Protein AF-A0A3D0RY57-F1 (afdb_monomer_lite)

Structure (mmCIF, N/CA/C/O backbone):
data_AF-A0A3D0RY57-F1
#
_entry.id   AF-A0A3D0RY57-F1
#
loop_
_atom_site.group_PDB
_atom_site.id
_atom_site.type_symbol
_atom_site.label_atom_id
_atom_site.label_alt_id
_atom_site.label_comp_id
_atom_site.label_asym_id
_atom_site.label_entity_id
_atom_site.label_seq_id
_atom_site.pdbx_PDB_ins_code
_atom_site.Cartn_x
_atom_site.Cartn_y
_atom_site.Cartn_z
_atom_site.occupancy
_atom_site.B_iso_or_equiv
_atom_site.auth_seq_id
_atom_site.auth_comp_id
_atom_site.auth_asym_id
_atom_site.auth_atom_id
_atom_site.pdbx_PDB_model_num
ATOM 1 N N . MET A 1 1 ? -26.356 6.919 4.133 1.00 64.31 1 MET A N 1
ATOM 2 C CA . MET A 1 1 ? -25.117 6.118 4.229 1.00 64.31 1 MET A CA 1
ATOM 3 C C . MET A 1 1 ? -25.509 4.661 4.416 1.00 64.31 1 MET A C 1
ATOM 5 O O . MET A 1 1 ? -26.504 4.417 5.090 1.00 64.31 1 MET A O 1
ATOM 9 N N . ARG A 1 2 ? -24.805 3.729 3.769 1.00 81.25 2 ARG A N 1
ATOM 10 C CA . ARG A 1 2 ? -25.109 2.292 3.811 1.00 81.25 2 ARG A CA 1
ATOM 11 C C . ARG A 1 2 ? -24.755 1.719 5.184 1.00 81.25 2 ARG A C 1
ATOM 13 O O . ARG A 1 2 ? -23.657 1.956 5.679 1.00 81.25 2 ARG A O 1
ATOM 20 N N . GLU A 1 3 ? -25.679 0.981 5.788 1.00 85.81 3 GLU A N 1
ATOM 21 C CA . GLU A 1 3 ? -25.354 0.107 6.914 1.00 85.81 3 GLU A CA 1
ATOM 22 C C . GLU A 1 3 ? -24.972 -1.269 6.383 1.00 85.81 3 GLU A C 1
ATOM 24 O O . GLU A 1 3 ? -25.587 -1.786 5.448 1.00 85.81 3 GLU A O 1
ATOM 29 N N . TRP A 1 4 ? -23.932 -1.839 6.977 1.00 93.75 4 TRP A N 1
ATOM 30 C CA . TRP A 1 4 ? -23.388 -3.129 6.589 1.00 93.75 4 TRP A CA 1
ATOM 31 C C . TRP A 1 4 ? -23.859 -4.226 7.541 1.00 93.75 4 TRP A C 1
ATOM 33 O O . TRP A 1 4 ? -24.381 -3.972 8.628 1.00 93.75 4 TRP A O 1
ATOM 43 N N . SER A 1 5 ? -23.694 -5.475 7.124 1.00 94.38 5 SER A N 1
ATOM 44 C CA . SER A 1 5 ? -23.946 -6.629 7.981 1.00 94.38 5 SER A CA 1
ATOM 45 C C . SER A 1 5 ? -22.900 -7.711 7.732 1.00 94.38 5 SER A C 1
ATOM 47 O O . SER A 1 5 ? -23.261 -8.853 7.461 1.00 94.38 5 SER A O 1
ATOM 49 N N . LEU A 1 6 ? -21.623 -7.324 7.815 1.00 94.06 6 LEU A N 1
ATOM 50 C CA . LEU A 1 6 ? -20.489 -8.196 7.501 1.00 94.06 6 LEU A CA 1
ATOM 51 C C . LEU A 1 6 ? -20.038 -8.993 8.734 1.00 94.06 6 LEU A C 1
ATOM 53 O O . LEU A 1 6 ? -20.077 -8.486 9.857 1.00 94.06 6 LEU A O 1
ATOM 57 N N . ARG A 1 7 ? -19.611 -10.236 8.544 1.00 91.56 7 ARG A N 1
ATOM 58 C CA . ARG A 1 7 ? -19.232 -11.207 9.579 1.00 91.56 7 ARG A CA 1
ATOM 59 C C . ARG A 1 7 ? -17.915 -11.891 9.225 1.00 91.56 7 ARG A C 1
ATOM 61 O O . ARG A 1 7 ? -17.393 -11.744 8.126 1.00 91.56 7 ARG A O 1
ATOM 68 N N . ALA A 1 8 ? -17.372 -12.660 10.168 1.00 86.56 8 ALA A N 1
ATOM 69 C CA . ALA A 1 8 ? -16.219 -13.514 9.900 1.00 86.56 8 ALA A CA 1
ATOM 70 C C . ALA A 1 8 ? -16.496 -14.436 8.695 1.00 86.56 8 ALA A C 1
ATOM 72 O O . ALA A 1 8 ? -17.498 -15.152 8.691 1.00 86.56 8 ALA A O 1
ATOM 73 N N . GLY A 1 9 ? -15.604 -14.406 7.703 1.00 85.25 9 GLY A N 1
ATOM 74 C CA . GLY A 1 9 ? -15.763 -15.089 6.415 1.00 85.25 9 GLY A CA 1
ATOM 75 C C . GLY A 1 9 ? -16.066 -14.143 5.250 1.00 85.25 9 GLY A C 1
ATOM 76 O O . GLY A 1 9 ? -15.697 -14.463 4.125 1.00 85.25 9 GLY A O 1
ATOM 77 N N . ASP A 1 10 ? -16.645 -12.971 5.520 1.00 90.50 10 ASP A N 1
ATOM 78 C CA . ASP A 1 10 ? -16.880 -11.944 4.502 1.00 90.50 10 ASP A CA 1
ATOM 79 C C . ASP A 1 10 ? -15.576 -11.173 4.189 1.00 90.50 10 ASP A C 1
ATOM 81 O O . ASP A 1 10 ? -14.616 -11.235 4.971 1.00 90.50 10 ASP A O 1
ATOM 85 N N . PRO A 1 11 ? -15.520 -10.392 3.089 1.00 88.31 11 PRO A N 1
ATOM 86 C CA . PRO A 1 11 ? -14.389 -9.514 2.781 1.00 88.31 11 PRO A CA 1
ATOM 87 C C . PRO A 1 11 ? -14.181 -8.433 3.862 1.00 88.31 11 PRO A C 1
ATOM 89 O O . PRO A 1 11 ? -14.780 -7.356 3.829 1.00 88.31 11 PRO A O 1
ATOM 92 N N . LEU A 1 12 ? -13.328 -8.721 4.850 1.00 90.81 12 LEU A N 1
ATOM 93 C CA . LEU A 1 12 ? -13.061 -7.858 6.002 1.00 90.81 12 LEU A CA 1
ATOM 94 C C . LEU A 1 12 ? -11.612 -7.362 6.033 1.00 90.81 12 LEU A C 1
ATOM 96 O O . LEU A 1 12 ? -10.669 -8.130 5.868 1.00 90.81 12 LEU A O 1
ATOM 100 N N . TYR A 1 13 ? -11.443 -6.078 6.353 1.00 91.56 13 TYR A N 1
ATOM 101 C CA . TYR A 1 13 ? -10.161 -5.484 6.730 1.00 91.56 13 TYR A CA 1
ATOM 102 C C . TYR A 1 13 ? -10.344 -4.680 8.023 1.00 91.56 13 TYR A C 1
ATOM 104 O O . TYR A 1 13 ? -10.962 -3.613 8.018 1.00 91.56 13 TYR A O 1
ATOM 112 N N . LEU A 1 14 ? -9.840 -5.214 9.141 1.00 94.81 14 LEU A N 1
ATOM 113 C CA . LEU A 1 14 ? -10.159 -4.760 10.506 1.00 94.81 14 LEU A CA 1
ATOM 114 C C . LEU A 1 14 ? -9.033 -3.975 11.197 1.00 94.81 14 LEU A C 1
ATOM 116 O O . LEU A 1 14 ? -9.141 -3.638 12.376 1.00 94.81 14 LEU A O 1
ATOM 120 N N . THR A 1 15 ? -7.973 -3.637 10.467 1.00 96.88 15 THR A N 1
ATOM 121 C CA . THR A 1 15 ? -6.897 -2.784 10.977 1.00 96.88 15 THR A CA 1
ATOM 122 C C . THR A 1 15 ? -7.349 -1.334 11.078 1.00 96.88 15 THR A C 1
ATOM 124 O O . THR A 1 15 ? -7.822 -0.780 10.089 1.00 96.88 15 THR A O 1
ATOM 127 N N . LEU A 1 16 ? -7.174 -0.691 12.226 1.00 97.94 16 LEU A N 1
ATOM 128 C CA . LEU A 1 16 ? -7.432 0.722 12.480 1.00 97.94 16 LEU A CA 1
ATOM 129 C C . LEU A 1 16 ? -6.122 1.464 12.772 1.00 97.94 16 LEU A C 1
ATOM 131 O O . LEU A 1 16 ? -5.265 0.990 13.516 1.00 97.94 16 LEU A O 1
ATOM 135 N N . ALA A 1 17 ? -6.000 2.670 12.230 1.00 97.69 17 ALA A N 1
ATOM 136 C CA . ALA A 1 17 ? -4.918 3.602 12.532 1.00 97.69 17 ALA A CA 1
ATOM 137 C C . ALA A 1 17 ? -5.460 5.037 12.499 1.00 97.69 17 ALA A C 1
ATOM 139 O O . ALA A 1 17 ? -6.604 5.260 12.099 1.00 97.69 17 ALA A O 1
ATOM 140 N N . ALA A 1 18 ? -4.662 6.012 12.929 1.00 97.06 18 ALA A N 1
ATOM 141 C CA . ALA A 1 18 ? -5.068 7.411 12.896 1.00 97.06 18 ALA A CA 1
ATOM 142 C C . ALA A 1 18 ? -5.288 7.892 11.448 1.00 97.06 18 ALA A C 1
ATOM 144 O O . ALA A 1 18 ? -4.440 7.693 10.583 1.00 97.06 18 ALA A O 1
ATOM 145 N N . ASP A 1 19 ? -6.424 8.543 11.188 1.00 96.81 19 ASP A N 1
ATOM 146 C CA . ASP A 1 19 ? -6.777 9.038 9.852 1.00 96.81 19 ASP A CA 1
ATOM 147 C C . ASP A 1 19 ? -6.158 10.425 9.612 1.00 96.81 19 ASP A C 1
ATOM 149 O O . ASP A 1 19 ? -6.543 11.412 10.250 1.00 96.81 19 ASP A O 1
ATOM 153 N N . ALA A 1 20 ? -5.225 10.509 8.661 1.00 95.19 20 ALA A N 1
ATOM 154 C CA . ALA A 1 20 ? -4.533 11.742 8.288 1.00 95.19 20 ALA A CA 1
ATOM 155 C C . ALA A 1 20 ? -5.467 12.876 7.829 1.00 95.19 20 ALA A C 1
ATOM 157 O O . ALA A 1 20 ? -5.109 14.052 7.897 1.00 95.19 20 ALA A O 1
ATOM 158 N N . ARG A 1 21 ? -6.691 12.570 7.405 1.00 94.06 21 ARG A N 1
ATOM 159 C CA . ARG A 1 21 ? -7.679 13.585 7.013 1.00 94.06 21 ARG A CA 1
ATOM 160 C C . ARG A 1 21 ? -8.297 14.283 8.224 1.00 94.06 21 ARG A C 1
ATOM 162 O O . ARG A 1 21 ? -8.828 15.384 8.110 1.00 94.06 21 ARG A O 1
ATOM 169 N N . LEU A 1 22 ? -8.250 13.630 9.384 1.00 95.50 22 LEU A N 1
ATOM 170 C CA . LEU A 1 22 ? -8.958 14.030 10.596 1.00 95.50 22 LEU A CA 1
ATOM 171 C C . LEU A 1 22 ? -8.029 14.482 11.722 1.00 95.50 22 LEU A C 1
ATOM 173 O O . LEU A 1 22 ? -8.507 15.151 12.642 1.00 95.50 22 LEU A O 1
ATOM 177 N N . THR A 1 23 ? -6.755 14.091 11.690 1.00 94.06 23 THR A N 1
ATOM 178 C CA . THR A 1 23 ? -5.768 14.389 12.733 1.00 94.06 23 THR A CA 1
ATOM 179 C C . THR A 1 23 ? -4.344 14.412 12.176 1.00 94.06 23 THR A C 1
ATOM 181 O O . THR A 1 23 ? -4.055 13.842 11.123 1.00 94.06 23 THR A O 1
ATOM 184 N N . LYS A 1 24 ? -3.413 15.040 12.900 1.00 92.81 24 LYS A N 1
ATOM 185 C CA . LYS A 1 24 ? -1.984 14.940 12.584 1.00 92.81 24 LYS A CA 1
ATOM 186 C C . LYS A 1 24 ? -1.464 13.585 13.074 1.00 92.81 24 LYS A C 1
ATOM 188 O O . LYS A 1 24 ? -1.394 13.349 14.277 1.00 92.81 24 LYS A O 1
ATOM 193 N N . THR A 1 25 ? -1.098 12.710 12.145 1.00 95.06 25 THR A N 1
ATOM 194 C CA . THR A 1 25 ? -0.452 11.428 12.451 1.00 95.06 25 THR A CA 1
ATOM 195 C C . THR A 1 25 ? 1.019 11.628 12.809 1.00 95.06 25 THR A C 1
ATOM 197 O O . THR A 1 25 ? 1.630 12.644 12.464 1.00 95.06 25 THR A O 1
ATOM 200 N N . ASN A 1 26 ? 1.597 10.641 13.485 1.00 94.00 26 ASN A N 1
ATOM 201 C CA . ASN A 1 26 ? 2.999 10.621 13.862 1.00 94.00 26 ASN A CA 1
ATOM 202 C C . ASN A 1 26 ? 3.759 9.578 13.037 1.00 94.00 26 ASN A C 1
ATOM 204 O O . ASN A 1 26 ? 3.796 8.412 13.408 1.00 94.00 26 ASN A O 1
ATOM 208 N N . TYR A 1 27 ? 4.380 10.013 11.936 1.00 94.00 27 TYR A N 1
ATOM 209 C CA . TYR A 1 27 ? 5.084 9.115 11.015 1.00 94.00 27 TYR A CA 1
ATOM 210 C C . TYR A 1 27 ? 6.150 8.234 11.675 1.00 94.00 27 TYR A C 1
ATOM 212 O O . TYR A 1 27 ? 6.325 7.131 11.191 1.00 94.00 27 TYR A O 1
ATOM 220 N N . VAL A 1 28 ? 6.803 8.676 12.762 1.00 94.75 28 VAL A N 1
ATOM 221 C CA . VAL A 1 28 ? 7.871 7.912 13.445 1.00 94.75 28 VAL A CA 1
ATOM 222 C C . VAL A 1 28 ? 7.366 7.042 14.605 1.00 94.75 28 VAL A C 1
ATOM 224 O O . VAL A 1 28 ? 8.119 6.246 15.167 1.00 94.75 28 VAL A O 1
ATOM 227 N N . ASN A 1 29 ? 6.107 7.224 15.011 1.00 95.25 29 ASN A N 1
ATOM 228 C CA . ASN A 1 29 ? 5.505 6.549 16.158 1.00 95.25 29 ASN A CA 1
ATOM 229 C C . ASN A 1 29 ? 3.970 6.495 16.014 1.00 95.25 29 ASN A C 1
ATOM 231 O O . ASN A 1 29 ? 3.233 7.167 16.746 1.00 95.25 29 ASN A O 1
ATOM 235 N N . ASP A 1 30 ? 3.510 5.710 15.042 1.00 96.38 30 ASP A N 1
ATOM 236 C CA . ASP A 1 30 ? 2.109 5.437 14.726 1.00 96.38 30 ASP A CA 1
ATOM 237 C C . ASP A 1 30 ? 1.674 4.087 15.310 1.00 96.38 30 ASP A C 1
ATOM 239 O O . ASP A 1 30 ? 2.183 3.036 14.924 1.00 96.38 30 ASP A O 1
ATOM 243 N N . HIS A 1 31 ? 0.745 4.092 16.268 1.00 97.88 31 HIS A N 1
ATOM 244 C CA . HIS A 1 31 ? 0.218 2.869 16.871 1.00 97.88 31 HIS A CA 1
ATOM 245 C C . HIS A 1 31 ? -0.938 2.351 16.022 1.00 97.88 31 HIS A C 1
ATOM 247 O O . HIS A 1 31 ? -2.017 2.946 15.963 1.00 97.88 31 HIS A O 1
ATOM 253 N N . ILE A 1 32 ? -0.703 1.211 15.385 1.00 98.38 32 ILE A N 1
ATOM 254 C CA . ILE A 1 32 ? -1.672 0.538 14.527 1.00 98.38 32 ILE A CA 1
ATOM 255 C C . ILE A 1 32 ? -2.316 -0.598 15.316 1.00 98.38 32 ILE A C 1
ATOM 257 O O . ILE A 1 32 ? -1.623 -1.366 15.989 1.00 98.38 32 ILE A O 1
ATOM 261 N N . TRP A 1 33 ? -3.639 -0.693 15.236 1.00 98.38 33 TRP A N 1
ATOM 262 C CA . TRP A 1 33 ? -4.448 -1.650 15.983 1.00 98.38 33 TRP A CA 1
ATOM 263 C C . TRP A 1 33 ? -5.222 -2.557 15.039 1.00 98.38 33 TRP A C 1
ATOM 265 O O . TRP A 1 33 ? -5.678 -2.120 13.992 1.00 98.38 33 TRP A O 1
ATOM 275 N N . GLU A 1 34 ? -5.430 -3.803 15.426 1.00 97.00 34 GLU A N 1
ATOM 276 C CA . GLU A 1 34 ? -6.307 -4.743 14.735 1.00 97.00 34 GLU A CA 1
ATOM 277 C C . GLU A 1 34 ? -7.513 -5.057 15.620 1.00 97.00 34 GLU A C 1
ATOM 279 O O . GLU A 1 34 ? -7.356 -5.304 16.817 1.00 97.00 34 GLU A O 1
ATOM 284 N N . VAL A 1 35 ? -8.722 -5.009 15.055 1.00 96.12 35 VAL A N 1
ATOM 285 C CA . VAL A 1 35 ? -9.937 -5.400 15.779 1.00 96.12 35 VAL A CA 1
ATOM 286 C C . VAL A 1 35 ? -10.136 -6.909 15.686 1.00 96.12 35 VAL A C 1
ATOM 288 O O . VAL A 1 35 ? -10.272 -7.467 14.600 1.00 96.12 35 VAL A O 1
ATOM 291 N N . GLU A 1 36 ? -10.228 -7.554 16.844 1.00 92.75 36 GLU A N 1
ATOM 292 C CA . GLU A 1 36 ? -10.536 -8.974 16.987 1.00 92.75 36 GLU A CA 1
ATOM 293 C C . GLU A 1 36 ? -12.062 -9.156 17.110 1.00 92.75 36 GLU A C 1
ATOM 295 O O . GLU A 1 36 ? -12.705 -8.529 17.957 1.00 92.75 36 GLU A O 1
ATOM 300 N N . ILE A 1 37 ? -12.655 -10.017 16.273 1.00 90.44 37 ILE A N 1
ATOM 301 C CA . ILE A 1 37 ? -14.092 -10.376 16.311 1.00 90.44 37 ILE A CA 1
ATOM 302 C C . ILE A 1 37 ? -14.329 -11.860 16.638 1.00 90.44 37 ILE A C 1
ATOM 304 O O . ILE A 1 37 ? -15.405 -12.400 16.377 1.00 90.44 37 ILE A O 1
ATOM 308 N N . GLY A 1 38 ? -13.316 -12.510 17.215 1.00 76.88 38 GLY A N 1
ATOM 309 C CA . GLY A 1 38 ? -13.251 -13.949 17.464 1.00 76.88 38 GLY A CA 1
ATOM 310 C C . GLY A 1 38 ? -12.019 -14.585 16.818 1.00 76.88 38 GLY A C 1
ATOM 311 O O . GLY A 1 38 ? -11.492 -14.080 15.830 1.00 76.88 38 GLY A O 1
ATOM 312 N N . SER A 1 39 ? -11.554 -15.693 17.394 1.00 70.50 39 SER A N 1
ATOM 313 C CA . SER A 1 39 ? -10.419 -16.475 16.896 1.00 70.50 39 SER A CA 1
ATOM 314 C C . SER A 1 39 ? -10.717 -17.967 17.030 1.00 70.50 39 SER A C 1
ATOM 316 O O . SER A 1 39 ? -11.487 -18.376 17.897 1.00 70.50 39 SER A O 1
ATOM 318 N N . ASN A 1 40 ? -10.084 -18.792 16.192 1.00 68.81 40 ASN A N 1
ATOM 319 C CA . ASN A 1 40 ? -10.075 -20.244 16.399 1.00 68.81 40 ASN A CA 1
ATOM 320 C C . ASN A 1 40 ? -9.172 -20.653 17.578 1.00 68.81 40 ASN A C 1
ATOM 322 O O . ASN A 1 40 ? -9.241 -21.793 18.025 1.00 68.81 40 ASN A O 1
ATOM 326 N N . ASP A 1 41 ? -8.329 -19.738 18.066 1.00 71.06 41 ASP A N 1
ATOM 327 C CA . ASP A 1 41 ? -7.549 -19.890 19.293 1.00 71.06 41 ASP A CA 1
ATOM 328 C C . ASP A 1 41 ? -8.398 -19.435 20.501 1.00 71.06 41 ASP A C 1
ATOM 330 O O . ASP A 1 41 ? -8.677 -18.235 20.623 1.00 71.06 41 ASP A O 1
ATOM 334 N N . PRO A 1 42 ? -8.807 -20.350 21.403 1.00 65.50 42 PRO A N 1
ATOM 335 C CA . PRO A 1 42 ? -9.646 -20.029 22.558 1.00 65.50 42 PRO A CA 1
ATOM 336 C C . PRO A 1 42 ? -9.026 -19.001 23.514 1.00 65.50 42 PRO A C 1
ATOM 338 O O . PRO A 1 42 ? -9.760 -18.241 24.141 1.00 65.50 42 PRO A O 1
ATOM 341 N N . GLU A 1 43 ? -7.693 -18.919 23.606 1.00 66.25 43 GLU A N 1
ATOM 342 C CA . GLU A 1 43 ? -7.001 -17.916 24.437 1.00 66.25 43 GLU A CA 1
ATOM 343 C C . GLU A 1 43 ? -7.024 -16.518 23.797 1.00 66.25 43 GLU A C 1
ATOM 345 O O . GLU A 1 43 ? -6.791 -15.490 24.448 1.00 66.25 43 GLU A O 1
ATOM 350 N N . ARG A 1 44 ? -7.331 -16.460 22.497 1.00 69.75 44 ARG A N 1
ATOM 351 C CA . ARG A 1 44 ? -7.442 -15.225 21.721 1.00 69.75 44 ARG A CA 1
ATOM 352 C C . ARG A 1 44 ? -8.858 -14.874 21.305 1.00 69.75 44 ARG A C 1
ATOM 354 O O . ARG A 1 44 ? -9.065 -13.782 20.788 1.00 69.75 44 ARG A O 1
ATOM 361 N N . SER A 1 45 ? -9.838 -15.726 21.567 1.00 81.88 45 SER A N 1
ATOM 362 C CA . SER A 1 45 ? -11.197 -15.460 21.122 1.00 81.88 45 SER A CA 1
ATOM 363 C C . SER A 1 45 ? -11.897 -14.454 22.043 1.00 81.88 45 SER A C 1
ATOM 365 O O . SER A 1 45 ? -12.360 -14.789 23.131 1.00 81.88 45 SER A O 1
ATOM 367 N N . ALA A 1 46 ? -11.942 -13.192 21.616 1.00 91.00 46 ALA A N 1
ATOM 368 C CA . ALA A 1 46 ? -12.640 -12.099 22.290 1.00 91.00 46 ALA A CA 1
ATOM 369 C C . ALA A 1 46 ? -13.083 -11.033 21.272 1.00 91.00 46 ALA A C 1
ATOM 371 O O . ALA A 1 46 ? -12.533 -10.965 20.172 1.00 91.00 46 ALA A O 1
ATOM 372 N N . VAL A 1 47 ? -14.050 -10.182 21.642 1.00 93.88 47 VAL A N 1
ATOM 373 C CA . VAL A 1 47 ? -14.239 -8.893 20.951 1.00 93.88 47 VAL A CA 1
ATOM 374 C C . VAL A 1 47 ? -13.262 -7.895 21.555 1.00 93.88 47 VAL A C 1
ATOM 376 O O . VAL A 1 47 ? -13.377 -7.558 22.740 1.00 93.88 47 VAL A O 1
ATOM 379 N N . GLY A 1 48 ? -12.298 -7.436 20.762 1.00 95.25 48 GLY A N 1
ATOM 380 C CA . GLY A 1 48 ? -11.179 -6.675 21.298 1.00 95.25 48 GLY A CA 1
ATOM 381 C C . GLY A 1 48 ? -10.306 -5.983 20.264 1.00 95.25 48 GLY A C 1
ATOM 382 O O . GLY A 1 48 ? -10.657 -5.843 19.097 1.00 95.25 48 GLY A O 1
ATOM 383 N N . LEU A 1 49 ? -9.164 -5.520 20.750 1.00 97.25 49 LEU A N 1
ATOM 384 C CA . LEU A 1 49 ? -8.144 -4.775 20.037 1.00 97.25 49 LEU A CA 1
ATOM 385 C C . LEU A 1 49 ? -6.787 -5.413 20.318 1.00 97.25 49 LEU A C 1
ATOM 387 O O . LEU A 1 49 ? -6.471 -5.705 21.474 1.00 97.25 49 LEU A O 1
ATOM 391 N N . TYR A 1 50 ? -5.977 -5.558 19.278 1.00 97.12 50 TYR A N 1
ATOM 392 C CA . TYR A 1 50 ? -4.624 -6.092 19.338 1.00 97.12 50 TYR A CA 1
ATOM 393 C C . TYR A 1 50 ? -3.622 -5.114 18.717 1.00 97.12 50 TYR A C 1
ATOM 395 O O . TYR A 1 50 ? -3.887 -4.493 17.690 1.00 97.12 50 TYR A O 1
ATOM 403 N N . THR A 1 51 ? -2.450 -4.987 19.330 1.00 98.25 51 THR A N 1
ATOM 404 C CA . THR A 1 51 ? -1.281 -4.336 18.731 1.00 98.25 51 THR A CA 1
ATOM 405 C C . THR A 1 51 ? -0.000 -4.945 19.291 1.00 98.25 51 THR A C 1
ATOM 407 O O . THR A 1 51 ? -0.015 -5.674 20.283 1.00 98.25 51 THR A O 1
ATOM 410 N N . ASN A 1 52 ? 1.139 -4.619 18.695 1.00 97.62 52 ASN A N 1
ATOM 411 C CA . ASN A 1 52 ? 2.446 -4.837 19.305 1.00 97.62 52 ASN A CA 1
ATOM 412 C C . ASN A 1 52 ? 3.283 -3.536 19.350 1.00 97.62 52 ASN A C 1
ATOM 414 O O . ASN A 1 52 ? 4.474 -3.570 19.663 1.00 97.62 52 ASN A O 1
ATOM 418 N N . PHE A 1 53 ? 2.640 -2.390 19.083 1.00 97.81 53 PHE A N 1
ATOM 419 C CA . PHE A 1 53 ? 3.231 -1.050 19.088 1.00 97.81 53 PHE A CA 1
ATOM 420 C C . PHE A 1 53 ? 4.439 -0.879 18.154 1.00 97.81 53 PHE A C 1
ATOM 422 O O . PHE A 1 53 ? 5.397 -0.192 18.528 1.00 97.81 53 PHE A O 1
ATOM 429 N N . GLY A 1 54 ? 4.419 -1.497 16.971 1.00 96.38 54 GLY A N 1
ATOM 430 C CA . GLY A 1 54 ? 5.554 -1.456 16.050 1.00 96.38 54 GLY A CA 1
ATOM 431 C C . GLY A 1 54 ? 6.745 -2.247 16.586 1.00 96.38 54 GLY A C 1
ATOM 432 O O . GLY A 1 54 ? 7.856 -1.732 16.646 1.00 96.38 54 GLY A O 1
ATOM 433 N N . LEU A 1 55 ? 6.487 -3.468 17.067 1.00 96.69 55 LEU A N 1
ATOM 434 C CA . LEU A 1 55 ? 7.453 -4.379 17.698 1.00 96.69 55 LEU A CA 1
ATOM 435 C C . LEU A 1 55 ? 8.049 -3.886 19.026 1.00 96.69 55 LEU A C 1
ATOM 437 O O . LEU A 1 55 ? 9.044 -4.428 19.505 1.00 96.69 55 LEU A O 1
ATOM 441 N N . ARG A 1 56 ? 7.420 -2.907 19.687 1.00 97.19 56 ARG A N 1
ATOM 442 C CA . ARG A 1 56 ? 7.800 -2.478 21.046 1.00 97.19 56 ARG A CA 1
ATOM 443 C C . ARG A 1 56 ? 7.195 -3.334 22.155 1.00 97.19 56 ARG A C 1
ATOM 445 O O . ARG A 1 56 ? 7.608 -3.206 23.305 1.00 97.19 56 ARG A O 1
ATOM 452 N N . ALA A 1 57 ? 6.274 -4.234 21.834 1.00 97.81 57 ALA A N 1
ATOM 453 C CA . ALA A 1 57 ? 5.774 -5.299 22.700 1.00 97.81 57 ALA A CA 1
ATOM 454 C C . ALA A 1 57 ? 5.728 -6.623 21.924 1.00 97.81 57 ALA A C 1
ATOM 456 O O . ALA A 1 57 ? 5.752 -6.623 20.699 1.00 97.81 57 ALA A O 1
ATOM 457 N N . ARG A 1 58 ? 5.611 -7.763 22.616 1.00 97.06 58 ARG A N 1
ATOM 458 C CA . ARG A 1 58 ? 5.231 -9.025 21.949 1.00 97.06 58 ARG A CA 1
ATOM 459 C C . ARG A 1 58 ? 3.747 -9.027 21.596 1.00 97.06 58 ARG A C 1
ATOM 461 O O . ARG A 1 58 ? 3.369 -9.509 20.538 1.00 97.06 58 ARG A O 1
ATOM 468 N N . SER A 1 59 ? 2.921 -8.487 22.490 1.00 96.31 59 SER A N 1
ATOM 469 C CA . SER A 1 59 ? 1.492 -8.273 22.267 1.00 96.31 59 SER A CA 1
ATOM 470 C C . SER A 1 59 ? 0.919 -7.325 23.313 1.00 96.31 59 SER A C 1
ATOM 472 O O . SER A 1 59 ? 1.264 -7.426 24.492 1.00 96.31 59 SER A O 1
ATOM 474 N N . MET A 1 60 ? -0.028 -6.494 22.909 1.00 97.31 60 MET A N 1
ATOM 475 C CA . MET A 1 60 ? -0.926 -5.733 23.764 1.00 97.31 60 MET A CA 1
ATOM 476 C C . MET A 1 60 ? -2.354 -6.012 23.306 1.00 97.31 60 MET A C 1
ATOM 478 O O . MET A 1 60 ? -2.663 -5.860 22.126 1.00 97.31 60 MET A O 1
ATOM 482 N N . ARG A 1 61 ? -3.212 -6.443 24.232 1.00 96.31 61 ARG A N 1
ATOM 483 C CA . ARG A 1 61 ? -4.615 -6.764 23.949 1.00 96.31 61 ARG A CA 1
ATOM 484 C C . ARG A 1 61 ? -5.539 -6.059 24.918 1.00 96.31 61 ARG A C 1
ATOM 486 O O . ARG A 1 61 ? -5.241 -6.004 26.111 1.00 96.31 61 ARG A O 1
ATOM 493 N N . ILE A 1 62 ? -6.663 -5.581 24.399 1.00 97.25 62 ILE A N 1
ATOM 494 C CA . ILE A 1 62 ? -7.776 -5.010 25.161 1.00 97.25 62 ILE A CA 1
ATOM 495 C C . ILE A 1 62 ? -9.041 -5.707 24.693 1.00 97.25 62 ILE A C 1
ATOM 497 O O . ILE A 1 62 ? -9.299 -5.743 23.496 1.00 97.25 62 ILE A O 1
ATOM 501 N N . PHE A 1 63 ? -9.842 -6.253 25.596 1.00 96.38 63 PHE A N 1
ATOM 502 C CA . PHE A 1 63 ? -11.040 -6.985 25.198 1.00 96.38 63 PHE A CA 1
ATOM 503 C C . PHE A 1 63 ? -12.159 -6.883 26.226 1.00 96.38 63 PHE A C 1
ATOM 505 O O . PHE A 1 63 ? -11.936 -6.552 27.392 1.00 96.38 63 PHE A O 1
ATOM 512 N N . LEU A 1 64 ? -13.378 -7.152 25.769 1.00 96.31 64 LEU A N 1
ATOM 513 C CA . LEU A 1 64 ? -14.582 -7.061 26.586 1.00 96.31 64 LEU A CA 1
ATOM 514 C C . LEU A 1 64 ? -14.940 -8.416 27.191 1.00 96.31 64 LEU A C 1
ATOM 516 O O . LEU A 1 64 ? -14.883 -9.446 26.519 1.00 96.31 64 LEU A O 1
ATOM 520 N N . ARG A 1 65 ? -15.381 -8.400 28.449 1.00 95.62 65 ARG A N 1
ATOM 521 C CA . ARG A 1 65 ? -15.966 -9.560 29.125 1.00 95.62 65 ARG A CA 1
ATOM 522 C C . ARG A 1 65 ? -17.266 -9.171 29.810 1.00 95.62 65 ARG A C 1
ATOM 524 O O . ARG A 1 65 ? -17.355 -8.129 30.458 1.00 95.62 65 ARG A O 1
ATOM 531 N N . PHE A 1 66 ? -18.259 -10.043 29.683 1.00 96.38 66 PHE A N 1
ATOM 532 C CA . PHE A 1 66 ? -19.594 -9.853 30.232 1.00 96.38 66 PHE A CA 1
ATOM 533 C C . PHE A 1 66 ? -19.877 -10.933 31.271 1.00 96.38 66 PHE A C 1
ATOM 535 O O . PHE A 1 66 ? -19.610 -12.110 31.034 1.00 96.38 66 PHE A O 1
ATOM 542 N N . THR A 1 67 ? -20.440 -10.541 32.410 1.00 96.69 67 THR A N 1
ATOM 543 C CA . THR A 1 67 ? -20.877 -11.481 33.448 1.00 96.69 67 THR A CA 1
ATOM 544 C C . THR A 1 67 ? -22.331 -11.233 33.815 1.00 96.69 67 THR A C 1
ATOM 546 O O . THR A 1 67 ? -22.713 -10.093 34.080 1.00 96.69 67 THR A O 1
ATOM 549 N N . GLU A 1 68 ? -23.120 -12.302 33.890 1.00 96.25 68 GLU A N 1
ATOM 550 C CA . GLU A 1 68 ? -24.481 -12.295 34.430 1.00 96.25 68 GLU A CA 1
ATOM 551 C C . GLU A 1 68 ? -24.684 -13.527 35.321 1.00 96.25 68 GLU A C 1
ATOM 553 O O . GLU A 1 68 ? -24.521 -14.671 34.888 1.00 96.25 68 GLU A O 1
ATOM 558 N N . GLY A 1 69 ? -25.007 -13.301 36.598 1.00 93.44 69 GLY A N 1
ATOM 559 C CA . GLY A 1 69 ? -25.043 -14.371 37.598 1.00 93.44 69 GLY A CA 1
ATOM 560 C C . GLY A 1 69 ? -23.686 -15.074 37.719 1.00 93.44 69 GLY A C 1
ATOM 561 O O . GLY A 1 69 ? -22.681 -14.432 38.020 1.00 93.44 69 GLY A O 1
ATOM 562 N N . ASN A 1 70 ? -23.663 -16.386 37.462 1.00 91.62 70 ASN A N 1
ATOM 563 C CA . ASN A 1 70 ? -22.447 -17.211 37.479 1.00 91.62 70 ASN A CA 1
ATOM 564 C C . ASN A 1 70 ? -21.809 -17.384 36.089 1.00 91.62 70 ASN A C 1
ATOM 566 O O . ASN A 1 70 ? -20.774 -18.039 35.969 1.00 91.62 70 ASN A O 1
ATOM 570 N N . SER A 1 71 ? -22.427 -16.837 35.042 1.00 94.31 71 SER A N 1
ATOM 571 C CA . SER A 1 71 ? -21.975 -17.013 33.664 1.00 94.31 71 SER A CA 1
ATOM 572 C C . SER A 1 71 ? -21.036 -15.882 33.281 1.00 94.31 71 SER A C 1
ATOM 574 O O . SER A 1 71 ? -21.428 -14.717 33.313 1.00 94.31 71 SER A O 1
ATOM 576 N N . ILE A 1 72 ? -19.812 -16.233 32.894 1.00 93.94 72 ILE A N 1
ATOM 577 C CA . ILE A 1 72 ? -18.794 -15.303 32.406 1.00 93.94 72 ILE A CA 1
ATOM 578 C C . ILE A 1 72 ? -18.551 -15.624 30.936 1.00 93.94 72 ILE A C 1
ATOM 580 O O . ILE A 1 72 ? -18.153 -16.739 30.606 1.00 93.94 72 ILE A O 1
ATOM 584 N N . ILE A 1 73 ? -18.783 -14.653 30.058 1.00 93.31 73 ILE A N 1
ATOM 585 C CA . ILE A 1 73 ? -18.676 -14.823 28.611 1.00 93.31 73 ILE A CA 1
ATOM 586 C C . ILE A 1 73 ? -17.676 -13.805 28.046 1.00 93.31 73 ILE A C 1
ATOM 588 O O . ILE A 1 73 ? -17.751 -12.605 28.315 1.00 93.31 73 ILE A O 1
ATOM 592 N N . THR A 1 74 ? -16.698 -14.308 27.290 1.00 92.56 74 THR A N 1
ATOM 593 C CA . THR A 1 74 ? -15.652 -13.521 26.600 1.00 92.56 74 THR A CA 1
ATOM 594 C C . THR A 1 74 ? -15.551 -13.931 25.129 1.00 92.56 74 THR A C 1
ATOM 596 O O . THR A 1 74 ? -15.469 -13.067 24.260 1.00 92.56 74 THR A O 1
ATOM 599 N N . ASP A 1 75 ? -15.622 -15.236 24.853 1.00 92.38 75 ASP A N 1
ATOM 600 C CA . ASP A 1 75 ? -15.503 -15.804 23.509 1.00 92.38 75 ASP A CA 1
ATOM 601 C C . ASP A 1 75 ? -16.723 -15.477 22.624 1.00 92.38 75 ASP A C 1
ATOM 603 O O . ASP A 1 75 ? -17.826 -15.948 22.928 1.00 92.38 75 ASP A O 1
ATOM 607 N N . PRO A 1 76 ? -16.554 -14.751 21.500 1.00 92.00 76 PRO A N 1
ATOM 608 C CA . PRO A 1 76 ? -17.634 -14.424 20.575 1.00 92.00 76 PRO A CA 1
ATOM 609 C C . PRO A 1 76 ? -18.333 -15.640 19.964 1.00 92.00 76 PRO A C 1
ATOM 611 O O . PRO A 1 76 ? -19.477 -15.525 19.523 1.00 92.00 76 PRO A O 1
ATOM 614 N N . ASN A 1 77 ? -17.693 -16.814 19.960 1.00 89.44 77 ASN A N 1
ATOM 615 C CA . ASN A 1 77 ? -18.322 -18.062 19.524 1.00 89.44 77 ASN A CA 1
ATOM 616 C C . ASN A 1 77 ? -19.413 -18.549 20.487 1.00 89.44 77 ASN A C 1
ATOM 618 O O . ASN A 1 77 ? -20.288 -19.308 20.076 1.00 89.44 77 ASN A O 1
ATOM 622 N N . THR A 1 78 ? -19.376 -18.103 21.744 1.00 91.75 78 THR A N 1
ATOM 623 C CA . THR A 1 78 ? -20.369 -18.441 22.777 1.00 91.75 78 THR A CA 1
ATOM 624 C C . THR A 1 78 ? -21.501 -17.417 22.879 1.00 91.75 78 THR A C 1
ATOM 626 O O . THR A 1 78 ? -22.442 -17.611 23.646 1.00 91.75 78 THR A O 1
ATOM 629 N N . PHE A 1 79 ? -21.436 -16.328 22.105 1.00 94.88 79 PHE A N 1
ATOM 630 C CA . PHE A 1 79 ? -22.477 -15.305 22.090 1.00 94.88 79 PHE A CA 1
ATOM 631 C C . PHE A 1 79 ? -23.739 -15.839 21.404 1.00 94.88 79 PHE A C 1
ATOM 633 O O . PHE A 1 79 ? -23.666 -16.543 20.397 1.00 94.88 79 PHE A O 1
ATOM 640 N N . VAL A 1 80 ? -24.908 -15.421 21.892 1.00 96.56 80 VAL A N 1
ATOM 641 C CA . VAL A 1 80 ? -26.203 -15.701 21.245 1.00 96.56 80 VAL A CA 1
ATOM 642 C C . VAL A 1 80 ? -26.249 -15.104 19.835 1.00 96.56 80 VAL A C 1
ATOM 644 O O . VAL A 1 80 ? -26.740 -15.729 18.898 1.00 96.56 80 VAL A O 1
ATOM 647 N N . GLY A 1 81 ? -25.715 -13.893 19.674 1.00 95.19 81 GLY A N 1
ATOM 648 C CA . GLY A 1 81 ? -25.561 -13.218 18.389 1.00 95.19 81 GLY A CA 1
ATOM 649 C C . GLY A 1 81 ? -24.100 -12.878 18.143 1.00 95.19 81 GLY A C 1
ATOM 650 O O . GLY A 1 81 ? -23.521 -12.094 18.896 1.00 95.19 81 GLY A O 1
ATOM 651 N N . LYS A 1 82 ? -23.518 -13.450 17.084 1.00 94.69 82 LYS A N 1
ATOM 652 C CA . LYS A 1 82 ? -22.114 -13.231 16.713 1.00 94.69 82 LYS A CA 1
ATOM 653 C C . LYS A 1 82 ? -21.845 -11.774 16.298 1.00 94.69 82 LYS A C 1
ATOM 655 O O . LYS A 1 82 ? -22.741 -11.144 15.722 1.00 94.69 82 LYS A O 1
ATOM 660 N N . PRO A 1 83 ? -20.617 -11.262 16.512 1.00 95.81 83 PRO A N 1
ATOM 661 C CA . PRO A 1 83 ? -20.202 -9.950 16.029 1.00 95.81 83 PRO A CA 1
ATOM 662 C C . PRO A 1 83 ? -20.490 -9.749 14.549 1.00 95.81 83 PRO A C 1
ATOM 664 O O . PRO A 1 83 ? -20.141 -10.571 13.703 1.00 95.81 83 PRO A O 1
ATOM 667 N N . THR A 1 84 ? -21.148 -8.635 14.255 1.00 96.00 84 THR A N 1
ATOM 668 C CA . THR A 1 84 ? -21.452 -8.183 12.903 1.00 96.00 84 THR A CA 1
ATOM 669 C C . THR A 1 84 ? -20.986 -6.738 12.756 1.00 96.00 84 THR A C 1
ATOM 671 O O . THR A 1 84 ? -21.383 -5.871 13.536 1.00 96.00 84 THR A O 1
ATOM 674 N N . LEU A 1 85 ? -20.157 -6.470 11.752 1.00 96.88 85 LEU A N 1
ATOM 675 C CA . LEU A 1 85 ? -19.677 -5.142 11.400 1.00 96.88 85 LEU A CA 1
ATOM 676 C C . LEU A 1 85 ? -20.788 -4.344 10.709 1.00 96.88 85 LEU A C 1
ATOM 678 O O . LEU A 1 85 ? -21.306 -4.748 9.665 1.00 96.88 85 LEU A O 1
ATOM 682 N N . LYS A 1 86 ? -21.140 -3.200 11.305 1.00 96.38 86 LYS A N 1
ATOM 683 C CA . LYS A 1 86 ? -22.225 -2.321 10.841 1.00 96.38 86 LYS A CA 1
ATOM 684 C C . LYS A 1 86 ? -21.734 -1.080 10.118 1.00 96.38 86 LYS A C 1
ATOM 686 O O . LYS A 1 86 ? -22.355 -0.640 9.150 1.00 96.38 86 LYS A O 1
ATOM 691 N N . ARG A 1 87 ? -20.637 -0.495 10.600 1.00 94.94 87 ARG A N 1
ATOM 692 C CA . ARG A 1 87 ? -20.036 0.734 10.068 1.00 94.94 87 ARG A CA 1
ATOM 693 C C . ARG A 1 87 ? -18.527 0.626 10.162 1.00 94.94 87 ARG A C 1
ATOM 695 O O . ARG A 1 87 ? -18.023 0.099 11.150 1.00 94.94 87 ARG A O 1
ATOM 702 N N . PHE A 1 88 ? -17.823 1.148 9.169 1.00 95.62 88 PHE A N 1
ATOM 703 C CA . PHE A 1 88 ? -16.369 1.201 9.161 1.00 95.62 88 PHE A CA 1
ATOM 704 C C . PHE A 1 88 ? -15.889 2.447 8.418 1.00 95.62 88 PHE A C 1
ATOM 706 O O . PHE A 1 88 ? -16.477 2.856 7.424 1.00 95.62 88 PHE A O 1
ATOM 713 N N . TYR A 1 89 ? -14.803 3.016 8.923 1.00 96.31 89 TYR A N 1
ATOM 714 C CA . TYR A 1 89 ? -14.034 4.130 8.376 1.00 96.31 89 TYR A CA 1
ATOM 715 C C . TYR A 1 89 ? -12.544 3.823 8.612 1.00 96.31 89 TYR A C 1
ATOM 717 O O . TYR A 1 89 ? -12.217 2.847 9.303 1.00 96.31 89 TYR A O 1
ATOM 725 N N . PRO A 1 90 ? -11.596 4.608 8.077 1.00 95.88 90 PRO A N 1
ATOM 726 C CA . PRO A 1 90 ? -10.168 4.335 8.265 1.00 95.88 90 PRO A CA 1
ATOM 727 C C . PRO A 1 90 ? -9.733 4.202 9.730 1.00 95.88 90 PRO A C 1
ATOM 729 O O . PRO A 1 90 ? -8.994 3.280 10.065 1.00 95.88 90 PRO A O 1
ATOM 732 N N . ASN A 1 91 ? -10.268 5.039 10.621 1.00 97.69 91 ASN A N 1
ATOM 733 C CA . ASN A 1 91 ? -9.913 5.052 12.040 1.00 97.69 91 ASN A CA 1
ATOM 734 C C . ASN A 1 91 ? -11.043 4.636 12.991 1.00 97.69 91 ASN A C 1
ATOM 736 O O . ASN A 1 91 ? -10.879 4.776 14.199 1.00 97.69 91 ASN A O 1
ATOM 740 N N . PHE A 1 92 ? -12.195 4.182 12.493 1.00 97.88 92 PHE A N 1
ATOM 741 C CA . PHE A 1 92 ? -13.356 3.873 13.331 1.00 97.88 92 PHE A CA 1
ATOM 742 C C . PHE A 1 92 ? -14.136 2.675 12.797 1.00 97.88 92 PHE A C 1
ATOM 744 O O . PHE A 1 92 ? -14.286 2.538 11.586 1.00 97.88 92 PHE A O 1
ATOM 751 N N . LEU A 1 93 ? -14.713 1.859 13.677 1.00 97.25 93 LEU A N 1
ATOM 752 C CA . LEU A 1 93 ? -15.746 0.900 13.290 1.00 97.25 93 LEU A CA 1
ATOM 753 C C . LEU A 1 93 ? -16.775 0.640 14.396 1.00 97.25 93 LEU A C 1
ATOM 755 O O . LEU A 1 93 ? -16.498 0.887 15.567 1.00 97.25 93 LEU A O 1
ATOM 759 N N . THR A 1 94 ? -17.941 0.114 14.012 1.00 97.75 94 THR A N 1
ATOM 760 C CA . THR A 1 94 ? -19.019 -0.313 14.921 1.00 97.75 94 THR A CA 1
ATOM 761 C C . THR A 1 94 ? -19.335 -1.790 14.713 1.00 97.75 94 THR A C 1
ATOM 763 O O . THR A 1 94 ? -19.673 -2.207 13.600 1.00 97.75 94 THR A O 1
ATOM 766 N N . LEU A 1 95 ? -19.301 -2.558 15.799 1.00 97.69 95 LEU A N 1
ATOM 767 C CA . LEU A 1 95 ? -19.755 -3.944 15.871 1.00 97.69 95 LEU A CA 1
ATOM 768 C C . LEU A 1 95 ? -21.062 -4.038 16.655 1.00 97.69 95 LEU A C 1
ATOM 770 O O . LEU A 1 95 ? -21.208 -3.393 17.690 1.00 97.69 95 LEU A O 1
ATOM 774 N N . GLU A 1 96 ? -21.962 -4.913 16.221 1.00 98.00 96 GLU A N 1
ATOM 775 C CA . GLU A 1 96 ? -23.135 -5.327 16.994 1.00 98.00 96 GLU A CA 1
ATOM 776 C C . GLU A 1 96 ? -23.090 -6.824 17.293 1.00 98.00 96 GLU A C 1
ATOM 778 O O . GLU A 1 96 ? -22.726 -7.626 16.430 1.00 98.00 96 GLU A O 1
ATOM 783 N N . PHE A 1 97 ? -23.468 -7.201 18.514 1.00 97.69 97 PHE A N 1
ATOM 784 C CA . PHE A 1 97 ? -23.541 -8.588 18.971 1.00 97.69 97 PHE A CA 1
ATOM 785 C C . PHE A 1 97 ? -24.472 -8.741 20.181 1.00 97.69 97 PHE A C 1
ATOM 787 O O . PHE A 1 97 ? -24.973 -7.766 20.743 1.00 97.69 97 PHE A O 1
ATOM 794 N N . VAL A 1 98 ? -24.729 -9.990 20.573 1.00 98.12 98 VAL A N 1
ATOM 795 C CA . VAL A 1 98 ? -25.636 -10.341 21.675 1.00 98.12 98 VAL A CA 1
ATOM 796 C C . VAL A 1 98 ? -24.941 -11.382 22.563 1.00 98.12 98 VAL A C 1
ATOM 798 O O . VAL A 1 98 ? -25.024 -12.570 22.256 1.00 98.12 98 VAL A O 1
ATOM 801 N N . PRO A 1 99 ? -24.215 -10.979 23.627 1.00 96.94 99 PRO A N 1
ATOM 802 C CA . PRO A 1 99 ? -23.453 -11.918 24.456 1.00 96.94 99 PRO A CA 1
ATOM 803 C C . PRO A 1 99 ? -24.354 -12.810 25.320 1.00 96.94 99 PRO A C 1
ATOM 805 O O . PRO A 1 99 ? -24.091 -14.000 25.444 1.00 96.94 99 PRO A O 1
ATOM 808 N N . PHE A 1 100 ? -25.451 -12.264 25.849 1.00 97.62 100 PHE A N 1
ATOM 809 C CA . PHE A 1 100 ? -26.503 -13.007 26.548 1.00 97.62 100 PHE A CA 1
ATOM 810 C C . PHE A 1 100 ? -27.837 -12.785 25.849 1.00 97.62 100 PHE A C 1
ATOM 812 O O . PHE A 1 100 ? -28.048 -11.732 25.245 1.00 97.62 100 PHE A O 1
ATOM 819 N N . GLU A 1 101 ? -28.765 -13.732 25.977 1.00 96.75 101 GLU A N 1
ATOM 820 C CA . GLU A 1 101 ? -30.090 -13.610 25.371 1.00 96.75 101 GLU A CA 1
ATOM 821 C C . GLU A 1 101 ? -30.742 -12.272 25.759 1.00 96.75 101 GLU A C 1
ATOM 823 O O . GLU A 1 101 ? -30.688 -11.836 26.916 1.00 96.75 101 GLU A O 1
ATOM 828 N N . ASN A 1 102 ? -31.305 -11.574 24.770 1.00 97.12 102 ASN A N 1
ATOM 829 C CA . ASN A 1 102 ? -31.951 -10.268 24.935 1.00 97.12 102 ASN A CA 1
ATOM 830 C C . ASN A 1 102 ? -31.063 -9.158 25.548 1.00 97.12 102 ASN A C 1
ATOM 832 O O . ASN A 1 102 ? -31.586 -8.151 26.032 1.00 97.12 102 ASN A O 1
ATOM 836 N N . LEU A 1 103 ? -29.732 -9.312 25.540 1.00 97.88 103 LEU A N 1
ATOM 837 C CA . LEU A 1 103 ? -28.775 -8.257 25.883 1.00 97.88 103 LEU A CA 1
ATOM 838 C C . LEU A 1 103 ? -28.096 -7.769 24.603 1.00 97.88 103 LEU A C 1
ATOM 840 O O . LEU A 1 103 ? -27.135 -8.372 24.140 1.00 97.88 103 LEU A O 1
ATOM 844 N N . GLN A 1 104 ? -28.602 -6.696 24.001 1.00 98.31 104 GLN A N 1
ATOM 845 C CA . GLN A 1 104 ? -28.007 -6.164 22.775 1.00 98.31 104 GLN A CA 1
ATOM 846 C C . GLN A 1 104 ? -26.797 -5.298 23.121 1.00 98.31 104 GLN A C 1
ATOM 848 O O . GLN A 1 104 ? -26.900 -4.406 23.967 1.00 98.31 104 GLN A O 1
ATOM 853 N N . VAL A 1 105 ? -25.671 -5.539 22.450 1.00 98.38 105 VAL A N 1
ATOM 854 C CA . VAL A 1 105 ? -24.441 -4.766 22.621 1.00 98.38 105 VAL A CA 1
ATOM 855 C C . VAL A 1 105 ? -23.997 -4.183 21.285 1.00 98.38 105 VAL A C 1
ATOM 857 O O . VAL A 1 105 ? -23.939 -4.882 20.276 1.00 98.38 105 VAL A O 1
ATOM 860 N N . SER A 1 106 ? -23.670 -2.894 21.302 1.00 98.19 106 SER A N 1
ATOM 861 C CA . SER A 1 106 ? -22.970 -2.201 20.222 1.00 98.19 106 SER A CA 1
ATOM 862 C C . SER A 1 106 ? -21.639 -1.684 20.753 1.00 98.19 106 SER A C 1
ATOM 864 O O . SER A 1 106 ? -21.612 -1.004 21.782 1.00 98.19 106 SER A O 1
ATOM 866 N N . THR A 1 107 ? -20.548 -1.973 20.052 1.00 98.06 107 THR A N 1
ATOM 867 C CA . THR A 1 107 ? -19.203 -1.513 20.405 1.00 98.06 107 THR A CA 1
ATOM 868 C C . THR A 1 107 ? -18.618 -0.701 19.266 1.00 98.06 107 THR A C 1
ATOM 870 O O . THR A 1 107 ? -18.448 -1.207 18.160 1.00 98.06 107 THR A O 1
ATOM 873 N N . ASP A 1 108 ? -18.281 0.548 19.563 1.00 98.12 108 ASP A N 1
ATOM 874 C CA . ASP A 1 108 ? -17.487 1.398 18.688 1.00 98.12 108 ASP A CA 1
ATOM 875 C C . ASP A 1 108 ? -16.013 1.287 19.080 1.00 98.12 108 ASP A C 1
ATOM 877 O O . ASP A 1 108 ? -15.695 1.408 20.264 1.00 98.12 108 ASP A O 1
ATOM 881 N N . PHE A 1 109 ? -15.126 1.122 18.102 1.00 98.44 109 PHE A N 1
ATOM 882 C CA . PHE A 1 109 ? -13.678 1.260 18.265 1.00 98.44 109 PHE A CA 1
ATOM 883 C C . PHE A 1 109 ? -13.178 2.434 17.432 1.00 98.44 109 PHE A C 1
ATOM 885 O O . PHE A 1 109 ? -13.610 2.609 16.294 1.00 98.44 109 PHE A O 1
ATOM 892 N N . TRP A 1 110 ? -12.273 3.237 17.992 1.00 98.50 110 TRP A N 1
ATOM 893 C CA . TRP A 1 110 ? -11.835 4.494 17.394 1.00 98.50 110 TRP A CA 1
ATOM 894 C C . TRP A 1 110 ? -10.360 4.804 17.673 1.00 98.50 110 TRP A C 1
ATOM 896 O O . TRP A 1 110 ? -9.931 4.758 18.821 1.00 98.50 110 TRP A O 1
ATOM 906 N N . ILE A 1 111 ? -9.607 5.193 16.642 1.00 98.31 111 ILE A N 1
ATOM 907 C CA . ILE A 1 111 ? -8.231 5.703 16.726 1.00 98.31 111 ILE A CA 1
ATOM 908 C C . ILE A 1 111 ? -8.240 7.225 16.490 1.00 98.31 111 ILE A C 1
ATOM 910 O O . ILE A 1 111 ? -8.198 7.690 15.343 1.00 98.31 111 ILE A O 1
ATOM 914 N N . PRO A 1 112 ? -8.352 8.039 17.554 1.00 97.06 112 PRO A N 1
ATOM 915 C CA . PRO A 1 112 ? -8.381 9.500 17.446 1.00 97.06 112 PRO A CA 1
ATOM 916 C C . PRO A 1 112 ? -7.050 10.125 17.015 1.00 97.06 112 PRO A C 1
ATOM 918 O O . PRO A 1 112 ? -7.044 11.209 16.431 1.00 97.06 112 PRO A O 1
ATOM 921 N N . GLU A 1 113 ? -5.932 9.493 17.365 1.00 96.88 113 GLU A N 1
ATOM 922 C CA . GLU A 1 113 ? -4.567 9.949 17.100 1.00 96.88 113 GLU A CA 1
ATOM 923 C C . GLU A 1 113 ? -3.589 8.774 17.197 1.00 96.88 113 GLU A C 1
ATOM 925 O O . GLU A 1 113 ? -3.921 7.732 17.756 1.00 96.88 113 GLU A O 1
ATOM 930 N N . SER A 1 114 ? -2.372 8.952 16.682 1.00 97.25 114 SER A N 1
ATOM 931 C CA . SER A 1 114 ? -1.368 7.889 16.548 1.00 97.25 114 SER A CA 1
ATOM 932 C C . SER A 1 114 ? -0.988 7.175 17.845 1.00 97.25 114 SER A C 1
ATOM 934 O O . SER A 1 114 ? -0.442 6.087 17.774 1.00 97.25 114 SER A O 1
ATOM 936 N N . ASN A 1 115 ? -1.233 7.749 19.024 1.00 97.56 115 ASN A N 1
ATOM 937 C CA . ASN A 1 115 ? -0.808 7.160 20.299 1.00 97.56 115 ASN A CA 1
ATOM 938 C C . ASN A 1 115 ? -1.974 6.856 21.254 1.00 97.56 115 ASN A C 1
ATOM 940 O O . ASN A 1 115 ? -1.742 6.697 22.454 1.00 97.56 115 ASN A O 1
ATOM 944 N N . ALA A 1 116 ? -3.211 6.798 20.746 1.00 98.19 116 ALA A N 1
ATOM 945 C CA . ALA A 1 116 ? -4.386 6.468 21.548 1.00 98.19 116 ALA A CA 1
ATOM 946 C C . ALA A 1 116 ? -5.438 5.677 20.759 1.00 98.19 116 ALA A C 1
ATOM 948 O O . ALA A 1 116 ? -5.680 5.938 19.582 1.00 98.19 116 ALA A O 1
ATOM 949 N N . VAL A 1 117 ? -6.123 4.770 21.451 1.00 98.62 117 VAL A N 1
ATOM 950 C CA . VAL A 1 117 ? -7.321 4.063 20.985 1.00 98.62 117 VAL A CA 1
ATOM 951 C C . VAL A 1 117 ? -8.441 4.226 22.004 1.00 98.62 117 VAL A C 1
ATOM 953 O O . VAL A 1 117 ? -8.207 4.309 23.206 1.00 98.62 117 VAL A O 1
ATOM 956 N N . ALA A 1 118 ? -9.680 4.276 21.541 1.00 98.38 118 ALA A N 1
ATOM 957 C CA . ALA A 1 118 ? -10.856 4.401 22.378 1.00 98.38 118 ALA A CA 1
ATOM 958 C C . ALA A 1 118 ? -11.915 3.372 21.994 1.00 98.38 118 ALA A C 1
ATOM 960 O O . ALA A 1 118 ? -12.047 2.998 20.828 1.00 98.38 118 ALA A O 1
ATOM 961 N N . GLY A 1 119 ? -12.705 2.959 22.979 1.00 98.19 119 GLY A N 1
ATOM 962 C CA . GLY A 1 119 ? -13.891 2.148 22.775 1.00 98.19 119 GLY A CA 1
ATOM 963 C C . GLY A 1 119 ? -15.109 2.747 23.465 1.00 98.19 119 GLY A C 1
ATOM 964 O O . GLY A 1 119 ? -14.994 3.325 24.548 1.00 98.19 119 GLY A O 1
ATOM 965 N N . ARG A 1 120 ? -16.285 2.600 22.853 1.00 97.94 120 ARG A N 1
ATOM 966 C CA . ARG A 1 120 ? -17.578 2.954 23.453 1.00 97.94 120 ARG A CA 1
ATOM 967 C C . ARG A 1 120 ? -18.515 1.763 23.373 1.00 97.94 120 ARG A C 1
ATOM 969 O O . ARG A 1 120 ? -18.784 1.260 22.288 1.00 97.94 120 ARG A O 1
ATOM 976 N N . VAL A 1 121 ? -19.023 1.321 24.519 1.00 98.19 121 VAL A N 1
ATOM 977 C CA . VAL A 1 121 ? -19.922 0.167 24.623 1.00 98.19 121 VAL A CA 1
ATOM 978 C C . VAL A 1 121 ? -21.312 0.659 24.998 1.00 98.19 121 VAL A C 1
ATOM 980 O O . VAL A 1 121 ? -21.491 1.318 26.022 1.00 98.19 121 VAL A O 1
ATOM 983 N N . THR A 1 122 ? -22.293 0.335 24.163 1.00 98.31 122 THR A N 1
ATOM 984 C CA . THR A 1 122 ? -23.717 0.573 24.411 1.00 98.31 122 THR A CA 1
ATOM 985 C C . THR A 1 122 ? -24.391 -0.761 24.682 1.00 98.31 122 THR A C 1
ATOM 987 O O . THR A 1 122 ? -24.336 -1.655 23.842 1.00 98.31 122 THR A O 1
ATOM 990 N N . ILE A 1 123 ? -25.028 -0.894 25.842 1.00 98.31 123 ILE A N 1
ATOM 991 C CA . ILE A 1 123 ? -25.707 -2.113 26.287 1.00 98.31 123 ILE A CA 1
ATOM 992 C C . ILE A 1 123 ? -27.187 -1.799 26.469 1.00 98.31 123 ILE A C 1
ATOM 994 O O . ILE A 1 123 ? -27.532 -0.842 27.164 1.00 98.31 123 ILE A O 1
ATOM 998 N N . VAL A 1 124 ? -28.053 -2.613 25.868 1.00 98.44 124 VAL A N 1
ATOM 999 C CA . VAL A 1 124 ? -29.509 -2.467 25.941 1.00 98.44 124 VAL A CA 1
ATOM 1000 C C . VAL A 1 124 ? -30.131 -3.748 26.480 1.00 98.44 124 VAL A C 1
ATOM 1002 O O . VAL A 1 124 ? -30.001 -4.817 25.880 1.00 98.44 124 VAL A O 1
ATOM 1005 N N . ASN A 1 125 ? -30.856 -3.633 27.592 1.00 98.06 125 ASN A N 1
ATOM 1006 C CA . ASN A 1 125 ? -31.682 -4.717 28.108 1.00 98.06 125 ASN A CA 1
ATOM 1007 C C . ASN A 1 125 ? -33.005 -4.772 27.330 1.00 98.06 125 ASN A C 1
ATOM 1009 O O . ASN A 1 125 ? -33.845 -3.889 27.474 1.00 98.06 125 ASN A O 1
ATOM 1013 N N . LYS A 1 126 ? -33.209 -5.811 26.515 1.00 97.25 126 LYS A N 1
ATOM 1014 C CA . LYS A 1 126 ? -34.439 -6.006 25.724 1.00 97.25 126 LYS A CA 1
ATOM 1015 C C . LYS A 1 126 ? -35.520 -6.813 26.451 1.00 97.25 126 LYS A C 1
ATOM 1017 O O . LYS A 1 126 ? -36.526 -7.161 25.845 1.00 97.25 126 LYS A O 1
ATOM 1022 N N . THR A 1 127 ? -35.325 -7.114 27.733 1.00 97.00 127 THR A N 1
ATOM 1023 C CA . THR A 1 127 ? -36.303 -7.842 28.554 1.00 97.00 127 THR A CA 1
ATOM 1024 C C . THR A 1 127 ? -37.219 -6.895 29.331 1.00 97.00 127 THR A C 1
ATOM 1026 O O . THR A 1 127 ? -37.014 -5.679 29.372 1.00 97.00 127 THR A O 1
ATOM 1029 N N . ASN A 1 128 ? -38.224 -7.477 29.985 1.00 96.19 128 ASN A N 1
ATOM 1030 C CA . ASN A 1 128 ? -39.107 -6.807 30.937 1.00 96.19 128 ASN A CA 1
ATOM 1031 C C . ASN A 1 128 ? -38.633 -6.923 32.404 1.00 96.19 128 ASN A C 1
ATOM 1033 O O . ASN A 1 128 ? -39.355 -6.493 33.301 1.00 96.19 128 ASN A O 1
ATOM 1037 N N . ALA A 1 129 ? -37.450 -7.494 32.655 1.00 96.12 129 ALA A N 1
ATOM 1038 C CA . ALA A 1 129 ? -36.888 -7.695 33.989 1.00 96.12 129 ALA A CA 1
ATOM 1039 C C . ALA A 1 129 ? -35.681 -6.777 34.232 1.00 96.12 129 ALA A C 1
ATOM 1041 O O . ALA A 1 129 ? -35.018 -6.341 33.290 1.00 96.12 129 ALA A O 1
ATOM 1042 N N . VAL A 1 130 ? -35.374 -6.502 35.502 1.00 97.31 130 VAL A N 1
ATOM 1043 C CA . VAL A 1 130 ? -34.107 -5.861 35.885 1.00 97.31 130 VAL A CA 1
ATOM 1044 C C . VAL A 1 130 ? -32.982 -6.887 35.757 1.00 97.31 130 VAL A C 1
ATOM 1046 O O . VAL A 1 130 ? -33.115 -8.010 36.239 1.00 97.31 130 VAL A O 1
ATOM 1049 N N . ARG A 1 131 ? -31.873 -6.501 35.124 1.00 97.62 131 ARG A N 1
ATOM 1050 C CA . ARG A 1 131 ? -30.691 -7.349 34.926 1.00 97.62 131 ARG A CA 1
ATOM 1051 C C . ARG A 1 131 ? -29.474 -6.746 35.609 1.00 97.62 131 ARG A C 1
ATOM 1053 O O . ARG A 1 131 ? -29.271 -5.535 35.557 1.00 97.62 131 ARG A O 1
ATOM 1060 N N . GLN A 1 132 ? -28.666 -7.607 36.217 1.00 97.62 132 GLN A N 1
ATOM 1061 C CA . GLN A 1 132 ? -27.401 -7.246 36.852 1.00 97.62 132 GLN A CA 1
ATOM 1062 C C . GLN A 1 132 ? -26.262 -7.762 35.978 1.00 97.62 132 GLN A C 1
ATOM 1064 O O . GLN A 1 132 ? -25.968 -8.958 35.969 1.00 97.62 132 GLN A O 1
ATOM 1069 N N . ILE A 1 133 ? -25.654 -6.856 35.218 1.00 97.69 133 ILE A N 1
ATOM 1070 C CA . ILE A 1 133 ? -24.583 -7.167 34.272 1.00 97.69 133 ILE A CA 1
ATOM 1071 C C . ILE A 1 133 ? -23.284 -6.585 34.804 1.00 97.69 133 ILE A C 1
ATOM 1073 O O . ILE A 1 133 ? -23.230 -5.405 35.135 1.00 97.69 133 ILE A O 1
ATOM 1077 N N . LYS A 1 134 ? -22.211 -7.373 34.833 1.00 97.19 134 LYS A N 1
ATOM 1078 C CA . LYS A 1 134 ? -20.862 -6.824 35.014 1.00 97.19 134 LYS A CA 1
ATOM 1079 C C . LYS A 1 134 ? -20.191 -6.722 33.661 1.00 97.19 134 LYS A C 1
ATOM 1081 O O . LYS A 1 134 ? -20.132 -7.713 32.930 1.00 97.19 134 LYS A O 1
ATOM 1086 N N . LEU A 1 135 ? -19.693 -5.533 33.343 1.00 97.25 135 LEU A N 1
ATOM 1087 C CA . LEU A 1 135 ? -18.830 -5.325 32.191 1.00 97.25 135 LEU A CA 1
ATOM 1088 C C . LEU A 1 135 ? -17.398 -5.128 32.665 1.00 97.25 135 LEU A C 1
ATOM 1090 O O . LEU A 1 135 ? -17.132 -4.275 33.512 1.00 97.25 135 LEU A O 1
ATOM 1094 N N . GLU A 1 136 ? -16.487 -5.872 32.054 1.00 97.25 136 GLU A N 1
ATOM 1095 C CA . GLU A 1 136 ? -15.054 -5.725 32.244 1.00 97.25 136 GLU A CA 1
ATOM 1096 C C . GLU A 1 136 ? -14.374 -5.307 30.938 1.00 97.25 136 GLU A C 1
ATOM 1098 O O . GLU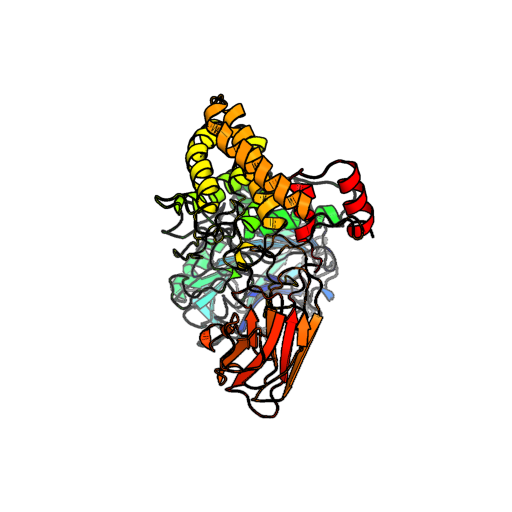 A 1 136 ? -14.603 -5.907 29.885 1.00 97.25 136 GLU A O 1
ATOM 1103 N N . VAL A 1 137 ? -13.500 -4.303 31.028 1.00 97.94 137 VAL A N 1
ATOM 1104 C CA . VAL A 1 137 ? -12.468 -4.027 30.022 1.00 97.94 137 VAL A CA 1
ATOM 1105 C C . VAL A 1 137 ? -11.190 -4.691 30.516 1.00 97.94 137 VAL A C 1
ATOM 1107 O O . VAL A 1 137 ? -10.543 -4.206 31.446 1.00 97.94 137 VAL A O 1
ATOM 1110 N N . CYS A 1 138 ? -10.873 -5.846 29.941 1.00 97.19 138 CYS A N 1
ATOM 1111 C CA . CYS A 1 138 ? -9.703 -6.648 30.271 1.00 97.19 138 CYS A CA 1
ATOM 1112 C C . CYS A 1 138 ? -8.509 -6.238 29.414 1.00 97.19 138 CYS A C 1
ATOM 1114 O O . CYS A 1 138 ? -8.677 -5.817 28.269 1.00 97.19 138 CYS A O 1
ATOM 1116 N N . ALA A 1 139 ? -7.301 -6.427 29.943 1.00 96.75 139 ALA A N 1
ATOM 1117 C CA . ALA A 1 139 ? -6.090 -6.190 29.182 1.00 96.75 139 ALA A CA 1
ATOM 1118 C C . ALA A 1 139 ? -4.946 -7.135 29.530 1.00 96.75 139 ALA A C 1
ATOM 1120 O O . ALA A 1 139 ? -4.789 -7.586 30.666 1.00 96.75 139 ALA A O 1
ATOM 1121 N N . THR A 1 140 ? -4.110 -7.393 28.529 1.00 95.75 140 THR A N 1
ATOM 1122 C CA . THR A 1 140 ? -2.883 -8.177 28.674 1.00 95.75 140 THR A CA 1
ATOM 1123 C C . THR A 1 140 ? -1.761 -7.534 27.881 1.00 95.75 140 THR A C 1
ATOM 1125 O O . THR A 1 140 ? -1.914 -7.290 26.684 1.00 95.75 140 THR A O 1
ATOM 1128 N N . LEU A 1 141 ? -0.619 -7.328 28.533 1.00 97.25 141 LEU A N 1
ATOM 1129 C CA . LEU A 1 141 ? 0.604 -6.839 27.910 1.00 97.25 141 LEU A CA 1
ATOM 1130 C C . LEU A 1 141 ? 1.704 -7.886 28.078 1.00 97.25 141 LEU A C 1
ATOM 1132 O O . LEU A 1 141 ? 2.154 -8.137 29.194 1.00 97.25 141 LEU A O 1
ATOM 1136 N N . ALA A 1 142 ? 2.156 -8.456 26.965 1.00 97.06 142 ALA A N 1
ATOM 1137 C CA . ALA A 1 142 ? 3.399 -9.209 26.896 1.00 97.06 142 ALA A CA 1
ATOM 1138 C C . ALA A 1 142 ? 4.513 -8.232 26.501 1.00 97.06 142 ALA A C 1
ATOM 1140 O O . ALA A 1 142 ? 4.781 -8.005 25.318 1.00 97.06 142 ALA A O 1
ATOM 1141 N N . HIS A 1 143 ? 5.107 -7.591 27.505 1.00 96.69 143 HIS A N 1
ATOM 1142 C CA . HIS A 1 143 ? 6.153 -6.592 27.304 1.00 96.69 143 HIS A CA 1
ATOM 1143 C C . HIS A 1 143 ? 7.463 -7.231 26.820 1.00 96.69 143 HIS A C 1
ATOM 1145 O O . HIS A 1 143 ? 7.731 -8.408 27.068 1.00 96.69 143 HIS A O 1
ATOM 1151 N N . LEU A 1 144 ? 8.297 -6.441 26.142 1.00 94.94 144 LEU A N 1
ATOM 1152 C CA . LEU A 1 144 ? 9.683 -6.827 25.849 1.00 94.94 144 LEU A CA 1
ATOM 1153 C C . LEU A 1 144 ? 10.611 -6.411 26.994 1.00 94.94 144 LEU A C 1
ATOM 1155 O O . LEU A 1 144 ? 11.318 -7.247 27.541 1.00 94.94 144 LEU A O 1
ATOM 1159 N N . ASN A 1 145 ? 10.529 -5.142 27.404 1.00 92.25 145 ASN A N 1
ATOM 1160 C CA . ASN A 1 145 ? 11.298 -4.552 28.502 1.00 92.25 145 ASN A CA 1
ATOM 1161 C C . ASN A 1 145 ? 10.390 -3.626 29.311 1.00 92.25 145 ASN A C 1
ATOM 1163 O O . ASN A 1 145 ? 9.923 -2.633 28.763 1.00 92.25 145 ASN A O 1
ATOM 1167 N N . GLY A 1 146 ? 10.137 -3.926 30.582 1.00 94.62 146 GLY A N 1
ATOM 1168 C CA . GLY A 1 146 ? 9.243 -3.131 31.423 1.00 94.62 146 GLY A CA 1
ATOM 1169 C C . GLY A 1 146 ? 8.411 -4.009 32.346 1.00 94.62 146 GLY A C 1
ATOM 1170 O O . GLY A 1 146 ? 8.940 -4.950 32.935 1.00 94.62 146 GLY A O 1
ATOM 1171 N N . GLN A 1 147 ? 7.125 -3.697 32.469 1.00 96.00 147 GLN A N 1
ATOM 1172 C CA . GLN A 1 147 ? 6.209 -4.350 33.396 1.00 96.00 147 GLN A CA 1
ATOM 1173 C C . GLN A 1 147 ? 4.912 -4.726 32.682 1.00 96.00 147 GLN A C 1
ATOM 1175 O O . GLN A 1 147 ? 4.350 -3.923 31.933 1.00 96.00 147 GLN A O 1
ATOM 1180 N N . SER A 1 148 ? 4.412 -5.935 32.952 1.00 96.31 148 SER A N 1
ATOM 1181 C CA . SER A 1 148 ? 3.065 -6.352 32.552 1.00 96.31 148 SER A CA 1
ATOM 1182 C C . SER A 1 148 ? 2.021 -5.341 33.011 1.00 96.31 148 SER A C 1
ATOM 1184 O O . SER A 1 148 ? 2.211 -4.634 34.000 1.00 96.31 148 SER A O 1
ATOM 1186 N N . ILE A 1 149 ? 0.892 -5.288 32.309 1.00 96.75 149 ILE A N 1
ATOM 1187 C CA . ILE A 1 149 ? -0.187 -4.390 32.704 1.00 96.75 149 ILE A CA 1
ATOM 1188 C C . ILE A 1 149 ? -0.750 -4.835 34.057 1.00 96.75 149 ILE A C 1
ATOM 1190 O O . ILE A 1 149 ? -1.086 -6.008 34.216 1.00 96.75 149 ILE A O 1
ATOM 1194 N N . VAL A 1 150 ? -0.827 -3.929 35.030 1.00 97.12 150 VAL A N 1
ATOM 1195 C CA . VAL A 1 150 ? -1.309 -4.203 36.391 1.00 97.12 150 VAL A CA 1
ATOM 1196 C C . VAL A 1 150 ? -2.382 -3.198 36.817 1.00 97.12 150 VAL A C 1
ATOM 1198 O O . VAL A 1 150 ? -2.386 -2.062 36.330 1.00 97.12 150 VAL A O 1
ATOM 1201 N N . PRO A 1 151 ? -3.286 -3.578 37.736 1.00 97.69 151 PRO A N 1
ATOM 1202 C CA . PRO A 1 151 ? -4.222 -2.644 38.340 1.00 97.69 151 PRO A CA 1
ATOM 1203 C C . PRO A 1 151 ? -3.477 -1.654 39.239 1.00 97.69 151 PRO A C 1
ATOM 1205 O O . PRO A 1 151 ? -2.690 -2.046 40.098 1.00 97.69 151 PRO A O 1
ATOM 1208 N N . THR A 1 152 ? -3.716 -0.360 39.042 1.00 97.06 152 THR A N 1
ATOM 1209 C CA . THR A 1 152 ? -3.111 0.705 39.851 1.00 97.06 152 THR A CA 1
ATOM 1210 C C . THR A 1 152 ? -4.041 1.917 39.940 1.00 97.06 152 THR A C 1
ATOM 1212 O O . THR A 1 152 ? -5.191 1.872 39.485 1.00 97.06 152 THR A O 1
ATOM 1215 N N . GLN A 1 153 ? -3.563 2.995 40.558 1.00 97.06 153 GLN A N 1
ATOM 1216 C CA . GLN A 1 153 ? -4.252 4.273 40.644 1.00 97.06 153 GLN A CA 1
ATOM 1217 C C . GLN A 1 153 ? -3.376 5.413 40.134 1.00 97.06 153 GLN A C 1
ATOM 1219 O O . GLN A 1 153 ? -2.187 5.479 40.434 1.00 97.06 153 GLN A O 1
ATOM 1224 N N . GLN A 1 154 ? -3.996 6.347 39.418 1.00 96.75 154 GLN A N 1
ATOM 1225 C CA . GLN A 1 154 ? -3.392 7.620 39.036 1.00 96.75 154 GLN A CA 1
ATOM 1226 C C . GLN A 1 154 ? -4.390 8.736 39.334 1.00 96.75 154 GLN A C 1
ATOM 1228 O O . GLN A 1 154 ? -5.542 8.665 38.916 1.00 96.75 154 GLN A O 1
ATOM 1233 N N . GLN A 1 155 ? -3.973 9.756 40.091 1.00 94.56 155 GLN A N 1
ATOM 1234 C CA . GLN A 1 155 ? -4.859 10.849 40.534 1.00 94.56 155 GLN A CA 1
ATOM 1235 C C . GLN A 1 155 ? -6.166 10.338 41.192 1.00 94.56 155 GLN A C 1
ATOM 1237 O O . GLN A 1 155 ? -7.245 10.850 40.904 1.00 94.56 155 GLN A O 1
ATOM 1242 N N . LEU A 1 156 ? -6.072 9.314 42.058 1.00 93.69 156 LEU A N 1
ATOM 1243 C CA . LEU A 1 156 ? -7.204 8.643 42.734 1.00 93.69 156 LEU A CA 1
ATOM 1244 C C . LEU A 1 156 ? -8.205 7.933 41.799 1.00 93.69 156 LEU A C 1
ATOM 1246 O O . LEU A 1 156 ? -9.286 7.536 42.230 1.00 93.69 156 LEU A O 1
ATOM 1250 N N . VAL A 1 157 ? -7.850 7.740 40.529 1.00 96.81 157 VAL A N 1
ATOM 1251 C CA . VAL A 1 157 ? -8.648 6.991 39.554 1.00 96.81 157 VAL A CA 1
ATOM 1252 C C . VAL A 1 157 ? -8.045 5.605 39.360 1.00 96.81 157 VAL A C 1
ATOM 1254 O O . VAL A 1 157 ? -6.847 5.487 39.107 1.00 96.81 157 VAL A O 1
ATOM 1257 N N . ASN A 1 158 ? -8.876 4.563 39.426 1.00 98.19 158 ASN A N 1
ATOM 1258 C CA . ASN A 1 158 ? -8.468 3.199 39.091 1.00 98.19 158 ASN A CA 1
ATOM 1259 C C . ASN A 1 158 ? -8.181 3.078 37.590 1.00 98.19 158 ASN A C 1
ATOM 1261 O O . ASN A 1 158 ? -9.041 3.378 36.760 1.00 98.19 158 ASN A O 1
ATOM 1265 N N . ILE A 1 159 ? -6.983 2.606 37.261 1.00 98.50 159 ILE A N 1
ATOM 1266 C CA . ILE A 1 159 ? -6.514 2.388 35.891 1.00 98.50 159 ILE A CA 1
ATOM 1267 C C . ILE A 1 159 ? -5.802 1.040 35.782 1.00 98.50 159 ILE A C 1
ATOM 1269 O O . ILE A 1 159 ? -5.464 0.421 36.795 1.00 98.50 159 ILE A O 1
ATOM 1273 N N . LEU A 1 160 ? -5.536 0.611 34.550 1.00 98.69 160 LEU A N 1
ATOM 1274 C CA . LEU A 1 160 ? -4.522 -0.406 34.275 1.00 98.69 160 LEU A CA 1
ATOM 1275 C C . LEU A 1 160 ? -3.313 0.285 33.655 1.00 98.69 160 LEU A C 1
ATOM 1277 O O . LEU A 1 160 ? -3.486 1.117 32.767 1.00 98.69 160 LEU A O 1
ATOM 1281 N N . ALA A 1 161 ? -2.109 -0.051 34.105 1.00 98.44 161 ALA A N 1
ATOM 1282 C CA . ALA A 1 161 ? -0.881 0.522 33.563 1.00 98.44 161 ALA A CA 1
ATOM 1283 C C . ALA A 1 161 ? 0.204 -0.543 33.419 1.00 98.44 161 ALA A C 1
ATOM 1285 O O . ALA A 1 161 ? 0.321 -1.434 34.259 1.00 98.44 161 ALA A O 1
ATOM 1286 N N . GLY A 1 162 ? 0.988 -0.448 32.353 1.00 98.06 162 GLY A N 1
ATOM 1287 C CA . GLY A 1 162 ? 2.157 -1.286 32.104 1.00 98.06 162 GLY A CA 1
ATOM 1288 C C . GLY A 1 162 ? 3.278 -0.469 31.475 1.00 98.06 162 GLY A C 1
ATOM 1289 O O . GLY A 1 162 ? 3.141 0.735 31.267 1.00 98.06 162 GLY A O 1
ATOM 1290 N N . GLN A 1 163 ? 4.393 -1.124 31.170 1.00 98.31 163 GLN A N 1
ATOM 1291 C CA . GLN A 1 163 ? 5.544 -0.504 30.516 1.00 98.31 163 GLN A CA 1
ATOM 1292 C C . GLN A 1 163 ? 6.171 -1.478 29.523 1.00 98.31 163 GLN A C 1
ATOM 1294 O O . GLN A 1 163 ? 6.332 -2.660 29.827 1.00 98.31 163 GLN A O 1
ATOM 1299 N N . THR A 1 164 ? 6.541 -0.987 28.344 1.00 98.25 164 THR A N 1
ATOM 1300 C CA . THR A 1 164 ? 7.240 -1.773 27.327 1.00 98.25 164 THR A CA 1
ATOM 1301 C C . THR A 1 164 ? 8.097 -0.869 26.444 1.00 98.25 164 THR A C 1
ATOM 1303 O O . THR A 1 164 ? 7.592 0.097 25.888 1.00 98.25 164 THR A O 1
ATOM 1306 N N . SER A 1 165 ? 9.395 -1.154 26.322 1.00 95.25 165 SER A N 1
ATOM 1307 C CA . SER A 1 165 ? 10.315 -0.543 25.340 1.00 95.25 165 SER A CA 1
ATOM 1308 C C . SER A 1 165 ? 10.146 0.975 25.144 1.00 95.25 165 SER A C 1
ATOM 1310 O O . SER A 1 165 ? 9.970 1.453 24.025 1.00 95.25 165 SER A O 1
ATOM 1312 N N . GLY A 1 166 ? 10.187 1.730 26.246 1.00 94.19 166 GLY A N 1
ATOM 1313 C CA . GLY A 1 166 ? 10.142 3.197 26.229 1.00 94.19 166 GLY A CA 1
ATOM 1314 C C . GLY A 1 166 ? 8.744 3.820 26.207 1.00 94.19 166 GLY A C 1
ATOM 1315 O O . GLY A 1 166 ? 8.649 5.038 26.210 1.00 94.19 166 GLY A O 1
ATOM 1316 N N . ILE A 1 167 ? 7.671 3.022 26.229 1.00 97.81 167 ILE A N 1
ATOM 1317 C CA . ILE A 1 167 ? 6.293 3.509 26.378 1.00 97.81 167 ILE A CA 1
ATOM 1318 C C . ILE A 1 167 ? 5.590 2.878 27.582 1.00 97.81 167 ILE A C 1
ATOM 1320 O O . ILE A 1 167 ? 5.922 1.779 28.030 1.00 97.81 167 ILE A O 1
ATOM 1324 N N . ALA A 1 168 ? 4.576 3.572 28.082 1.00 98.31 168 ALA A N 1
ATOM 1325 C CA . ALA A 1 168 ? 3.725 3.190 29.194 1.00 98.31 168 ALA A CA 1
ATOM 1326 C C . ALA A 1 168 ? 2.252 3.136 28.746 1.00 98.31 168 ALA A C 1
ATOM 1328 O O . ALA A 1 168 ? 1.566 4.159 28.791 1.00 98.31 168 ALA A O 1
ATOM 1329 N N . PRO A 1 169 ? 1.759 1.966 28.295 1.00 98.50 169 PRO A N 1
ATOM 1330 C CA . PRO A 1 169 ? 0.341 1.754 28.015 1.00 98.50 169 PRO A CA 1
ATOM 1331 C C . PRO A 1 169 ? -0.512 1.959 29.270 1.00 98.50 169 PRO A C 1
ATOM 1333 O O . PRO A 1 169 ? -0.264 1.331 30.306 1.00 98.50 169 PRO A O 1
ATOM 1336 N N . VAL A 1 170 ? -1.529 2.815 29.177 1.00 98.81 170 VAL A N 1
ATOM 1337 C CA . VAL A 1 170 ? -2.487 3.105 30.252 1.00 98.81 170 VAL A CA 1
ATOM 1338 C C . VAL A 1 170 ? -3.906 2.974 29.734 1.00 98.81 170 VAL A C 1
ATOM 1340 O O . VAL A 1 170 ? -4.271 3.626 28.761 1.00 98.81 170 VAL A O 1
ATOM 1343 N N . ILE A 1 171 ? -4.726 2.198 30.443 1.00 98.75 171 ILE A N 1
ATOM 1344 C CA . ILE A 1 171 ? -6.153 2.045 30.167 1.00 98.75 171 ILE A CA 1
ATOM 1345 C C . ILE A 1 171 ? -6.958 2.778 31.231 1.00 98.75 171 ILE A C 1
ATOM 1347 O O . ILE A 1 171 ? -6.824 2.529 32.432 1.00 98.75 171 ILE A O 1
ATOM 1351 N N . PHE A 1 172 ? -7.836 3.652 30.757 1.00 98.56 172 PHE A N 1
ATOM 1352 C CA . PHE A 1 172 ? -8.805 4.401 31.539 1.00 98.56 172 PHE A CA 1
ATOM 1353 C C . PHE A 1 172 ? -10.225 4.032 31.102 1.00 98.56 172 PHE A C 1
ATOM 1355 O O . PHE A 1 172 ? -10.486 3.822 29.918 1.00 98.56 172 PHE A O 1
ATOM 1362 N N . MET A 1 173 ? -11.165 4.008 32.046 1.00 98.00 173 MET A N 1
ATOM 1363 C CA . MET A 1 173 ? -12.571 3.717 31.778 1.00 98.00 173 MET A CA 1
ATOM 1364 C C . MET A 1 173 ? -13.483 4.649 32.583 1.00 98.00 173 MET A C 1
ATOM 1366 O O . MET A 1 173 ? -13.258 4.907 33.766 1.00 98.00 173 MET A O 1
ATOM 1370 N N . THR A 1 174 ? -14.515 5.180 31.926 1.00 96.06 174 THR A N 1
ATOM 1371 C CA . THR A 1 174 ? -15.511 6.073 32.541 1.00 96.06 174 THR A CA 1
ATOM 1372 C C . THR A 1 174 ? -16.446 5.310 33.479 1.00 96.06 174 THR A C 1
ATOM 1374 O O . THR A 1 174 ? -16.632 4.112 33.306 1.00 96.06 174 THR A O 1
ATOM 1377 N N . GLY A 1 175 ? -17.090 6.007 34.420 1.00 92.56 175 GLY A N 1
ATOM 1378 C CA . GLY A 1 175 ? -18.114 5.424 35.302 1.00 92.56 175 GLY A CA 1
ATOM 1379 C C . GLY A 1 175 ? -17.614 4.988 36.682 1.00 92.56 175 GLY A C 1
ATOM 1380 O O . GLY A 1 175 ? -18.399 4.462 37.459 1.00 92.56 175 GLY A O 1
ATOM 1381 N N . GLY A 1 176 ? -16.340 5.235 37.007 1.00 93.44 176 GLY A N 1
ATOM 1382 C CA . GLY A 1 176 ? -15.757 4.891 38.310 1.00 93.44 176 GLY A CA 1
ATOM 1383 C C . GLY A 1 176 ? -15.532 3.385 38.479 1.00 93.44 176 GLY A C 1
ATOM 1384 O O . GLY A 1 176 ? -16.093 2.793 39.401 1.00 93.44 176 GLY A O 1
ATOM 1385 N N . PRO A 1 177 ? -14.749 2.747 37.590 1.00 96.75 177 PRO A N 1
ATOM 1386 C CA . PRO A 1 177 ? -14.547 1.307 37.627 1.00 96.75 177 PRO A CA 1
ATOM 1387 C C . PRO A 1 177 ? -13.793 0.865 38.885 1.00 96.75 177 PRO A C 1
ATOM 1389 O O . PRO A 1 177 ? -12.963 1.592 39.440 1.00 96.75 177 PRO A O 1
ATOM 1392 N N . LYS A 1 178 ? -14.035 -0.375 39.300 1.00 97.44 178 LYS A N 1
ATOM 1393 C CA . LYS A 1 178 ? -13.200 -1.101 40.266 1.00 97.44 178 LYS A CA 1
ATOM 1394 C C . LYS A 1 178 ? -12.199 -1.972 39.508 1.00 97.44 178 LYS A C 1
ATOM 1396 O O . LYS A 1 178 ? -12.372 -2.219 38.318 1.00 97.44 178 LYS A O 1
ATOM 1401 N N . HIS A 1 179 ? -11.167 -2.466 40.182 1.00 97.62 179 HIS A N 1
ATOM 1402 C CA . HIS A 1 179 ? -10.341 -3.533 39.611 1.00 97.62 179 HIS A CA 1
ATOM 1403 C C . HIS A 1 179 ? -11.142 -4.836 39.593 1.00 97.62 179 HIS A C 1
ATOM 1405 O O . HIS A 1 179 ? -11.805 -5.166 40.580 1.00 97.62 179 HIS A O 1
ATOM 1411 N N . GLY A 1 180 ? -11.137 -5.544 38.465 1.00 93.62 180 GLY A N 1
ATOM 1412 C CA . GLY A 1 180 ? -11.863 -6.803 38.349 1.00 93.62 180 GLY A CA 1
ATOM 1413 C C . GLY A 1 180 ? -11.128 -7.974 39.018 1.00 93.62 180 GLY A C 1
ATOM 1414 O O . GLY A 1 180 ? -9.907 -7.940 39.164 1.00 93.62 180 GLY A O 1
ATOM 1415 N N . PRO A 1 181 ? -11.864 -9.015 39.447 1.00 87.50 181 PRO A N 1
ATOM 1416 C CA . PRO A 1 181 ? -11.314 -10.144 40.201 1.00 87.50 181 PRO A CA 1
ATOM 1417 C C . PRO A 1 181 ? -10.813 -11.298 39.314 1.00 87.50 181 PRO A C 1
ATOM 1419 O O . PRO A 1 181 ? -10.367 -12.319 39.836 1.00 87.50 181 PRO A O 1
ATOM 1422 N N . GLY A 1 182 ? -10.975 -11.195 37.990 1.00 81.94 182 GLY A N 1
ATOM 1423 C CA . GLY A 1 182 ? -10.674 -12.271 37.047 1.00 81.94 182 GLY A CA 1
ATOM 1424 C C . GLY A 1 182 ? -9.172 -12.514 36.834 1.00 81.94 182 GLY A C 1
ATOM 1425 O O . GLY A 1 182 ? -8.340 -11.711 37.245 1.00 81.94 182 GLY A O 1
ATOM 1426 N N . PRO A 1 183 ? -8.804 -13.598 36.123 1.00 83.69 183 PRO A N 1
ATOM 1427 C CA . PRO A 1 183 ? -7.400 -13.956 35.876 1.00 83.69 183 PRO A CA 1
ATOM 1428 C C . PRO A 1 183 ? -6.667 -12.961 34.962 1.00 83.69 183 PRO A C 1
ATOM 1430 O O . PRO A 1 183 ? -5.440 -12.918 34.942 1.00 83.69 183 PRO A O 1
ATOM 1433 N N . HIS A 1 184 ? -7.418 -12.160 34.203 1.00 91.00 184 HIS A N 1
ATOM 1434 C CA . HIS A 1 184 ? -6.890 -11.058 33.408 1.00 91.00 184 HIS A CA 1
ATOM 1435 C C . HIS A 1 184 ? -7.180 -9.743 34.119 1.00 91.00 184 HIS A C 1
ATOM 1437 O O . HIS A 1 184 ? -8.331 -9.500 34.486 1.00 91.00 184 HIS A O 1
ATOM 1443 N N . ASN A 1 185 ? -6.161 -8.892 34.238 1.00 95.94 185 ASN A N 1
ATOM 1444 C CA . ASN A 1 185 ? -6.298 -7.563 34.822 1.00 95.94 185 ASN A CA 1
ATOM 1445 C C . ASN A 1 185 ? -7.354 -6.758 34.057 1.00 95.94 185 ASN A C 1
ATOM 1447 O O . ASN A 1 185 ? -7.327 -6.690 32.825 1.00 95.94 185 ASN A O 1
ATOM 1451 N N . SER A 1 186 ? -8.303 -6.176 34.787 1.00 97.50 186 SER A N 1
ATOM 1452 C CA . SER A 1 186 ? -9.474 -5.533 34.196 1.00 97.50 186 SER A CA 1
ATOM 1453 C C . SER A 1 186 ? -9.979 -4.343 35.009 1.00 97.50 186 SER A C 1
ATOM 1455 O O . SER A 1 186 ? -9.742 -4.227 36.216 1.00 97.50 186 SER A O 1
ATOM 1457 N N . LEU A 1 187 ? -10.703 -3.459 34.322 1.00 98.31 187 LEU A N 1
ATOM 1458 C CA . LEU A 1 187 ? -11.556 -2.435 34.920 1.00 98.31 187 LEU A CA 1
ATOM 1459 C C . LEU A 1 187 ? -13.010 -2.898 34.826 1.00 98.31 187 LEU A C 1
ATOM 1461 O O . LEU A 1 187 ? -13.487 -3.206 33.736 1.00 98.31 187 LEU A O 1
ATOM 1465 N N . LEU A 1 188 ? -13.693 -2.959 35.967 1.00 97.81 188 LEU A N 1
ATOM 1466 C CA . LEU A 1 188 ? -15.019 -3.546 36.131 1.00 97.81 188 LEU A CA 1
ATOM 1467 C C . LEU A 1 188 ? -16.056 -2.488 36.517 1.00 97.81 188 LEU A C 1
ATOM 1469 O O . LEU A 1 188 ? -15.824 -1.685 37.426 1.00 97.81 188 LEU A O 1
ATOM 1473 N N . LEU A 1 189 ? -17.231 -2.554 35.888 1.00 97.12 189 LEU A N 1
ATOM 1474 C CA . LEU A 1 189 ? -18.443 -1.869 36.335 1.00 97.12 189 LEU A CA 1
ATOM 1475 C C . LEU A 1 189 ? -19.592 -2.844 36.558 1.00 97.12 189 LEU A C 1
ATOM 1477 O O . LEU A 1 189 ? -19.885 -3.684 35.706 1.00 97.12 189 LEU A O 1
ATOM 1481 N N . ASP A 1 190 ? -20.280 -2.650 37.680 1.00 96.56 190 ASP A N 1
ATOM 1482 C CA . ASP A 1 190 ? -21.568 -3.264 37.976 1.00 96.56 190 ASP A CA 1
ATOM 1483 C C . ASP A 1 190 ? -22.680 -2.402 37.345 1.00 96.56 190 ASP A C 1
ATOM 1485 O O . ASP A 1 190 ? -22.802 -1.210 37.640 1.00 96.56 190 ASP A O 1
ATOM 1489 N N . LEU A 1 191 ? -23.471 -2.985 36.445 1.00 96.62 191 LEU A N 1
ATOM 1490 C CA . LEU A 1 191 ? -24.536 -2.315 35.703 1.00 96.62 191 LEU A CA 1
ATOM 1491 C C . LEU A 1 191 ? -25.894 -2.906 36.080 1.00 96.62 191 LEU A C 1
ATOM 1493 O O . LEU A 1 191 ? -26.225 -4.033 35.711 1.00 96.62 191 LEU A O 1
ATOM 1497 N N . GLU A 1 192 ? -26.717 -2.094 36.736 1.00 96.81 192 GLU A N 1
ATOM 1498 C CA . GLU A 1 192 ? -28.133 -2.389 36.929 1.00 96.81 192 GLU A CA 1
ATOM 1499 C C . GLU A 1 192 ? -28.941 -1.836 35.749 1.00 96.81 192 GLU A C 1
ATOM 1501 O O . GLU A 1 192 ? -29.026 -0.620 35.527 1.00 96.81 192 GLU A O 1
ATOM 1506 N N . LEU A 1 193 ? -29.511 -2.745 34.959 1.00 97.31 193 LEU A N 1
ATOM 1507 C CA . LEU A 1 193 ? -30.269 -2.437 33.752 1.00 97.31 193 LEU A CA 1
ATOM 1508 C C . LEU A 1 193 ? -31.744 -2.764 33.969 1.00 97.31 193 LEU A C 1
ATOM 1510 O O . LEU A 1 193 ? -32.143 -3.927 33.921 1.00 97.31 193 LEU A O 1
ATOM 1514 N N . GLY A 1 194 ? -32.573 -1.738 34.157 1.00 97.38 194 GLY A N 1
ATOM 1515 C CA . GLY A 1 194 ? -34.027 -1.902 34.171 1.00 97.38 194 GLY A CA 1
ATOM 1516 C C . GLY A 1 194 ? -34.602 -2.388 32.827 1.00 97.38 194 GLY A C 1
ATOM 1517 O O . GLY A 1 194 ? -33.874 -2.470 31.831 1.00 97.38 194 GLY A O 1
ATOM 1518 N N . PRO A 1 195 ? -35.910 -2.684 32.773 1.00 97.12 195 PRO A N 1
ATOM 1519 C CA . PRO A 1 195 ? -36.602 -3.063 31.540 1.00 97.12 195 PRO A CA 1
ATOM 1520 C C . PRO A 1 195 ? -36.409 -2.024 30.430 1.00 97.12 195 PRO A C 1
ATOM 1522 O O . PRO A 1 195 ? -36.669 -0.841 30.642 1.00 97.12 195 PRO A O 1
ATOM 1525 N N . GLY A 1 196 ? -35.930 -2.439 29.255 1.00 95.56 196 GLY A N 1
ATOM 1526 C CA . GLY A 1 196 ? -35.669 -1.524 28.134 1.00 95.56 196 GLY A CA 1
ATOM 1527 C C . GLY A 1 196 ? -34.507 -0.541 28.344 1.00 95.56 196 GLY A C 1
ATOM 1528 O O . GLY A 1 196 ? -34.273 0.306 27.482 1.00 95.56 196 GLY A O 1
ATOM 1529 N N . ALA A 1 197 ? -33.793 -0.606 29.475 1.00 97.19 197 ALA A N 1
ATOM 1530 C CA . ALA A 1 197 ? -32.777 0.379 29.820 1.00 97.19 197 ALA A CA 1
ATOM 1531 C C . ALA A 1 197 ? -31.537 0.269 28.923 1.00 97.19 197 ALA A C 1
ATOM 1533 O O . ALA A 1 197 ? -31.071 -0.827 28.599 1.00 97.19 197 ALA A O 1
ATOM 1534 N N . THR A 1 198 ? -30.964 1.432 28.608 1.00 97.56 198 THR A N 1
ATOM 1535 C CA . THR A 1 198 ? -29.709 1.571 27.865 1.00 97.56 198 THR A CA 1
ATOM 1536 C C . THR A 1 198 ? -28.630 2.165 28.764 1.00 97.56 198 THR A C 1
ATOM 1538 O O . THR A 1 198 ? -28.858 3.165 29.452 1.00 97.56 198 THR A O 1
ATOM 1541 N N . ARG A 1 199 ? -27.428 1.586 28.730 1.00 96.94 199 ARG A N 1
ATOM 1542 C CA . ARG A 1 199 ? -26.218 2.159 29.334 1.00 96.94 199 ARG A CA 1
ATOM 1543 C C . ARG A 1 199 ? -25.129 2.318 28.290 1.00 96.94 199 ARG A C 1
ATOM 1545 O O . ARG A 1 199 ? -24.977 1.472 27.417 1.00 96.94 199 ARG A O 1
ATOM 1552 N N . ILE A 1 200 ? -24.385 3.412 28.405 1.00 96.75 200 ILE A N 1
ATOM 1553 C CA . ILE A 1 200 ? -23.251 3.740 27.545 1.00 96.75 200 ILE A CA 1
ATOM 1554 C C . ILE A 1 200 ? -22.053 3.999 28.449 1.00 96.75 200 ILE A C 1
ATOM 1556 O O . ILE A 1 200 ? -22.174 4.699 29.453 1.00 96.75 200 ILE A O 1
ATOM 1560 N N . LEU A 1 201 ? -20.910 3.445 28.077 1.00 95.56 201 LEU A N 1
ATOM 1561 C CA . LEU A 1 201 ? -19.628 3.663 28.736 1.00 95.56 201 LEU A CA 1
ATOM 1562 C C . LEU A 1 201 ? -18.524 3.780 27.696 1.00 95.56 201 LEU A C 1
ATOM 1564 O O . LEU A 1 201 ? -18.612 3.191 26.618 1.00 95.56 201 LEU A O 1
ATOM 1568 N N . SER A 1 202 ? -17.469 4.496 28.057 1.00 97.50 202 SER A N 1
ATOM 1569 C CA . SER A 1 202 ? -16.291 4.654 27.218 1.00 97.50 202 SER A CA 1
ATOM 1570 C C . SER A 1 202 ? -15.033 4.229 27.965 1.00 97.50 202 SER A C 1
ATOM 1572 O O . SER A 1 202 ? -14.909 4.418 29.178 1.00 97.50 202 SER A O 1
ATOM 1574 N N . PHE A 1 203 ? -14.081 3.682 27.227 1.00 98.31 203 PHE A N 1
ATOM 1575 C CA . PHE A 1 203 ? -12.725 3.430 27.685 1.00 98.31 203 PHE A CA 1
ATOM 1576 C C . PHE A 1 203 ? -11.733 3.945 26.649 1.00 98.31 203 PHE A C 1
ATOM 1578 O O . PHE A 1 203 ? -12.077 4.149 25.484 1.00 98.31 203 PHE A O 1
ATOM 1585 N N . ALA A 1 204 ? -10.505 4.186 27.081 1.00 98.62 204 ALA A N 1
ATOM 1586 C CA . ALA A 1 204 ? -9.418 4.568 26.203 1.00 98.62 204 ALA A CA 1
ATOM 1587 C C . ALA A 1 204 ? -8.115 3.958 26.693 1.00 98.62 204 ALA A C 1
ATOM 1589 O O . ALA A 1 204 ? -7.879 3.874 27.899 1.00 98.62 204 ALA A O 1
ATOM 1590 N N . GLU A 1 205 ? -7.280 3.570 25.743 1.00 98.62 205 GLU A N 1
ATOM 1591 C CA . GLU A 1 205 ? -5.875 3.295 25.961 1.00 98.62 205 GLU A CA 1
ATOM 1592 C C . GLU A 1 205 ? -5.051 4.400 25.310 1.00 98.62 205 GLU A C 1
ATOM 1594 O O . GLU A 1 205 ? -5.389 4.911 24.239 1.00 98.62 205 GLU A O 1
ATOM 1599 N N . ALA A 1 206 ? -3.992 4.799 25.996 1.00 98.69 206 ALA A N 1
ATOM 1600 C CA . ALA A 1 206 ? -2.941 5.593 25.400 1.00 98.69 206 ALA A CA 1
ATOM 1601 C C . ALA A 1 206 ? -1.588 5.072 25.865 1.00 98.69 206 ALA A C 1
ATOM 1603 O O . ALA A 1 206 ? -1.440 4.660 27.016 1.00 98.69 206 ALA A O 1
ATOM 1604 N N . ALA A 1 207 ? -0.594 5.172 24.989 1.00 98.25 207 ALA A N 1
ATOM 1605 C CA . ALA A 1 207 ? 0.781 4.815 25.293 1.00 98.25 207 ALA A CA 1
ATOM 1606 C C . ALA A 1 207 ? 1.708 5.986 24.945 1.00 98.25 207 ALA A C 1
ATOM 1608 O O . ALA A 1 207 ? 1.823 6.402 23.791 1.00 98.25 207 ALA A O 1
ATOM 1609 N N . ARG A 1 208 ? 2.348 6.536 25.976 1.00 97.56 208 ARG A N 1
ATOM 1610 C CA . ARG A 1 208 ? 3.324 7.640 25.923 1.00 97.56 208 ARG A CA 1
ATOM 1611 C C . ARG A 1 208 ? 4.539 7.267 26.765 1.00 97.56 208 ARG A C 1
ATOM 1613 O O . ARG A 1 208 ? 4.552 6.194 27.356 1.00 97.56 208 ARG A O 1
ATOM 1620 N N . ASP A 1 209 ? 5.529 8.139 26.855 1.00 96.31 209 ASP A N 1
ATOM 1621 C CA . ASP A 1 209 ? 6.802 7.841 27.520 1.00 96.31 209 ASP A CA 1
ATOM 1622 C C . ASP A 1 209 ? 6.638 7.593 29.033 1.00 96.31 209 ASP A C 1
ATOM 1624 O O . ASP A 1 209 ? 7.441 6.896 29.655 1.00 96.31 209 ASP A O 1
ATOM 1628 N N . SER A 1 210 ? 5.563 8.115 29.640 1.00 97.75 210 SER A N 1
ATOM 1629 C CA . SER A 1 210 ? 5.275 7.972 31.068 1.00 97.75 210 SER A CA 1
ATOM 1630 C C . SER A 1 210 ? 3.802 7.661 31.368 1.00 97.75 210 SER A C 1
ATOM 1632 O O . SER A 1 210 ? 2.894 8.048 30.629 1.00 97.75 210 SER A O 1
ATOM 1634 N N . ILE A 1 211 ? 3.550 6.979 32.498 1.00 98.12 211 ILE A N 1
ATOM 1635 C CA . ILE A 1 211 ? 2.189 6.670 32.981 1.00 98.12 211 ILE A CA 1
ATOM 1636 C C . ILE A 1 211 ? 1.345 7.948 33.159 1.00 98.12 211 ILE A C 1
ATOM 1638 O O . ILE A 1 211 ? 0.197 7.943 32.719 1.00 98.12 211 ILE A O 1
ATOM 1642 N N . PRO A 1 212 ? 1.848 9.048 33.762 1.00 98.38 212 PRO A N 1
ATOM 1643 C CA . PRO A 1 212 ? 1.064 10.276 33.895 1.00 98.38 212 PRO A CA 1
ATOM 1644 C C . PRO A 1 212 ? 0.638 10.887 32.552 1.00 98.38 212 PRO A C 1
ATOM 1646 O O . PRO A 1 212 ? -0.524 11.263 32.407 1.00 98.38 212 PRO A O 1
ATOM 1649 N N . GLU A 1 213 ? 1.535 10.944 31.563 1.00 98.19 213 GLU A N 1
ATOM 1650 C CA . GLU A 1 213 ? 1.220 11.482 30.230 1.00 98.19 213 GLU A CA 1
ATOM 1651 C C . GLU A 1 213 ? 0.218 10.606 29.478 1.00 98.19 213 GLU A C 1
ATOM 1653 O O . GLU A 1 213 ? -0.745 11.110 28.891 1.00 98.19 213 GLU A O 1
ATOM 1658 N N . ALA A 1 214 ? 0.420 9.288 29.526 1.00 98.44 214 ALA A N 1
ATOM 1659 C CA . ALA A 1 214 ? -0.493 8.316 28.947 1.00 98.44 214 ALA A CA 1
ATOM 1660 C C . ALA A 1 214 ? -1.880 8.395 29.607 1.00 98.44 214 ALA A C 1
ATOM 1662 O O . ALA A 1 214 ? -2.894 8.463 28.915 1.00 98.44 214 ALA A O 1
ATOM 1663 N N . PHE A 1 215 ? -1.940 8.489 30.937 1.00 98.62 215 PHE A N 1
ATOM 1664 C CA . PHE A 1 215 ? -3.187 8.675 31.677 1.00 98.62 215 PHE A CA 1
ATOM 1665 C C . PHE A 1 215 ? -3.928 9.948 31.263 1.00 98.62 215 PHE A C 1
ATOM 1667 O O . PHE A 1 215 ? -5.133 9.906 31.005 1.00 98.62 215 PHE A O 1
ATOM 1674 N N . ASP A 1 216 ? -3.225 11.078 31.176 1.00 98.44 216 ASP A N 1
ATOM 1675 C CA . ASP A 1 216 ? -3.837 12.340 30.773 1.00 98.44 216 ASP A CA 1
ATOM 1676 C C . ASP A 1 216 ? -4.398 12.268 29.351 1.00 98.44 216 ASP A C 1
ATOM 1678 O O . ASP A 1 216 ? -5.503 12.765 29.107 1.00 98.44 216 ASP A O 1
ATOM 1682 N N . LEU A 1 217 ? -3.687 11.619 28.426 1.00 98.44 217 LEU A N 1
ATOM 1683 C CA . LEU A 1 217 ? -4.170 11.408 27.066 1.00 98.44 217 LEU A CA 1
ATOM 1684 C C . LEU A 1 217 ? -5.375 10.458 27.017 1.00 98.44 217 LEU A C 1
ATOM 1686 O O . LEU A 1 217 ? -6.376 10.789 26.377 1.00 98.44 217 LEU A O 1
ATOM 1690 N N . ALA A 1 218 ? -5.330 9.322 27.716 1.00 98.50 218 ALA A N 1
ATOM 1691 C CA . ALA A 1 218 ? -6.433 8.362 27.772 1.00 98.50 218 ALA A CA 1
ATOM 1692 C C . ALA A 1 218 ? -7.698 9.004 28.367 1.00 98.50 218 ALA A C 1
ATOM 1694 O O . ALA A 1 218 ? -8.783 8.926 27.786 1.00 98.50 218 ALA A O 1
ATOM 1695 N N . ARG A 1 219 ? -7.557 9.741 29.476 1.00 97.88 219 ARG A N 1
ATOM 1696 C CA . ARG A 1 219 ? -8.660 10.471 30.117 1.00 97.88 219 ARG A CA 1
ATOM 1697 C C . ARG A 1 219 ? -9.260 11.531 29.192 1.00 97.88 219 ARG A C 1
ATOM 1699 O O . ARG A 1 219 ? -10.480 11.582 29.041 1.00 97.88 219 ARG A O 1
ATOM 1706 N N . LYS A 1 220 ? -8.426 12.361 28.550 1.00 97.75 220 LYS A N 1
ATOM 1707 C CA . LYS A 1 220 ? -8.886 13.377 27.580 1.00 97.75 220 LYS A CA 1
ATOM 1708 C C . LYS A 1 220 ? -9.600 12.737 26.394 1.00 97.75 220 LYS A C 1
ATOM 1710 O O . LYS A 1 220 ? -10.614 13.258 25.943 1.00 97.75 220 LYS A O 1
ATOM 1715 N N . THR A 1 221 ? -9.085 11.613 25.909 1.00 97.81 221 THR A N 1
ATOM 1716 C CA . THR A 1 221 ? -9.652 10.859 24.789 1.00 97.81 221 THR A CA 1
ATOM 1717 C C . THR A 1 221 ? -11.034 10.308 25.125 1.00 97.81 221 THR A C 1
ATOM 1719 O O . THR A 1 221 ? -11.985 10.557 24.386 1.00 97.81 221 THR A O 1
ATOM 1722 N N . ALA A 1 222 ? -11.181 9.637 26.270 1.00 96.25 222 ALA A N 1
ATOM 1723 C CA . ALA A 1 222 ? -12.465 9.096 26.712 1.00 96.25 222 ALA A CA 1
ATOM 1724 C C . ALA A 1 222 ? -13.525 10.186 26.967 1.00 96.25 222 ALA A C 1
ATOM 1726 O O . ALA A 1 222 ? -14.717 9.920 26.820 1.00 96.25 222 ALA A O 1
ATOM 1727 N N . ALA A 1 223 ? -13.095 11.404 27.317 1.00 95.44 223 ALA A N 1
ATOM 1728 C CA . ALA A 1 223 ? -13.963 12.556 27.560 1.00 95.44 223 ALA A CA 1
ATOM 1729 C C . ALA A 1 223 ? -14.412 13.305 26.286 1.00 95.44 223 ALA A C 1
ATOM 1731 O O . ALA A 1 223 ? -15.228 14.223 26.387 1.00 95.44 223 ALA A O 1
ATOM 1732 N N . ARG A 1 224 ? -13.900 12.959 25.092 1.00 95.62 224 ARG A N 1
ATOM 1733 C CA . ARG A 1 224 ? -14.306 13.616 23.835 1.00 95.62 224 ARG A CA 1
ATOM 1734 C C . ARG A 1 224 ? -15.787 13.366 23.528 1.00 95.62 224 ARG A C 1
ATOM 1736 O O . ARG A 1 224 ? -16.361 12.335 23.883 1.00 95.62 224 ARG A O 1
ATOM 1743 N N . SER A 1 225 ? -16.409 14.303 22.810 1.00 95.25 225 SER A N 1
ATOM 1744 C CA . SER A 1 225 ? -17.795 14.158 22.353 1.00 95.25 225 SER A CA 1
ATOM 1745 C C . SER A 1 225 ? -17.883 13.136 21.217 1.00 95.25 225 SER A C 1
ATOM 1747 O O . SER A 1 225 ? -17.752 13.474 20.043 1.00 95.25 225 SER A O 1
ATOM 1749 N N . TRP A 1 226 ? -18.135 11.875 21.568 1.00 94.19 226 TRP A N 1
ATOM 1750 C CA . TRP A 1 226 ? -18.213 10.766 20.612 1.00 94.19 226 TRP A CA 1
ATOM 1751 C C . TRP A 1 226 ? -19.191 11.005 19.461 1.00 94.19 226 TRP A C 1
ATOM 1753 O O . TRP A 1 226 ? -18.902 10.649 18.324 1.00 94.19 226 TRP A O 1
ATOM 1763 N N . ASN A 1 227 ? -20.347 11.613 19.735 1.00 94.75 227 ASN A N 1
ATOM 1764 C CA . ASN A 1 227 ? -21.337 11.880 18.691 1.00 94.75 227 ASN A CA 1
ATOM 1765 C C . ASN A 1 227 ? -20.845 12.952 17.710 1.00 94.75 227 ASN A C 1
ATOM 1767 O O . ASN A 1 227 ? -21.071 12.815 16.512 1.00 94.75 227 ASN A O 1
ATOM 1771 N N . ALA A 1 228 ? -20.150 13.984 18.199 1.00 96.25 228 ALA A N 1
ATOM 1772 C CA . ALA A 1 228 ? -19.567 15.008 17.336 1.00 96.25 228 ALA A CA 1
ATOM 1773 C C . ALA A 1 228 ? -18.412 14.444 16.494 1.00 96.25 228 ALA A C 1
ATOM 1775 O O . ALA A 1 228 ? -18.325 14.729 15.303 1.00 96.25 228 ALA A O 1
ATOM 1776 N N . GLU A 1 229 ? -17.562 13.602 17.086 1.00 96.12 229 GLU A N 1
ATOM 1777 C CA . GLU A 1 229 ? -16.450 12.961 16.375 1.00 96.12 229 GLU A CA 1
ATOM 1778 C C . GLU A 1 229 ? -16.943 11.976 15.317 1.00 96.12 229 GLU A C 1
ATOM 1780 O O . GLU A 1 229 ? -16.487 12.027 14.177 1.00 96.12 229 GLU A O 1
ATOM 1785 N N . LEU A 1 230 ? -17.935 11.144 15.647 1.00 95.62 230 LEU A N 1
ATOM 1786 C CA . LEU A 1 230 ? -18.555 10.245 14.677 1.00 95.62 230 LEU A CA 1
ATOM 1787 C C . LEU A 1 230 ? -19.216 11.023 13.534 1.00 95.62 230 LEU A C 1
ATOM 1789 O O . LEU A 1 230 ? -19.030 10.657 12.377 1.00 95.62 230 LEU A O 1
ATOM 1793 N N . ALA A 1 231 ? -19.930 12.114 13.831 1.00 96.56 231 ALA A N 1
ATOM 1794 C CA . ALA A 1 231 ? -20.513 12.966 12.798 1.00 96.56 231 ALA A CA 1
ATOM 1795 C C . ALA A 1 231 ? -19.432 13.574 11.886 1.00 96.56 231 ALA A C 1
ATOM 1797 O O . ALA A 1 231 ? -19.583 13.577 10.667 1.00 96.56 231 ALA A O 1
ATOM 1798 N N . ARG A 1 232 ? -18.304 14.024 12.452 1.00 97.06 232 ARG A N 1
ATOM 1799 C CA . ARG A 1 232 ? -17.169 14.565 11.690 1.00 97.06 232 ARG A CA 1
ATOM 1800 C C . ARG A 1 232 ? -16.515 13.515 10.788 1.00 97.06 232 ARG A C 1
ATOM 1802 O O . ARG A 1 232 ? -16.247 13.808 9.621 1.00 97.06 232 ARG A O 1
ATOM 1809 N N . ILE A 1 233 ? -16.291 12.304 11.305 1.00 96.75 233 ILE A N 1
ATOM 1810 C CA . ILE A 1 233 ? -15.794 11.154 10.533 1.00 96.75 233 ILE A CA 1
ATOM 1811 C C . ILE A 1 233 ? -16.755 10.866 9.375 1.00 96.75 233 ILE A C 1
ATOM 1813 O O . ILE A 1 233 ? -16.340 10.827 8.220 1.00 96.75 233 ILE A O 1
ATOM 1817 N N . GLN A 1 234 ? -18.050 10.755 9.676 1.00 94.94 234 GLN A N 1
ATOM 1818 C CA . GLN A 1 234 ? -19.099 10.466 8.701 1.00 94.94 234 GLN A CA 1
ATOM 1819 C C . GLN A 1 234 ? -19.188 11.509 7.592 1.00 94.94 234 GLN A C 1
ATOM 1821 O O . GLN A 1 234 ? -19.289 11.143 6.424 1.00 94.94 234 GLN A O 1
ATOM 1826 N N . MET A 1 235 ? -19.165 12.798 7.937 1.00 95.12 235 MET A N 1
ATOM 1827 C CA . MET A 1 235 ? -19.221 13.883 6.957 1.00 95.12 235 MET A CA 1
ATOM 1828 C C . MET A 1 235 ? -17.997 13.869 6.043 1.00 95.12 235 MET A C 1
ATOM 1830 O O . MET A 1 235 ? -18.150 13.976 4.828 1.00 95.12 235 MET A O 1
ATOM 1834 N N . THR A 1 236 ? -16.806 13.688 6.623 1.00 94.50 236 THR A N 1
ATOM 1835 C CA . THR A 1 236 ? -15.552 13.597 5.864 1.00 94.50 236 THR A CA 1
ATOM 1836 C C . THR A 1 236 ? -15.622 12.445 4.872 1.00 94.50 236 THR A C 1
ATOM 1838 O O . THR A 1 236 ? -15.431 12.656 3.678 1.00 94.50 236 THR A O 1
ATOM 1841 N N . ASP A 1 237 ? -15.984 11.253 5.344 1.00 92.81 237 ASP A N 1
ATOM 1842 C CA . ASP A 1 237 ? -16.044 10.059 4.511 1.00 92.81 237 ASP A CA 1
ATOM 1843 C C . ASP A 1 237 ? -17.109 10.184 3.412 1.00 92.81 237 ASP A C 1
ATOM 1845 O O . ASP A 1 237 ? -16.796 10.038 2.235 1.00 92.81 237 ASP A O 1
ATOM 1849 N N . THR A 1 238 ? -18.331 10.607 3.763 1.00 91.12 238 THR A N 1
ATOM 1850 C CA . THR A 1 238 ? -19.433 10.821 2.798 1.00 91.12 238 THR A CA 1
ATOM 1851 C C . THR A 1 238 ? -19.038 11.759 1.660 1.00 91.12 238 THR A C 1
ATOM 1853 O O . THR A 1 238 ? -19.502 11.585 0.538 1.00 91.12 238 THR A O 1
ATOM 1856 N N . SER A 1 239 ? -18.199 12.761 1.934 1.00 90.62 239 SER A N 1
ATOM 1857 C CA . SER A 1 239 ? -17.752 13.713 0.914 1.00 90.62 239 SER A CA 1
ATOM 1858 C C . SER A 1 239 ? -16.634 13.194 0.001 1.00 90.62 239 SER A C 1
ATOM 1860 O O . SER A 1 239 ? -16.275 13.882 -0.948 1.00 90.62 239 SER A O 1
ATOM 1862 N N . GLN A 1 240 ? -16.064 12.023 0.297 1.00 90.88 240 GLN A N 1
ATOM 1863 C CA . GLN A 1 240 ? -14.773 11.580 -0.239 1.00 90.88 240 GLN A CA 1
ATOM 1864 C C . GLN A 1 240 ? -14.756 10.152 -0.792 1.00 90.88 240 GLN A C 1
ATOM 1866 O O . GLN A 1 240 ? -13.838 9.809 -1.545 1.00 90.88 240 GLN A O 1
ATOM 1871 N N . ILE A 1 241 ? -15.748 9.331 -0.442 1.00 91.06 241 ILE A N 1
ATOM 1872 C CA . ILE A 1 241 ? -15.894 7.954 -0.924 1.00 91.06 241 ILE A CA 1
ATOM 1873 C C . ILE A 1 241 ? -17.106 7.798 -1.845 1.00 91.06 241 ILE A C 1
ATOM 1875 O O . ILE A 1 241 ? -18.089 8.533 -1.751 1.00 91.06 241 ILE A O 1
ATOM 1879 N N . LEU A 1 242 ? -17.048 6.802 -2.726 1.00 91.88 242 LEU A N 1
ATOM 1880 C CA . LEU A 1 242 ? -18.154 6.408 -3.596 1.00 91.88 242 LEU A CA 1
ATOM 1881 C C . LEU A 1 242 ? -18.912 5.215 -2.988 1.00 91.88 242 LEU A C 1
ATOM 1883 O O . LEU A 1 242 ? -18.293 4.207 -2.642 1.00 91.88 242 LEU A O 1
ATOM 1887 N N . ASP A 1 243 ? -20.247 5.298 -2.902 1.00 91.75 243 ASP A N 1
ATOM 1888 C CA . ASP A 1 243 ? -21.121 4.145 -2.602 1.00 91.75 243 ASP A CA 1
ATOM 1889 C C . ASP A 1 243 ? -21.340 3.339 -3.891 1.00 91.75 243 ASP A C 1
ATOM 1891 O O . ASP A 1 243 ? -22.145 3.724 -4.743 1.00 91.75 243 ASP A O 1
ATOM 1895 N N . ILE A 1 244 ? -20.589 2.248 -4.057 1.00 92.56 244 ILE A N 1
ATOM 1896 C CA . ILE A 1 244 ? -20.639 1.400 -5.255 1.00 92.56 244 ILE A CA 1
ATOM 1897 C C . ILE A 1 244 ? -21.589 0.224 -5.013 1.00 92.56 244 ILE A C 1
ATOM 1899 O O . ILE A 1 244 ? -21.522 -0.440 -3.978 1.00 92.56 244 ILE A O 1
ATOM 1903 N N . ARG A 1 245 ? -22.481 -0.020 -5.983 1.00 94.50 245 ARG A N 1
ATOM 1904 C CA . ARG A 1 245 ? -23.456 -1.117 -5.966 1.00 94.50 245 ARG A CA 1
ATOM 1905 C C . ARG A 1 245 ? -23.397 -1.888 -7.272 1.00 94.50 245 ARG A C 1
ATOM 1907 O O . ARG A 1 245 ? -23.802 -1.385 -8.317 1.00 94.50 245 ARG A O 1
ATOM 1914 N N . THR A 1 246 ? -22.893 -3.105 -7.187 1.00 95.06 246 THR A N 1
ATOM 1915 C CA . THR A 1 246 ? -22.704 -4.038 -8.300 1.00 95.06 246 THR A CA 1
ATOM 1916 C C . THR A 1 246 ? -23.863 -5.028 -8.426 1.00 95.06 246 THR A C 1
ATOM 1918 O O . THR A 1 246 ? -24.060 -5.615 -9.485 1.00 95.06 246 THR A O 1
ATOM 1921 N N . GLY A 1 247 ? -24.653 -5.188 -7.357 1.00 93.94 247 GLY A N 1
ATOM 1922 C CA . GLY A 1 247 ? -25.659 -6.245 -7.218 1.00 93.94 247 GLY A CA 1
ATOM 1923 C C . GLY A 1 247 ? -25.131 -7.489 -6.496 1.00 93.94 247 GLY A C 1
ATOM 1924 O O . GLY A 1 247 ? -25.934 -8.319 -6.076 1.00 93.94 247 GLY A O 1
ATOM 1925 N N . ASP A 1 248 ? -23.816 -7.579 -6.292 1.00 94.56 248 ASP A N 1
ATOM 1926 C CA . ASP A 1 248 ? -23.153 -8.587 -5.471 1.00 94.56 248 ASP A CA 1
ATOM 1927 C C . ASP A 1 248 ? -22.615 -7.931 -4.189 1.00 94.56 248 ASP A C 1
ATOM 1929 O O . ASP A 1 248 ? -21.852 -6.963 -4.221 1.00 94.56 248 ASP A O 1
ATOM 1933 N N . ASN A 1 249 ? -23.045 -8.445 -3.036 1.00 91.62 249 ASN A N 1
ATOM 1934 C CA . ASN A 1 249 ? -22.688 -7.867 -1.745 1.00 91.62 249 ASN A CA 1
ATOM 1935 C C . ASN A 1 249 ? -21.201 -8.026 -1.406 1.00 91.62 249 ASN A C 1
ATOM 1937 O O . ASN A 1 249 ? -20.663 -7.158 -0.714 1.00 91.62 249 ASN A O 1
ATOM 1941 N N . ASP A 1 250 ? -20.545 -9.081 -1.890 1.00 93.12 250 ASP A N 1
ATOM 1942 C CA . ASP A 1 250 ? -19.133 -9.338 -1.605 1.00 93.12 250 ASP A CA 1
ATOM 1943 C C . ASP A 1 250 ? -18.255 -8.374 -2.403 1.00 93.12 250 ASP A C 1
ATOM 1945 O O . ASP A 1 250 ? -17.324 -7.779 -1.856 1.00 93.12 250 ASP A O 1
ATOM 1949 N N . TRP A 1 251 ? -18.604 -8.129 -3.671 1.00 95.00 251 TRP A N 1
ATOM 1950 C CA . TRP A 1 251 ? -17.937 -7.115 -4.492 1.00 95.00 251 TRP A CA 1
ATOM 1951 C C . TRP A 1 251 ? -18.146 -5.703 -3.950 1.00 95.00 251 TRP A C 1
ATOM 1953 O O . TRP A 1 251 ? -17.194 -4.925 -3.872 1.00 95.00 251 TRP A O 1
ATOM 1963 N N . ASP A 1 252 ? -19.365 -5.376 -3.524 1.00 95.06 252 ASP A N 1
ATOM 1964 C CA . ASP A 1 252 ? -19.654 -4.094 -2.887 1.00 95.06 252 ASP A CA 1
ATOM 1965 C C . ASP A 1 252 ? -18.808 -3.889 -1.619 1.00 95.06 252 ASP A C 1
ATOM 1967 O O . ASP A 1 252 ? -18.241 -2.811 -1.413 1.00 95.06 252 ASP A O 1
ATOM 1971 N N . ALA A 1 253 ? -18.707 -4.921 -0.772 1.00 94.56 253 ALA A N 1
ATOM 1972 C CA . ALA A 1 253 ? -17.904 -4.892 0.447 1.00 94.56 253 ALA A CA 1
ATOM 1973 C C . ALA A 1 253 ? -16.412 -4.748 0.133 1.00 94.56 253 ALA A C 1
ATOM 1975 O O . ALA A 1 253 ? -15.747 -3.899 0.729 1.00 94.56 253 ALA A O 1
ATOM 1976 N N . ALA A 1 254 ? -15.900 -5.511 -0.836 1.00 94.81 254 ALA A N 1
ATOM 1977 C CA . ALA A 1 254 ? -14.512 -5.433 -1.274 1.00 94.81 254 ALA A CA 1
ATOM 1978 C C . ALA A 1 254 ? -14.156 -4.021 -1.765 1.00 94.81 254 ALA A C 1
ATOM 1980 O O . ALA A 1 254 ? -13.172 -3.445 -1.307 1.00 94.81 254 ALA A O 1
ATOM 1981 N N . LEU A 1 255 ? -14.988 -3.416 -2.617 1.00 94.44 255 LEU A N 1
ATOM 1982 C CA . LEU A 1 255 ? -14.761 -2.069 -3.152 1.00 94.44 255 LEU A CA 1
ATOM 1983 C C . LEU A 1 255 ? -14.836 -0.978 -2.073 1.00 94.44 255 LEU A C 1
ATOM 1985 O O . LEU A 1 255 ? -14.032 -0.039 -2.074 1.00 94.44 255 LEU A O 1
ATOM 1989 N N . ALA A 1 256 ? -15.775 -1.092 -1.130 1.00 94.56 256 ALA A N 1
ATOM 1990 C CA . ALA A 1 256 ? -15.866 -0.175 0.004 1.00 94.56 256 ALA A CA 1
ATOM 1991 C C . ALA A 1 256 ? -14.651 -0.311 0.940 1.00 94.56 256 ALA A C 1
ATOM 1993 O O . ALA A 1 256 ? -14.068 0.694 1.360 1.00 94.56 256 ALA A O 1
ATOM 1994 N N . MET A 1 257 ? -14.216 -1.544 1.217 1.00 94.31 257 MET A N 1
ATOM 1995 C CA . MET A 1 257 ? -13.016 -1.815 2.008 1.00 94.31 257 MET A CA 1
ATOM 1996 C C . MET A 1 257 ? -11.751 -1.317 1.309 1.00 94.31 257 MET A C 1
ATOM 1998 O O . MET A 1 257 ? -10.915 -0.721 1.977 1.00 94.31 257 MET A O 1
ATOM 2002 N N . SER A 1 258 ? -11.616 -1.452 -0.014 1.00 94.94 258 SER A N 1
ATOM 2003 C CA . SER A 1 258 ? -10.466 -0.913 -0.754 1.00 94.94 258 SER A CA 1
ATOM 2004 C C . SER A 1 258 ? -10.338 0.605 -0.601 1.00 94.94 258 SER A C 1
ATOM 2006 O O . SER A 1 258 ? -9.247 1.093 -0.307 1.00 94.94 258 SER A O 1
ATOM 2008 N N . GLN A 1 259 ? -11.441 1.355 -0.726 1.00 94.94 259 GLN A N 1
ATOM 2009 C CA . GLN A 1 259 ? -11.445 2.810 -0.504 1.00 94.94 259 GLN A CA 1
ATOM 2010 C C . GLN A 1 259 ? -11.072 3.172 0.939 1.00 94.94 259 GLN A C 1
ATOM 2012 O O . GLN A 1 259 ? -10.300 4.105 1.182 1.00 94.94 259 GLN A O 1
ATOM 2017 N N . ARG A 1 260 ? -11.587 2.416 1.912 1.00 94.94 260 ARG A N 1
ATOM 2018 C CA . ARG A 1 260 ? -11.276 2.604 3.331 1.00 94.94 260 ARG A CA 1
ATOM 2019 C C . ARG A 1 260 ? -9.803 2.317 3.637 1.00 94.94 260 ARG A C 1
ATOM 2021 O O . ARG A 1 260 ? -9.152 3.132 4.286 1.00 94.94 260 ARG A O 1
ATOM 2028 N N . THR A 1 261 ? -9.271 1.198 3.153 1.00 94.81 261 THR A N 1
ATOM 2029 C CA . THR A 1 261 ? -7.863 0.815 3.318 1.00 94.81 261 THR A CA 1
ATOM 2030 C C . THR A 1 261 ? -6.948 1.851 2.690 1.00 94.81 261 THR A C 1
ATOM 2032 O O . THR A 1 261 ? -6.035 2.322 3.357 1.00 94.81 261 THR A O 1
ATOM 2035 N N . ALA A 1 262 ? -7.232 2.279 1.457 1.00 96.00 262 ALA A N 1
ATOM 2036 C CA . ALA A 1 262 ? -6.447 3.294 0.765 1.00 96.00 262 ALA A CA 1
ATOM 2037 C C . ALA A 1 262 ? -6.353 4.603 1.568 1.00 96.00 262 ALA A C 1
ATOM 2039 O O . ALA A 1 262 ? -5.258 5.131 1.738 1.00 96.00 262 ALA A O 1
ATOM 2040 N N . ASN A 1 263 ? -7.461 5.091 2.139 1.00 95.25 263 ASN A N 1
ATOM 2041 C CA . ASN A 1 263 ? -7.433 6.265 3.021 1.00 95.25 263 ASN A CA 1
ATOM 2042 C C . ASN A 1 263 ? -6.646 6.016 4.323 1.00 95.25 263 ASN A C 1
ATOM 2044 O O . ASN A 1 263 ? -5.954 6.913 4.800 1.00 95.25 263 ASN A O 1
ATOM 2048 N N . ALA A 1 264 ? -6.714 4.806 4.889 1.00 95.38 264 ALA A N 1
ATOM 2049 C CA . ALA A 1 264 ? -6.005 4.453 6.122 1.00 95.38 264 ALA A CA 1
ATOM 2050 C C . ALA A 1 264 ? -4.474 4.419 5.970 1.00 95.38 264 ALA A C 1
ATOM 2052 O O . ALA A 1 264 ? -3.767 4.513 6.971 1.00 95.38 264 ALA A O 1
ATOM 2053 N N . LEU A 1 265 ? -3.952 4.296 4.746 1.00 96.56 265 LEU A N 1
ATOM 2054 C CA . LEU A 1 265 ? -2.511 4.275 4.479 1.00 96.56 265 LEU A CA 1
ATOM 2055 C C . LEU A 1 265 ? -1.850 5.659 4.595 1.00 96.56 265 LEU A C 1
ATOM 2057 O O . LEU A 1 265 ? -0.634 5.740 4.785 1.00 96.56 265 LEU A O 1
ATOM 2061 N N . PHE A 1 266 ? -2.617 6.749 4.512 1.00 96.00 266 PHE A N 1
ATOM 2062 C CA . PHE A 1 266 ? -2.063 8.103 4.482 1.00 96.00 266 PHE A CA 1
ATOM 2063 C C . PHE A 1 266 ? -1.506 8.542 5.831 1.00 96.00 266 PHE A C 1
ATOM 2065 O O . PHE A 1 266 ? -2.200 8.511 6.845 1.00 96.00 266 PHE A O 1
ATOM 2072 N N . VAL A 1 267 ? -0.253 8.995 5.828 1.00 94.75 267 VAL A N 1
ATOM 2073 C CA . VAL A 1 267 ? 0.449 9.584 6.970 1.00 94.75 267 VAL A CA 1
ATOM 2074 C C . VAL A 1 267 ? 0.732 11.058 6.674 1.00 94.75 267 VAL A C 1
ATOM 2076 O O . VAL A 1 267 ? 1.338 11.424 5.666 1.00 94.75 267 VAL A O 1
ATOM 2079 N N . ASN A 1 268 ? 0.319 11.913 7.597 1.00 87.44 268 ASN A N 1
ATOM 2080 C CA . ASN A 1 268 ? 0.873 13.244 7.784 1.00 87.44 268 ASN A CA 1
ATOM 2081 C C . ASN A 1 268 ? 2.216 13.136 8.513 1.00 87.44 268 ASN A C 1
ATOM 2083 O O . ASN A 1 268 ? 2.392 12.237 9.333 1.00 87.44 268 ASN A O 1
ATOM 2087 N N . ASN A 1 269 ? 3.074 14.136 8.318 1.00 66.00 269 ASN A N 1
ATOM 2088 C CA . ASN A 1 269 ? 4.378 14.331 8.962 1.00 66.00 269 ASN A CA 1
ATOM 2089 C C . ASN A 1 269 ? 5.557 13.909 8.085 1.00 66.00 269 ASN A C 1
ATOM 2091 O O . ASN A 1 269 ? 5.923 12.745 8.005 1.00 66.00 269 ASN A O 1
ATOM 2095 N N . GLY A 1 270 ? 6.169 14.922 7.489 1.00 62.47 270 GLY A N 1
ATOM 2096 C CA . GLY A 1 270 ? 7.464 14.871 6.848 1.00 62.47 270 GLY A CA 1
ATOM 2097 C C . GLY A 1 270 ? 7.834 16.297 6.490 1.00 62.47 270 GLY A C 1
ATOM 2098 O O . GLY A 1 270 ? 7.169 16.898 5.658 1.00 62.47 270 GLY A O 1
ATOM 2099 N N . ASN A 1 271 ? 8.862 16.871 7.114 1.00 71.75 271 ASN A N 1
ATOM 2100 C CA . ASN A 1 271 ? 9.325 18.222 6.757 1.00 71.75 271 ASN A CA 1
ATOM 2101 C C . ASN A 1 271 ? 9.964 18.265 5.353 1.00 71.75 271 ASN A C 1
ATOM 2103 O O . ASN A 1 271 ? 10.431 19.313 4.916 1.00 71.75 271 ASN A O 1
ATOM 2107 N N . HIS A 1 272 ? 10.011 17.121 4.666 1.00 89.94 272 HIS A N 1
ATOM 2108 C CA . HIS A 1 272 ? 10.701 16.923 3.401 1.00 89.94 272 HIS A CA 1
ATOM 2109 C C . HIS A 1 272 ? 9.769 16.792 2.193 1.00 89.94 272 HIS A C 1
ATOM 2111 O O . HIS A 1 272 ? 10.270 16.846 1.071 1.00 89.94 272 HIS A O 1
ATOM 2117 N N . LEU A 1 273 ? 8.455 16.617 2.400 1.00 93.25 273 LEU A N 1
ATOM 2118 C CA . LEU A 1 273 ? 7.449 16.609 1.333 1.00 93.25 273 LEU A CA 1
ATOM 2119 C C . LEU A 1 273 ? 6.397 17.697 1.591 1.00 93.25 273 LEU A C 1
ATOM 2121 O O . LEU A 1 273 ? 6.028 17.921 2.744 1.00 93.25 273 LEU A O 1
ATOM 2125 N N . PRO A 1 274 ? 5.894 18.374 0.542 1.00 93.88 274 PRO A N 1
ATOM 2126 C CA . PRO A 1 274 ? 4.928 19.463 0.697 1.00 93.88 274 PRO A CA 1
ATOM 2127 C C . PRO A 1 274 ? 3.548 18.993 1.178 1.00 93.88 274 PRO A C 1
ATOM 2129 O O . PRO A 1 274 ? 2.810 19.774 1.781 1.00 93.88 274 PRO A O 1
ATOM 2132 N N . HIS A 1 275 ? 3.187 17.731 0.929 1.00 94.69 275 HIS A N 1
ATOM 2133 C CA . HIS A 1 275 ? 1.895 17.165 1.301 1.00 94.69 275 HIS A CA 1
ATOM 2134 C C . HIS A 1 275 ? 2.034 15.815 2.008 1.00 94.69 275 HIS A C 1
ATOM 2136 O O . HIS A 1 275 ? 3.071 15.153 1.946 1.00 94.69 275 HIS A O 1
ATOM 2142 N N . ALA A 1 276 ? 0.945 15.385 2.653 1.00 93.75 276 ALA A N 1
ATOM 2143 C CA . ALA A 1 276 ? 0.819 14.031 3.178 1.00 93.75 276 ALA A CA 1
ATOM 2144 C C . ALA A 1 276 ? 1.129 12.990 2.092 1.00 93.75 276 ALA A C 1
ATOM 2146 O O . ALA A 1 276 ? 0.855 13.203 0.908 1.00 93.75 276 ALA A O 1
ATOM 2147 N N . SER A 1 277 ? 1.684 11.861 2.513 1.00 95.31 277 SER A N 1
ATOM 2148 C CA . SER A 1 277 ? 2.002 10.737 1.636 1.00 95.31 277 SER A CA 1
ATOM 2149 C C . SER A 1 277 ? 1.377 9.462 2.200 1.00 95.31 277 SER A C 1
ATOM 2151 O O . SER A 1 277 ? 0.670 9.502 3.208 1.00 95.31 277 SER A O 1
ATOM 2153 N N . PHE A 1 278 ? 1.604 8.333 1.546 1.00 95.75 278 PHE A N 1
ATOM 2154 C CA . PHE A 1 278 ? 1.116 7.030 1.974 1.00 95.75 278 PHE A CA 1
ATOM 2155 C C . PHE A 1 278 ? 2.284 6.091 2.263 1.00 95.75 278 PHE A C 1
ATOM 2157 O O . PHE A 1 278 ? 3.397 6.273 1.775 1.00 95.75 278 PHE A O 1
ATOM 2164 N N . VAL A 1 279 ? 1.997 5.073 3.062 1.00 95.62 279 VAL A N 1
ATOM 2165 C CA . VAL A 1 279 ? 2.834 3.879 3.208 1.00 95.62 279 VAL A CA 1
ATOM 2166 C C . VAL A 1 279 ? 2.138 2.716 2.506 1.00 95.62 279 VAL A C 1
ATOM 2168 O O . VAL A 1 279 ? 0.922 2.743 2.333 1.00 95.62 279 VAL A O 1
ATOM 2171 N N . GLN A 1 280 ? 2.876 1.699 2.076 1.00 93.88 280 GLN A N 1
ATOM 2172 C CA . GLN A 1 280 ? 2.309 0.573 1.321 1.00 93.88 280 GLN A CA 1
ATOM 2173 C C . GLN A 1 280 ? 1.474 -0.364 2.203 1.00 93.88 280 GLN A C 1
ATOM 2175 O O . GLN A 1 280 ? 0.554 -1.023 1.724 1.00 93.88 280 GLN A O 1
ATOM 2180 N N . SER A 1 281 ? 1.762 -0.403 3.503 1.00 94.69 281 SER A N 1
ATOM 2181 C CA . SER A 1 281 ? 1.019 -1.200 4.473 1.00 94.69 281 SER A CA 1
ATOM 2182 C C . SER A 1 281 ? 0.998 -0.519 5.833 1.00 94.69 281 SER A C 1
ATOM 2184 O O . SER A 1 281 ? 1.911 0.227 6.177 1.00 94.69 281 SER A O 1
ATOM 2186 N N . ARG A 1 282 ? -0.015 -0.820 6.644 1.00 95.50 282 ARG A N 1
ATOM 2187 C CA . ARG A 1 282 ? -0.035 -0.473 8.066 1.00 95.50 282 ARG A CA 1
ATOM 2188 C C . ARG A 1 282 ? -0.450 -1.694 8.859 1.00 95.50 282 ARG A C 1
ATOM 2190 O O . ARG A 1 282 ? -1.637 -1.969 8.968 1.00 95.50 282 ARG A O 1
ATOM 2197 N N . HIS A 1 283 ? 0.523 -2.419 9.389 1.00 95.81 283 HIS A N 1
ATOM 2198 C CA . HIS A 1 283 ? 0.305 -3.568 10.267 1.00 95.81 283 HIS A CA 1
ATOM 2199 C C . HIS A 1 283 ? 0.738 -3.253 11.699 1.00 95.81 283 HIS A C 1
ATOM 2201 O O . HIS A 1 283 ? 1.442 -2.275 11.946 1.00 95.81 283 HIS A O 1
ATOM 2207 N N . THR A 1 284 ? 0.299 -4.064 12.663 1.00 97.00 284 THR A N 1
ATOM 2208 C CA . THR A 1 284 ? 0.550 -3.799 14.089 1.00 97.00 284 THR A CA 1
ATOM 2209 C C . THR A 1 284 ? 2.036 -3.769 14.447 1.00 97.00 284 THR A C 1
ATOM 2211 O O . THR A 1 284 ? 2.405 -3.068 15.382 1.00 97.00 284 THR A O 1
ATOM 2214 N N . ASP A 1 285 ? 2.860 -4.514 13.699 1.00 96.12 285 ASP A N 1
ATOM 2215 C CA . ASP A 1 285 ? 4.327 -4.600 13.762 1.00 96.12 285 ASP A CA 1
ATOM 2216 C C . ASP A 1 285 ? 5.066 -3.462 13.050 1.00 96.12 285 ASP A C 1
ATOM 2218 O O . ASP A 1 285 ? 6.294 -3.436 13.040 1.00 96.12 285 ASP A O 1
ATOM 2222 N N . GLN A 1 286 ? 4.341 -2.484 12.511 1.00 96.44 286 GLN A N 1
ATOM 2223 C CA . GLN A 1 286 ? 4.897 -1.329 11.815 1.00 96.44 286 GLN A CA 1
ATOM 2224 C C . GLN A 1 286 ? 4.607 -0.022 12.573 1.00 96.44 286 GLN A C 1
ATOM 2226 O O . GLN A 1 286 ? 4.024 -0.024 13.656 1.00 96.44 286 GLN A O 1
ATOM 2231 N N . GLY A 1 287 ? 5.040 1.111 12.011 1.00 94.62 287 GLY A N 1
ATOM 2232 C CA . GLY A 1 287 ? 4.724 2.444 12.534 1.00 94.62 287 GLY A CA 1
ATOM 2233 C C . GLY A 1 287 ? 5.695 3.007 13.568 1.00 94.62 287 GLY A C 1
ATOM 2234 O O . GLY A 1 287 ? 5.555 4.166 13.942 1.00 94.62 287 GLY A O 1
ATOM 2235 N N . PHE A 1 288 ? 6.727 2.268 13.985 1.00 96.31 288 PHE A N 1
ATOM 2236 C CA . PHE A 1 288 ? 7.755 2.767 14.907 1.00 96.31 288 PHE A CA 1
ATOM 2237 C C . PHE A 1 288 ? 9.146 2.808 14.261 1.00 96.31 288 PHE A C 1
ATOM 2239 O O . PHE A 1 288 ? 9.599 1.811 13.702 1.00 96.31 288 PHE A O 1
ATOM 2246 N N . SER A 1 289 ? 9.807 3.964 14.345 1.00 95.31 289 SER A N 1
ATOM 2247 C CA . SER A 1 289 ? 11.201 4.170 13.939 1.00 95.31 289 SER A CA 1
ATOM 2248 C C . SER A 1 289 ? 12.104 4.112 15.171 1.00 95.31 289 SER A C 1
ATOM 2250 O O . SER A 1 289 ? 11.929 4.890 16.109 1.00 95.31 289 SER A O 1
ATOM 2252 N N . HIS A 1 290 ? 13.095 3.221 15.162 1.00 92.81 290 HIS A N 1
ATOM 2253 C CA . HIS A 1 290 ? 14.102 3.121 16.220 1.00 92.81 290 HIS A CA 1
ATOM 2254 C C . HIS A 1 290 ? 15.104 4.275 16.149 1.00 92.81 290 HIS A C 1
ATOM 2256 O O . HIS A 1 290 ? 15.588 4.727 17.185 1.00 92.81 290 HIS A O 1
ATOM 2262 N N . ALA A 1 291 ? 15.397 4.763 14.940 1.00 94.06 291 ALA A N 1
ATOM 2263 C CA . ALA A 1 291 ? 16.219 5.954 14.731 1.00 94.06 291 ALA A CA 1
ATOM 2264 C C . ALA A 1 291 ? 15.514 7.247 15.191 1.00 94.06 291 ALA A C 1
ATOM 2266 O O . ALA A 1 291 ? 16.175 8.238 15.496 1.00 94.06 291 ALA A O 1
ATOM 2267 N N . GLY A 1 292 ? 14.178 7.239 15.271 1.00 92.75 292 GLY A N 1
ATOM 2268 C CA . GLY A 1 292 ? 13.359 8.385 15.671 1.00 92.75 292 GLY A CA 1
ATOM 2269 C C . GLY A 1 292 ? 13.132 9.415 14.559 1.00 92.75 292 GLY A C 1
ATOM 2270 O O . GLY A 1 292 ? 12.441 10.407 14.784 1.00 92.75 292 GLY A O 1
ATOM 2271 N N . ASP A 1 293 ? 13.677 9.178 13.365 1.00 91.88 293 ASP A N 1
ATOM 2272 C CA . ASP A 1 293 ? 13.571 10.055 12.198 1.00 91.88 293 ASP A CA 1
ATOM 2273 C C . ASP A 1 293 ? 12.925 9.377 10.978 1.00 91.88 293 ASP A C 1
ATOM 2275 O O . ASP A 1 293 ? 12.609 10.058 10.011 1.00 91.88 293 ASP A O 1
ATOM 2279 N N . GLY A 1 294 ? 12.668 8.064 11.025 1.00 92.50 294 GLY A N 1
ATOM 2280 C CA . GLY A 1 294 ? 12.074 7.286 9.934 1.00 92.50 294 GLY A CA 1
ATOM 2281 C C . GLY A 1 294 ? 13.054 6.847 8.840 1.00 92.50 294 GLY A C 1
ATOM 2282 O O . GLY A 1 294 ? 12.634 6.248 7.847 1.00 92.50 294 GLY A O 1
ATOM 2283 N N . THR A 1 295 ? 14.353 7.114 8.983 1.00 91.06 295 THR A N 1
ATOM 2284 C CA . THR A 1 295 ? 15.374 6.683 8.008 1.00 91.06 295 THR A CA 1
ATOM 2285 C C . THR A 1 295 ? 15.622 5.174 8.027 1.00 91.06 295 THR A C 1
ATOM 2287 O O . THR A 1 295 ? 16.059 4.606 7.028 1.00 91.06 295 THR A O 1
ATOM 2290 N N . ASP A 1 296 ? 15.286 4.517 9.135 1.00 92.94 296 ASP A N 1
ATOM 2291 C CA . ASP A 1 296 ? 15.390 3.076 9.359 1.00 92.94 296 ASP A CA 1
ATOM 2292 C C . ASP A 1 296 ? 14.155 2.288 8.892 1.00 92.94 296 ASP A C 1
ATOM 2294 O O . ASP A 1 296 ? 14.094 1.070 9.075 1.00 92.94 296 ASP A O 1
ATOM 2298 N N . TYR A 1 297 ? 13.165 2.955 8.288 1.00 94.06 297 TYR A N 1
ATOM 2299 C CA . TYR A 1 297 ? 11.952 2.280 7.846 1.00 94.06 297 TYR A CA 1
ATOM 2300 C C . TYR A 1 297 ? 12.199 1.263 6.722 1.00 94.06 297 TYR A C 1
ATOM 2302 O O . TYR A 1 297 ? 12.976 1.520 5.794 1.00 94.06 297 TYR A O 1
ATOM 2310 N N . PRO A 1 298 ? 11.478 0.122 6.748 1.00 91.94 298 PRO A N 1
ATOM 2311 C CA . PRO A 1 298 ? 11.544 -0.864 5.681 1.00 91.94 298 PRO A CA 1
ATOM 2312 C C . PRO A 1 298 ? 10.952 -0.302 4.377 1.00 91.94 298 PRO A C 1
ATOM 2314 O O . PRO A 1 298 ? 10.220 0.694 4.408 1.00 91.94 298 PRO A O 1
ATOM 2317 N N . PRO A 1 299 ? 11.184 -0.963 3.225 1.00 88.12 299 PRO A N 1
ATOM 2318 C CA . PRO A 1 299 ? 10.718 -0.493 1.918 1.00 88.12 299 PRO A CA 1
ATOM 2319 C C . PRO A 1 299 ? 9.233 -0.114 1.844 1.00 88.12 299 PRO A C 1
ATOM 2321 O O . PRO A 1 299 ? 8.914 0.840 1.137 1.00 88.12 299 PRO A O 1
ATOM 2324 N N . ALA A 1 300 ? 8.368 -0.806 2.599 1.00 90.69 300 ALA A N 1
ATOM 2325 C CA . ALA A 1 300 ? 6.922 -0.566 2.662 1.00 90.69 300 ALA A CA 1
ATOM 2326 C C . ALA A 1 300 ? 6.525 0.751 3.354 1.00 90.69 300 ALA A C 1
ATOM 2328 O O . ALA A 1 300 ? 5.418 1.245 3.159 1.00 90.69 300 ALA A O 1
ATOM 2329 N N . TRP A 1 301 ? 7.409 1.322 4.172 1.00 93.31 301 TRP A N 1
ATOM 2330 C CA . TRP A 1 301 ? 7.191 2.586 4.884 1.00 93.31 301 TRP A CA 1
ATOM 2331 C C . TRP A 1 301 ? 8.077 3.716 4.368 1.00 93.31 301 TRP A C 1
ATOM 2333 O O . TRP A 1 301 ? 7.992 4.840 4.854 1.00 93.31 301 TRP A O 1
ATOM 2343 N N . ASN A 1 302 ? 8.921 3.436 3.382 1.00 90.06 302 ASN A N 1
ATOM 2344 C CA . ASN A 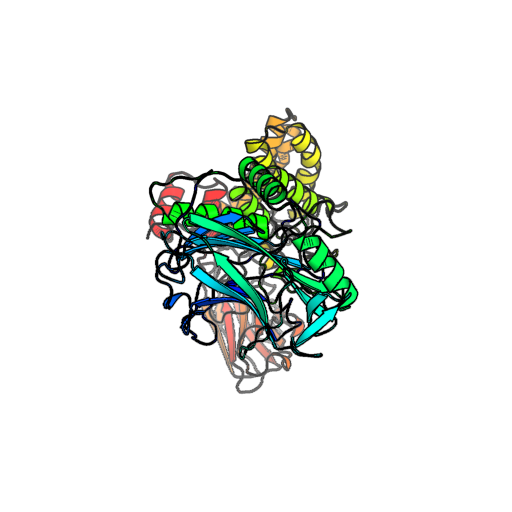1 302 ? 9.983 4.320 2.940 1.00 90.06 302 ASN A CA 1
ATOM 2345 C C . ASN A 1 302 ? 9.631 4.972 1.592 1.00 90.06 302 ASN A C 1
ATOM 2347 O O . ASN A 1 302 ? 10.198 4.625 0.569 1.00 90.06 302 ASN A O 1
ATOM 2351 N N . GLY A 1 303 ? 8.688 5.912 1.582 1.00 90.50 303 GLY A N 1
ATOM 2352 C CA . GLY A 1 303 ? 8.360 6.720 0.400 1.00 90.50 303 GLY A CA 1
ATOM 2353 C C . GLY A 1 303 ? 7.334 6.133 -0.570 1.00 90.50 303 GLY A C 1
ATOM 2354 O O . GLY A 1 303 ? 6.866 5.009 -0.411 1.00 90.50 303 GLY A O 1
ATOM 2355 N N . GLN A 1 304 ? 6.953 6.953 -1.554 1.00 93.56 304 GLN A N 1
ATOM 2356 C CA . GLN A 1 304 ? 5.852 6.690 -2.489 1.00 93.56 304 GLN A CA 1
ATOM 2357 C C . GLN A 1 304 ? 6.363 6.346 -3.892 1.00 93.56 304 GLN A C 1
ATOM 2359 O O . GLN A 1 304 ? 7.132 7.107 -4.474 1.00 93.56 304 GLN A O 1
ATOM 2364 N N . PHE A 1 305 ? 5.881 5.249 -4.478 1.00 94.62 305 P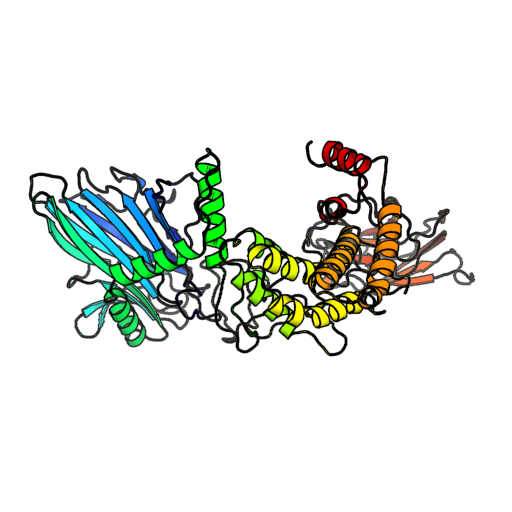HE A N 1
ATOM 2365 C CA . PHE A 1 305 ? 6.094 4.954 -5.897 1.00 94.62 305 PHE A CA 1
ATOM 2366 C C . PHE A 1 305 ? 5.003 5.585 -6.767 1.00 94.62 305 PHE A C 1
ATOM 2368 O O . PHE A 1 305 ? 3.842 5.694 -6.364 1.00 94.62 305 PHE A O 1
ATOM 2375 N N . ALA A 1 306 ? 5.359 5.998 -7.985 1.00 95.50 306 ALA A N 1
ATOM 2376 C CA . ALA A 1 306 ? 4.406 6.648 -8.887 1.00 95.50 306 ALA A CA 1
ATOM 2377 C C . ALA A 1 306 ? 3.305 5.700 -9.377 1.00 95.50 306 ALA A C 1
ATOM 2379 O O . ALA A 1 306 ? 2.163 6.129 -9.549 1.00 95.50 306 ALA A O 1
ATOM 2380 N N . LEU A 1 307 ? 3.615 4.409 -9.533 1.00 94.81 307 LEU A N 1
ATOM 2381 C CA . LEU A 1 307 ? 2.619 3.399 -9.880 1.00 94.81 307 LEU A CA 1
ATOM 2382 C C . LEU A 1 307 ? 1.573 3.231 -8.764 1.00 94.81 307 LEU A C 1
ATOM 2384 O O . LEU A 1 307 ? 0.375 3.258 -9.040 1.00 94.81 307 LEU A O 1
ATOM 2388 N N . ASP A 1 308 ? 2.009 3.165 -7.503 1.00 95.44 308 ASP A N 1
ATOM 2389 C CA . ASP A 1 308 ? 1.113 3.119 -6.340 1.00 95.44 308 ASP A CA 1
ATOM 2390 C C . ASP A 1 308 ? 0.230 4.374 -6.269 1.00 95.44 308 ASP A C 1
ATOM 2392 O O . ASP A 1 308 ? -0.981 4.279 -6.064 1.00 95.44 308 ASP A O 1
ATOM 2396 N N . ALA A 1 309 ? 0.799 5.559 -6.522 1.00 96.25 309 ALA A N 1
ATOM 2397 C CA . ALA A 1 309 ? 0.031 6.802 -6.605 1.00 96.25 309 ALA A CA 1
ATOM 2398 C C . ALA A 1 309 ? -1.012 6.764 -7.741 1.00 96.25 309 ALA A C 1
ATOM 2400 O O . ALA A 1 309 ? -2.152 7.212 -7.568 1.00 96.25 309 ALA A O 1
ATOM 2401 N N . TYR A 1 310 ? -0.659 6.192 -8.898 1.00 94.94 310 TYR A N 1
ATOM 2402 C CA . TYR A 1 310 ? -1.589 6.004 -10.011 1.00 94.94 310 TYR A CA 1
ATOM 2403 C C . TYR A 1 310 ? -2.728 5.041 -9.642 1.00 94.94 310 TYR A C 1
ATOM 2405 O O . TYR A 1 310 ? -3.891 5.343 -9.928 1.00 94.94 310 TYR A O 1
ATOM 2413 N N . TYR A 1 311 ? -2.445 3.937 -8.945 1.00 93.75 311 TYR A N 1
ATOM 2414 C CA . TYR A 1 311 ? -3.477 3.021 -8.449 1.00 93.75 311 TYR A CA 1
ATOM 2415 C C . TYR A 1 311 ? -4.376 3.669 -7.396 1.00 93.75 311 TYR A C 1
ATOM 2417 O O . TYR A 1 311 ? -5.602 3.626 -7.525 1.00 93.75 311 TYR A O 1
ATOM 2425 N N . LEU A 1 312 ? -3.797 4.345 -6.402 1.00 95.38 312 LEU A N 1
ATOM 2426 C CA . LEU A 1 312 ? -4.554 5.048 -5.365 1.00 95.38 312 LEU A CA 1
ATOM 2427 C C . LEU A 1 312 ? -5.480 6.108 -5.959 1.00 95.38 312 LEU A C 1
ATOM 2429 O O . LEU A 1 312 ? -6.620 6.220 -5.521 1.00 95.38 312 LEU A O 1
ATOM 2433 N N . SER A 1 313 ? -5.059 6.822 -7.007 1.00 93.75 313 SER A N 1
ATOM 2434 C CA . SER A 1 313 ? -5.939 7.775 -7.700 1.00 93.75 313 SER A CA 1
ATOM 2435 C C . SER A 1 313 ? -7.133 7.118 -8.413 1.00 93.75 313 SER A C 1
ATOM 2437 O O . SER A 1 313 ? -8.120 7.795 -8.695 1.00 93.75 313 SER A O 1
ATOM 2439 N N . SER A 1 314 ? -7.072 5.815 -8.736 1.00 91.56 314 SER A N 1
ATOM 2440 C CA . SER A 1 314 ? -8.235 5.058 -9.240 1.00 91.56 314 SER A CA 1
ATOM 2441 C C . SER A 1 314 ? -9.181 4.688 -8.108 1.00 91.56 314 SER A C 1
ATOM 2443 O O . SER A 1 314 ? -10.392 4.810 -8.259 1.00 91.56 314 SER A O 1
ATOM 2445 N N . VAL A 1 315 ? -8.625 4.225 -6.986 1.00 93.75 315 VAL A N 1
ATOM 2446 C CA . VAL A 1 315 ? -9.407 3.769 -5.831 1.00 93.75 315 VAL A CA 1
ATOM 2447 C C . VAL A 1 315 ? -10.080 4.955 -5.138 1.00 93.75 315 VAL A C 1
ATOM 2449 O O . VAL A 1 315 ? -11.262 4.900 -4.823 1.00 93.75 315 VAL A O 1
ATOM 2452 N N . LEU A 1 316 ? -9.360 6.061 -4.954 1.00 93.25 316 LEU A N 1
ATOM 2453 C CA . LEU A 1 316 ? -9.811 7.260 -4.243 1.00 93.25 316 LEU A CA 1
ATOM 2454 C C . LEU A 1 316 ? -10.383 8.320 -5.191 1.00 93.25 316 LEU A C 1
ATOM 2456 O O . LEU A 1 316 ? -10.119 9.515 -5.051 1.00 93.25 316 LEU A O 1
ATOM 2460 N N . HIS A 1 317 ? -11.188 7.887 -6.162 1.00 86.81 317 HIS A N 1
ATOM 2461 C CA . HIS A 1 317 ? -11.742 8.773 -7.186 1.00 86.81 317 HIS A CA 1
ATOM 2462 C C . HIS A 1 317 ? -12.617 9.902 -6.606 1.00 86.81 317 HIS A C 1
ATOM 2464 O O . HIS A 1 317 ? -12.617 11.011 -7.136 1.00 86.81 317 HIS A O 1
ATOM 2470 N N . GLY A 1 318 ? -13.305 9.653 -5.484 1.00 87.62 318 GLY A N 1
ATOM 2471 C CA . GLY A 1 318 ? -14.099 10.662 -4.771 1.00 87.62 318 GLY A CA 1
ATOM 2472 C C . GLY A 1 318 ? -13.275 11.767 -4.094 1.00 87.62 318 GLY A C 1
ATOM 2473 O O . GLY A 1 318 ? -13.839 12.770 -3.670 1.00 87.62 318 GLY A O 1
ATOM 2474 N N . THR A 1 319 ? -11.944 11.630 -4.017 1.00 89.94 319 THR A N 1
ATOM 2475 C CA . THR A 1 319 ? -11.044 12.620 -3.401 1.00 89.94 319 THR A CA 1
ATOM 2476 C C . THR A 1 319 ? -9.897 12.988 -4.346 1.00 89.94 319 THR A C 1
ATOM 2478 O O . THR A 1 319 ? -8.731 12.674 -4.087 1.00 89.94 319 THR A O 1
ATOM 2481 N N . PRO A 1 320 ? -10.176 13.705 -5.449 1.00 92.38 320 PRO A N 1
ATOM 2482 C CA . PRO A 1 320 ? -9.164 14.005 -6.462 1.00 92.38 320 PRO A CA 1
ATOM 2483 C C . PRO A 1 320 ? -7.978 14.816 -5.917 1.00 92.38 320 PRO A C 1
ATOM 2485 O O . PRO A 1 320 ? -6.868 14.684 -6.427 1.00 92.38 320 PRO A O 1
ATOM 2488 N N . GLN A 1 321 ? -8.166 15.591 -4.842 1.00 93.62 321 GLN A N 1
ATOM 2489 C CA . GLN A 1 321 ? -7.087 16.358 -4.205 1.00 93.62 321 GLN A CA 1
ATOM 2490 C C . GLN A 1 321 ? -5.920 15.487 -3.720 1.00 93.62 321 GLN A C 1
ATOM 2492 O O . GLN A 1 321 ? -4.778 15.938 -3.737 1.00 93.62 321 GLN A O 1
ATOM 2497 N N . ILE A 1 322 ? -6.167 14.222 -3.363 1.00 93.88 322 ILE A N 1
ATOM 2498 C CA . ILE A 1 322 ? -5.091 13.277 -3.035 1.00 93.88 322 ILE A CA 1
ATOM 2499 C C . ILE A 1 322 ? -4.169 13.073 -4.242 1.00 93.88 322 ILE A C 1
ATOM 2501 O O . ILE A 1 322 ? -2.951 13.107 -4.098 1.00 93.88 322 ILE A O 1
ATOM 2505 N N . THR A 1 323 ? -4.735 12.940 -5.443 1.00 96.00 323 THR A N 1
ATOM 2506 C CA . THR A 1 323 ? -3.961 12.759 -6.682 1.00 96.00 323 THR A CA 1
ATOM 2507 C C . THR A 1 323 ? -3.071 13.969 -6.956 1.00 96.00 323 THR A C 1
ATOM 2509 O O . THR A 1 323 ? -1.882 13.809 -7.232 1.00 96.00 323 THR A O 1
ATOM 2512 N N . LYS A 1 324 ? -3.624 15.182 -6.811 1.00 97.19 324 LYS A N 1
ATOM 2513 C CA . LYS A 1 324 ? -2.870 16.438 -6.921 1.00 97.19 324 LYS A CA 1
ATOM 2514 C C . LYS A 1 324 ? -1.706 16.486 -5.932 1.00 97.19 324 LYS A C 1
ATOM 2516 O O . LYS A 1 324 ? -0.573 16.734 -6.332 1.00 97.19 324 LYS A O 1
ATOM 2521 N N . ASN A 1 325 ? -1.977 16.211 -4.659 1.00 96.38 325 ASN A N 1
ATOM 2522 C CA . ASN A 1 325 ? -0.980 16.269 -3.593 1.00 96.38 325 ASN A CA 1
ATOM 2523 C C . ASN A 1 325 ? 0.160 15.259 -3.802 1.00 96.38 325 ASN A C 1
ATOM 2525 O O . ASN A 1 325 ? 1.328 15.611 -3.652 1.00 96.38 325 ASN A O 1
ATOM 2529 N N . LEU A 1 326 ? -0.161 14.024 -4.201 1.00 97.00 326 LEU A N 1
ATOM 2530 C CA . LEU A 1 326 ? 0.847 13.001 -4.492 1.00 97.00 326 LEU A CA 1
ATOM 2531 C C . LEU A 1 326 ? 1.717 13.377 -5.694 1.00 97.00 326 LEU A C 1
ATOM 2533 O O . LEU A 1 326 ? 2.934 13.200 -5.632 1.00 97.00 326 LEU A O 1
ATOM 2537 N N . LEU A 1 327 ? 1.123 13.934 -6.754 1.00 98.00 327 LEU A N 1
ATOM 2538 C CA . LEU A 1 327 ? 1.865 14.454 -7.905 1.00 98.00 327 LEU A CA 1
ATOM 2539 C C . LEU A 1 327 ? 2.806 15.597 -7.496 1.00 98.00 327 LEU A C 1
ATOM 2541 O O . LEU A 1 327 ? 3.970 15.609 -7.893 1.00 98.00 327 LEU A O 1
ATOM 2545 N N . LEU A 1 328 ? 2.332 16.529 -6.668 1.00 97.88 328 LEU A N 1
ATOM 2546 C CA . LEU A 1 328 ? 3.148 17.632 -6.160 1.00 97.88 328 LEU A CA 1
ATOM 2547 C C . LEU A 1 328 ? 4.313 17.149 -5.287 1.00 97.88 328 LEU A C 1
ATOM 2549 O O . LEU A 1 328 ? 5.395 17.726 -5.370 1.00 97.88 328 LEU A O 1
ATOM 2553 N N . ASN A 1 329 ? 4.147 16.065 -4.522 1.00 97.62 329 ASN A N 1
ATOM 2554 C CA . ASN A 1 329 ? 5.260 15.443 -3.801 1.00 97.62 329 ASN A CA 1
ATOM 2555 C C . ASN A 1 329 ? 6.364 14.970 -4.764 1.00 97.62 329 ASN A C 1
ATOM 2557 O O . ASN A 1 329 ? 7.529 15.279 -4.524 1.00 97.62 329 ASN A O 1
ATOM 2561 N N . PHE A 1 330 ? 6.025 14.305 -5.875 1.00 98.19 330 PHE A N 1
ATOM 2562 C CA . PHE A 1 330 ? 7.018 13.928 -6.893 1.00 98.19 330 PHE A CA 1
ATOM 2563 C C . PHE A 1 330 ? 7.684 15.163 -7.506 1.00 98.19 330 PHE A C 1
ATOM 2565 O O . PHE A 1 330 ? 8.902 15.313 -7.434 1.00 98.19 330 PHE A O 1
ATOM 2572 N N . LEU A 1 331 ? 6.892 16.104 -8.025 1.00 98.19 331 LEU A N 1
ATOM 2573 C CA . LEU A 1 331 ? 7.403 17.307 -8.696 1.00 98.19 331 LEU A CA 1
ATOM 2574 C C . LEU A 1 331 ? 8.195 18.245 -7.770 1.00 98.19 331 LEU A C 1
ATOM 2576 O O . LEU A 1 331 ? 8.926 19.103 -8.260 1.00 98.19 331 LEU A O 1
ATOM 2580 N N . SER A 1 332 ? 8.062 18.108 -6.448 1.00 96.94 332 SER A N 1
ATOM 2581 C CA . SER A 1 332 ? 8.900 18.823 -5.476 1.00 96.94 332 SER A CA 1
ATOM 2582 C C . SER A 1 332 ? 10.350 18.335 -5.438 1.00 96.94 332 SER A C 1
ATOM 2584 O O . SER A 1 332 ? 11.216 19.044 -4.937 1.00 96.94 332 SER A O 1
ATOM 2586 N N . THR A 1 333 ? 10.615 17.142 -5.976 1.00 97.38 333 THR A N 1
ATOM 2587 C CA . THR A 1 333 ? 11.962 16.566 -6.085 1.00 97.38 333 THR A CA 1
ATOM 2588 C C . THR A 1 333 ? 12.608 16.791 -7.443 1.00 97.38 333 THR A C 1
ATOM 2590 O O . THR A 1 333 ? 13.715 16.307 -7.649 1.00 97.38 333 THR A O 1
ATOM 2593 N N . GLN A 1 334 ? 11.927 17.505 -8.348 1.00 98.19 334 GLN A N 1
ATOM 2594 C CA . GLN A 1 334 ? 12.455 17.772 -9.676 1.00 98.19 334 GLN A CA 1
ATOM 2595 C C . GLN A 1 334 ? 13.717 18.638 -9.606 1.00 98.19 334 GLN A C 1
ATOM 2597 O O . GLN A 1 334 ? 13.682 19.705 -8.987 1.00 98.19 334 GLN A O 1
ATOM 2602 N N . ASP A 1 335 ? 14.793 18.204 -10.255 1.00 97.25 335 ASP A N 1
ATOM 2603 C CA . ASP A 1 335 ? 16.038 18.967 -10.350 1.00 97.25 335 ASP A CA 1
ATOM 2604 C C . ASP A 1 335 ? 16.087 19.902 -11.579 1.00 97.25 335 ASP A C 1
ATOM 2606 O O . ASP A 1 335 ? 15.080 20.153 -12.251 1.00 97.25 335 ASP A O 1
ATOM 2610 N N . GLU A 1 336 ? 17.254 20.500 -11.837 1.00 96.50 336 GLU A N 1
ATOM 2611 C CA . GLU A 1 336 ? 17.449 21.460 -12.931 1.00 96.50 336 GLU A CA 1
ATOM 2612 C C . GLU A 1 336 ? 17.350 20.811 -14.322 1.00 96.50 336 GLU A C 1
ATOM 2614 O O . GLU A 1 336 ? 16.808 21.438 -15.246 1.00 96.50 336 GLU A O 1
ATOM 2619 N N . ASP A 1 337 ? 17.800 19.557 -14.433 1.00 95.88 337 ASP A N 1
ATOM 2620 C CA . ASP A 1 337 ? 17.788 18.736 -15.648 1.00 95.88 337 ASP A CA 1
ATOM 2621 C C . ASP A 1 337 ? 16.407 18.112 -15.914 1.00 95.88 337 ASP A C 1
ATOM 2623 O O . ASP A 1 337 ? 16.099 17.689 -17.029 1.00 95.88 337 ASP A O 1
ATOM 2627 N N . GLY A 1 338 ? 15.519 18.155 -14.919 1.00 97.38 338 GLY A N 1
ATOM 2628 C CA . GLY A 1 338 ? 14.139 17.703 -15.020 1.00 97.38 338 GLY A CA 1
ATOM 2629 C C . GLY A 1 338 ? 13.905 16.304 -14.463 1.00 97.38 338 GLY A C 1
ATOM 2630 O O . GLY A 1 338 ? 12.754 15.856 -14.504 1.00 97.38 338 GLY A O 1
ATOM 2631 N N . GLU A 1 339 ? 14.932 15.643 -13.920 1.00 97.88 339 GLU A N 1
ATOM 2632 C CA . GLU A 1 339 ? 14.784 14.356 -13.248 1.00 97.88 339 GLU A CA 1
ATOM 2633 C C . GLU A 1 339 ? 13.905 14.506 -12.016 1.00 97.88 339 GLU A C 1
ATOM 2635 O O . GLU A 1 339 ? 13.976 15.492 -11.290 1.00 97.88 339 GLU A O 1
ATOM 2640 N N . VAL A 1 340 ? 13.063 13.509 -11.774 1.00 98.38 340 VAL A N 1
ATOM 2641 C CA . VAL A 1 340 ? 12.181 13.439 -10.609 1.00 98.38 340 VAL A CA 1
ATOM 2642 C C . VAL A 1 340 ? 12.532 12.171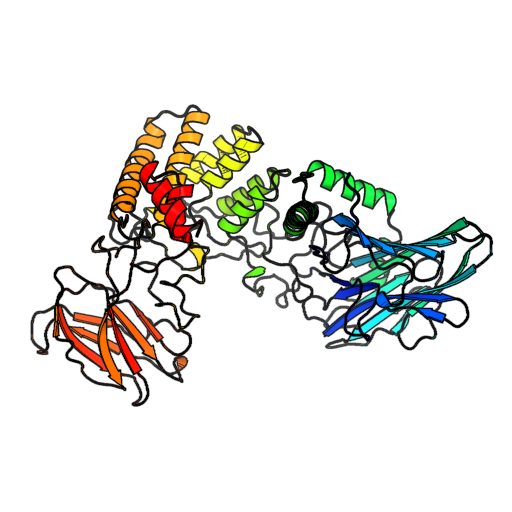 -9.854 1.00 98.38 340 VAL A C 1
ATOM 2644 O O . VAL A 1 340 ? 12.622 11.115 -10.476 1.00 98.38 340 VAL A O 1
ATOM 2647 N N . ASP A 1 341 ? 12.695 12.240 -8.532 1.00 97.50 341 ASP A N 1
ATOM 2648 C CA . ASP A 1 341 ? 13.034 11.056 -7.741 1.00 97.50 341 ASP A CA 1
ATOM 2649 C C . ASP A 1 341 ? 11.904 10.018 -7.802 1.00 97.50 341 ASP A C 1
ATOM 2651 O O . ASP A 1 341 ? 10.721 10.342 -7.666 1.00 97.50 341 ASP A O 1
ATOM 2655 N N . GLY A 1 342 ? 12.265 8.753 -8.015 1.00 95.56 342 GLY A N 1
ATOM 2656 C CA . GLY A 1 342 ? 11.300 7.672 -8.188 1.00 95.56 342 GLY A CA 1
ATOM 2657 C C . GLY A 1 342 ? 10.699 7.105 -6.907 1.00 95.56 342 GLY A C 1
ATOM 2658 O O . GLY A 1 342 ? 9.770 6.299 -6.996 1.00 95.56 342 GLY A O 1
ATOM 2659 N N . LYS A 1 343 ? 11.192 7.509 -5.730 1.00 95.06 343 LYS A N 1
ATOM 2660 C CA . LYS A 1 343 ? 10.669 7.057 -4.435 1.00 95.06 343 LYS A CA 1
ATOM 2661 C C . LYS A 1 343 ? 10.883 8.113 -3.335 1.00 95.06 343 LYS A C 1
ATOM 2663 O O . LYS A 1 343 ? 11.608 7.865 -2.367 1.00 95.06 343 LYS A O 1
ATOM 2668 N N . PRO A 1 344 ? 10.268 9.303 -3.450 1.00 95.19 344 PRO A N 1
ATOM 2669 C CA . PRO A 1 344 ? 10.408 10.341 -2.445 1.00 95.19 344 PRO A CA 1
ATOM 2670 C C . PRO A 1 344 ? 9.659 9.948 -1.166 1.00 95.19 344 PRO A C 1
ATOM 2672 O O . PRO A 1 344 ? 8.533 9.448 -1.223 1.00 95.19 344 PRO A O 1
ATOM 2675 N N . GLY A 1 345 ? 10.272 10.175 -0.002 1.00 94.06 345 GLY A N 1
ATOM 2676 C CA . GLY A 1 345 ? 9.710 9.799 1.298 1.00 94.06 345 GLY A CA 1
ATOM 2677 C C . GLY A 1 345 ? 9.590 10.929 2.318 1.00 94.06 345 GLY A C 1
ATOM 2678 O O . GLY A 1 345 ? 10.232 11.978 2.210 1.00 94.06 345 GLY A O 1
ATOM 2679 N N . LEU A 1 346 ? 8.733 10.701 3.320 1.00 92.69 346 LEU A N 1
ATOM 2680 C CA . LEU A 1 346 ? 8.367 11.678 4.352 1.00 92.69 346 LEU A CA 1
ATOM 2681 C C . LEU A 1 346 ? 9.546 12.077 5.258 1.00 92.69 346 LEU A C 1
ATOM 2683 O O . LEU A 1 346 ? 9.606 13.228 5.690 1.00 92.69 346 LEU A O 1
ATOM 2687 N N . ALA A 1 347 ? 10.522 11.194 5.486 1.00 91.94 347 ALA A N 1
ATOM 2688 C CA . ALA A 1 347 ? 11.763 11.527 6.197 1.00 91.94 347 ALA A CA 1
ATOM 2689 C C . ALA A 1 347 ? 12.892 12.001 5.266 1.00 91.94 347 ALA A C 1
ATOM 2691 O O . ALA A 1 347 ? 14.067 11.929 5.611 1.00 91.94 347 ALA A O 1
ATOM 2692 N N . GLY A 1 348 ? 12.558 12.452 4.054 1.00 91.56 348 GLY A N 1
ATOM 2693 C CA . GLY A 1 348 ? 13.559 12.893 3.083 1.00 91.56 348 GLY A CA 1
ATOM 2694 C C . GLY A 1 348 ? 14.271 11.742 2.384 1.00 91.56 348 GLY A C 1
ATOM 2695 O O . GLY A 1 348 ? 15.255 11.976 1.684 1.00 91.56 348 GLY A O 1
ATOM 2696 N N . GLN A 1 349 ? 13.760 10.516 2.519 1.00 91.81 349 GLN A N 1
ATOM 2697 C CA . GLN A 1 349 ? 14.276 9.382 1.769 1.00 91.81 349 GLN A CA 1
ATOM 2698 C C . GLN A 1 349 ? 14.097 9.611 0.259 1.00 91.81 349 GLN A C 1
ATOM 2700 O O . GLN A 1 349 ? 13.214 10.363 -0.181 1.00 91.81 349 GLN A O 1
ATOM 2705 N N . ARG A 1 350 ? 14.987 9.003 -0.525 1.00 93.12 350 ARG A N 1
ATOM 2706 C CA . ARG A 1 350 ? 15.071 9.141 -1.982 1.00 93.12 350 ARG A CA 1
ATOM 2707 C C . ARG A 1 350 ? 15.358 7.785 -2.604 1.00 93.12 350 ARG A C 1
ATOM 2709 O O . ARG A 1 350 ? 16.191 7.045 -2.076 1.00 93.12 350 ARG A O 1
ATOM 2716 N N . GLY A 1 351 ? 14.709 7.499 -3.727 1.00 91.56 351 GLY A N 1
ATOM 2717 C CA . GLY A 1 351 ? 15.001 6.329 -4.550 1.00 91.56 351 GLY A CA 1
ATOM 2718 C C . GLY A 1 351 ? 16.372 6.419 -5.217 1.00 91.56 351 GLY A C 1
ATOM 2719 O O . GLY A 1 351 ? 17.045 5.400 -5.344 1.00 91.56 351 GLY A O 1
ATOM 2720 N N . LYS A 1 352 ? 16.816 7.639 -5.567 1.00 92.50 352 LYS A N 1
ATOM 2721 C CA . LYS A 1 352 ? 18.044 7.909 -6.345 1.00 92.50 352 LYS A CA 1
ATOM 2722 C C . LYS A 1 352 ? 18.051 7.234 -7.721 1.00 92.50 352 LYS A C 1
ATOM 2724 O O . LYS A 1 352 ? 19.090 6.806 -8.213 1.00 92.50 352 LYS A O 1
ATOM 2729 N N . PHE A 1 353 ? 16.872 7.140 -8.314 1.00 94.00 353 PHE A N 1
ATOM 2730 C CA . PHE A 1 353 ? 16.636 6.739 -9.692 1.00 94.00 353 PHE A CA 1
ATOM 2731 C C . PHE A 1 353 ? 15.472 7.577 -10.222 1.00 94.00 353 PHE A C 1
ATOM 2733 O O . PHE A 1 353 ? 14.611 7.992 -9.435 1.00 94.00 353 PHE A O 1
ATOM 2740 N N . ILE A 1 354 ? 15.434 7.821 -11.532 1.00 97.19 354 ILE A N 1
ATOM 2741 C CA . ILE A 1 354 ? 14.373 8.620 -12.148 1.00 97.19 354 ILE A CA 1
ATOM 2742 C C . ILE A 1 354 ? 13.005 7.946 -11.962 1.00 97.19 354 ILE A C 1
ATOM 2744 O O . ILE A 1 354 ? 12.859 6.722 -11.994 1.00 97.19 354 ILE A O 1
ATOM 2748 N N . CYS A 1 355 ? 11.978 8.748 -11.722 1.00 97.69 355 CYS A N 1
ATOM 2749 C CA . CYS A 1 355 ? 10.614 8.292 -11.532 1.00 97.69 355 CYS A CA 1
ATOM 2750 C C . CYS A 1 355 ? 10.050 7.622 -12.790 1.00 97.69 355 CYS A C 1
ATOM 2752 O O . CYS A 1 355 ? 10.304 8.071 -13.905 1.00 97.69 355 CYS A O 1
ATOM 2754 N N . MET A 1 356 ? 9.237 6.575 -12.606 1.00 97.19 356 MET A N 1
ATOM 2755 C CA . MET A 1 356 ? 8.477 5.932 -13.684 1.00 97.19 356 MET A CA 1
ATOM 2756 C C . MET A 1 356 ? 7.677 6.983 -14.488 1.00 97.19 356 MET A C 1
ATOM 2758 O O . MET A 1 356 ? 7.028 7.842 -13.878 1.00 97.19 356 MET A O 1
ATOM 2762 N N . PRO A 1 357 ? 7.658 6.921 -15.836 1.00 97.81 357 PRO A N 1
ATOM 2763 C CA . PRO A 1 357 ? 7.001 7.928 -16.663 1.00 97.81 357 PRO A CA 1
ATOM 2764 C C . PRO A 1 357 ? 5.476 7.742 -16.657 1.00 97.81 357 PRO A C 1
ATOM 2766 O O . PRO A 1 357 ? 4.892 7.143 -17.553 1.00 97.81 357 PRO A O 1
ATOM 2769 N N . ILE A 1 358 ? 4.818 8.242 -15.609 1.00 97.75 358 ILE A N 1
ATOM 2770 C CA . ILE A 1 358 ? 3.352 8.187 -15.448 1.00 97.75 358 ILE A CA 1
ATOM 2771 C C . ILE A 1 358 ? 2.761 9.476 -14.839 1.00 97.75 358 ILE A C 1
ATOM 2773 O O . ILE A 1 358 ? 1.564 9.561 -14.547 1.00 97.75 358 ILE A O 1
ATOM 2777 N N . LEU A 1 359 ? 3.590 10.506 -14.629 1.00 98.62 359 LEU A N 1
ATOM 2778 C CA . LEU A 1 359 ? 3.205 11.736 -13.926 1.00 98.62 359 LEU A CA 1
ATOM 2779 C C . LEU A 1 359 ? 2.248 12.623 -14.741 1.00 98.62 359 LEU A C 1
ATOM 2781 O O . LEU A 1 359 ? 1.350 13.242 -14.169 1.00 98.62 359 LEU A O 1
ATOM 2785 N N . SER A 1 360 ? 2.372 12.648 -16.067 1.00 98.56 360 SER A N 1
ATOM 2786 C CA . SER A 1 360 ? 1.453 13.361 -16.965 1.00 98.56 360 SER A CA 1
ATOM 2787 C C . SER A 1 360 ? 0.093 12.675 -16.994 1.00 98.56 360 SER A C 1
ATOM 2789 O O . SER A 1 360 ? -0.940 13.340 -16.937 1.00 98.56 360 SER A O 1
ATOM 2791 N N . SER A 1 361 ? 0.078 11.342 -17.000 1.00 97.88 361 SER A N 1
ATOM 2792 C CA . SER A 1 361 ? -1.133 10.531 -16.872 1.00 97.88 361 SER A CA 1
ATOM 2793 C C . SER A 1 361 ? -1.835 10.758 -15.528 1.00 97.88 361 SER A C 1
ATOM 2795 O O . SER A 1 361 ? -3.061 10.878 -15.499 1.00 97.88 361 SER A O 1
ATOM 2797 N N . LEU A 1 362 ? -1.086 10.884 -14.425 1.00 97.69 362 LEU A N 1
ATOM 2798 C CA . LEU A 1 362 ? -1.605 11.301 -13.111 1.00 97.69 362 LEU A CA 1
ATOM 2799 C C . LEU A 1 362 ? -2.231 12.706 -13.161 1.00 97.69 362 LEU A C 1
ATOM 2801 O O . LEU A 1 362 ? -3.362 12.889 -12.704 1.00 97.69 362 LEU A O 1
ATOM 2805 N N . ALA A 1 363 ? -1.530 13.683 -13.745 1.00 98.44 363 ALA A N 1
ATOM 2806 C CA . ALA A 1 363 ? -2.018 15.058 -13.884 1.00 98.44 363 ALA A CA 1
ATOM 2807 C C . ALA A 1 363 ? -3.308 15.126 -14.714 1.00 98.44 363 ALA A C 1
ATOM 2809 O O . ALA A 1 363 ? -4.286 15.763 -14.318 1.00 98.44 363 ALA A O 1
ATOM 2810 N N . TRP A 1 364 ? -3.339 14.414 -15.842 1.00 97.88 364 TRP A N 1
ATOM 2811 C CA . TRP A 1 364 ? -4.510 14.340 -16.707 1.00 97.88 364 TRP A CA 1
ATOM 2812 C C . TRP A 1 364 ? -5.693 13.675 -16.012 1.00 97.88 364 TRP A C 1
ATOM 2814 O O . TRP A 1 364 ? -6.814 14.164 -16.111 1.00 97.88 364 TRP A O 1
ATOM 2824 N N . LYS A 1 365 ? -5.460 12.603 -15.253 1.00 95.69 365 LYS A N 1
ATOM 2825 C CA . LYS A 1 365 ? -6.512 11.937 -14.482 1.00 95.69 365 LYS A CA 1
ATOM 2826 C C . LYS A 1 365 ? -7.119 12.856 -13.420 1.00 95.69 365 LYS A C 1
ATOM 2828 O O . LYS A 1 365 ? -8.339 12.910 -13.301 1.00 95.69 365 LYS A O 1
ATOM 2833 N N . TYR A 1 366 ? -6.296 13.626 -12.704 1.00 97.12 366 TYR A N 1
ATOM 2834 C CA . TYR A 1 366 ? -6.788 14.668 -11.795 1.00 97.12 366 TYR A CA 1
ATOM 2835 C C . TYR A 1 366 ? -7.646 15.705 -12.536 1.00 97.12 366 TYR A C 1
ATOM 2837 O O . TYR A 1 366 ? -8.737 16.055 -12.076 1.00 97.12 366 TYR A O 1
ATOM 2845 N N . TYR A 1 367 ? -7.193 16.158 -13.707 1.00 97.56 367 TYR A N 1
ATOM 2846 C CA . TYR A 1 367 ? -7.944 17.097 -14.536 1.00 97.56 367 TYR A CA 1
ATOM 2847 C C . TYR A 1 367 ? -9.285 16.528 -15.011 1.00 97.56 367 TYR A C 1
ATOM 2849 O O . TYR A 1 367 ? -10.294 17.218 -14.928 1.00 97.56 367 TYR A O 1
ATOM 2857 N N . GLN A 1 368 ? -9.334 15.271 -15.457 1.00 95.31 368 GLN A N 1
ATOM 2858 C CA . GLN A 1 368 ? -10.576 14.641 -15.917 1.00 95.31 368 GLN A CA 1
ATOM 2859 C C . GLN A 1 368 ? -11.658 14.616 -14.833 1.00 95.31 368 GLN A C 1
ATOM 2861 O O . GLN A 1 368 ? -12.840 14.710 -15.155 1.00 95.31 368 GLN A O 1
ATOM 2866 N N . THR A 1 369 ? -11.258 14.522 -13.565 1.00 93.44 369 THR A N 1
ATOM 2867 C CA . THR A 1 369 ? -12.188 14.557 -12.432 1.00 93.44 369 THR A CA 1
ATOM 2868 C C . THR A 1 369 ? -12.567 15.982 -12.018 1.00 93.44 369 THR A C 1
ATOM 2870 O O . THR A 1 369 ? -13.686 16.206 -11.568 1.00 93.44 369 THR A O 1
ATOM 2873 N N . THR A 1 370 ? -11.652 16.950 -12.125 1.00 96.06 370 THR A N 1
ATOM 2874 C CA . THR A 1 370 ? -11.813 18.278 -11.492 1.00 96.06 370 THR A CA 1
ATOM 2875 C C . THR A 1 370 ? -12.048 19.440 -12.450 1.00 96.06 370 THR A C 1
ATOM 2877 O O . THR A 1 370 ? -12.589 20.460 -12.035 1.00 96.06 370 THR A O 1
ATOM 2880 N N . GLY A 1 371 ? -11.620 19.327 -13.707 1.00 97.00 371 GLY A N 1
ATOM 2881 C CA . GLY A 1 371 ? -11.597 20.436 -14.659 1.00 97.00 371 GLY A CA 1
ATOM 2882 C C . GLY A 1 371 ? -10.599 21.552 -14.314 1.00 97.00 371 GLY A C 1
ATOM 2883 O O . GLY A 1 371 ? -10.696 22.633 -14.886 1.00 97.00 371 GLY A O 1
ATOM 2884 N N . ASP A 1 372 ? -9.654 21.326 -13.395 1.00 98.00 372 ASP A N 1
ATOM 2885 C CA . ASP A 1 372 ? -8.704 22.337 -12.905 1.00 98.00 372 ASP A CA 1
ATOM 2886 C C . ASP A 1 372 ? -7.596 22.637 -13.939 1.00 98.00 372 ASP A C 1
ATOM 2888 O O . ASP A 1 372 ? -6.489 22.095 -13.896 1.00 98.00 372 ASP A O 1
ATOM 2892 N N . GLU A 1 373 ? -7.920 23.493 -14.912 1.00 98.06 373 GLU A N 1
ATOM 2893 C CA . GLU A 1 373 ? -7.000 23.925 -15.977 1.00 98.06 373 GLU A CA 1
ATOM 2894 C C . GLU A 1 373 ? -5.821 24.747 -15.440 1.00 98.06 373 GLU A C 1
ATOM 2896 O O . GLU A 1 373 ? -4.720 24.664 -15.982 1.00 98.06 373 GLU A O 1
ATOM 2901 N N . ASN A 1 374 ? -6.023 25.492 -14.348 1.00 98.25 374 ASN A N 1
ATOM 2902 C CA . ASN A 1 374 ? -4.966 26.284 -13.718 1.00 98.25 374 ASN A CA 1
ATOM 2903 C C . ASN A 1 374 ? -3.858 25.381 -13.180 1.00 98.25 374 ASN A C 1
ATOM 2905 O O . ASN A 1 374 ? -2.680 25.639 -13.420 1.00 98.25 374 ASN A O 1
ATOM 2909 N N . PHE A 1 375 ? -4.231 24.295 -12.500 1.00 98.25 375 PHE A N 1
ATOM 2910 C CA . PHE A 1 375 ? -3.257 23.315 -12.045 1.00 98.25 375 PHE A CA 1
ATOM 2911 C C . PHE A 1 375 ? -2.540 22.632 -13.211 1.00 98.25 375 PHE A C 1
ATOM 2913 O O . PHE A 1 375 ? -1.323 22.476 -13.158 1.00 98.25 375 PHE A O 1
ATOM 2920 N N . LEU A 1 376 ? -3.255 22.263 -14.284 1.00 97.94 376 LEU A N 1
ATOM 2921 C CA . LEU A 1 376 ? -2.599 21.723 -15.479 1.00 97.94 376 LEU A CA 1
ATOM 2922 C C . LEU A 1 376 ? -1.565 22.700 -16.044 1.00 97.94 376 LEU A C 1
ATOM 2924 O O . LEU A 1 376 ? -0.448 22.282 -16.339 1.00 97.94 376 LEU A O 1
ATOM 2928 N N . ALA A 1 377 ? -1.909 23.984 -16.165 1.00 98.31 377 ALA A N 1
ATOM 2929 C CA . ALA A 1 377 ? -0.992 25.012 -16.645 1.00 98.31 377 ALA A CA 1
ATOM 2930 C C . ALA A 1 377 ? 0.244 25.162 -15.745 1.00 98.31 377 ALA A C 1
ATOM 2932 O O . ALA A 1 377 ? 1.348 25.350 -16.255 1.00 98.31 377 ALA A O 1
ATOM 2933 N N . GLU A 1 378 ? 0.068 25.042 -14.427 1.00 98.25 378 GLU A N 1
ATOM 2934 C CA . GLU A 1 378 ? 1.145 25.098 -13.437 1.00 98.25 378 GLU A CA 1
ATOM 2935 C C . GLU A 1 378 ? 2.143 23.940 -13.596 1.00 98.25 378 GLU A C 1
ATOM 2937 O O . GLU A 1 378 ? 3.356 24.161 -13.609 1.00 98.25 378 GLU A O 1
ATOM 2942 N N . VAL A 1 379 ? 1.655 22.701 -13.728 1.00 98.50 379 VAL A N 1
ATOM 2943 C CA . VAL A 1 379 ? 2.530 21.515 -13.757 1.00 98.50 379 VAL A CA 1
ATOM 2944 C C . VAL A 1 379 ? 3.068 21.182 -15.146 1.00 98.50 379 VAL A C 1
ATOM 2946 O O . VAL A 1 379 ? 4.097 20.518 -15.251 1.00 98.50 379 VAL A O 1
ATOM 2949 N N . PHE A 1 380 ? 2.420 21.647 -16.216 1.00 98.44 380 PHE A N 1
ATOM 2950 C CA . PHE A 1 380 ? 2.761 21.283 -17.593 1.00 98.44 380 PHE A CA 1
ATOM 2951 C C . PHE A 1 380 ? 4.246 21.489 -17.965 1.00 98.44 380 PHE A C 1
ATOM 2953 O O . PHE A 1 380 ? 4.848 20.541 -18.475 1.00 98.44 380 PHE A O 1
ATOM 2960 N N . PRO A 1 381 ? 4.904 22.628 -17.650 1.00 97.81 381 PRO A N 1
ATOM 2961 C CA . PRO A 1 381 ? 6.329 22.804 -17.952 1.00 97.81 381 PRO A CA 1
ATOM 2962 C C . PRO A 1 381 ? 7.234 21.795 -17.233 1.00 97.81 381 PRO A C 1
ATOM 2964 O O . PRO A 1 381 ? 8.222 21.330 -17.801 1.00 97.81 381 PRO A O 1
ATOM 2967 N N . LYS A 1 382 ? 6.890 21.428 -15.991 1.00 98.62 382 LYS A N 1
ATOM 2968 C CA . LYS A 1 382 ? 7.633 20.431 -15.207 1.00 98.62 382 LYS A CA 1
ATOM 2969 C C . LYS A 1 382 ? 7.491 19.036 -15.807 1.00 98.62 382 LYS A C 1
ATOM 2971 O O . LYS A 1 382 ? 8.473 18.302 -15.884 1.00 98.62 382 LYS A O 1
ATOM 2976 N N . LEU A 1 383 ? 6.292 18.692 -16.275 1.00 98.69 383 LEU A N 1
ATOM 2977 C CA . LEU A 1 383 ? 6.020 17.406 -16.917 1.00 98.69 383 LEU A CA 1
ATOM 2978 C C . LEU A 1 383 ? 6.754 17.262 -18.258 1.00 98.69 383 LEU A C 1
ATOM 2980 O O . LEU A 1 383 ? 7.301 16.196 -18.523 1.00 98.69 383 LEU A O 1
ATOM 2984 N N . ILE A 1 384 ? 6.841 18.329 -19.066 1.00 98.25 384 ILE A N 1
ATOM 2985 C CA . ILE A 1 384 ? 7.656 18.325 -20.296 1.00 98.25 384 ILE A CA 1
ATOM 2986 C C . ILE A 1 384 ? 9.126 18.052 -19.974 1.00 98.25 384 ILE A C 1
ATOM 2988 O O . ILE A 1 384 ? 9.740 17.199 -20.613 1.00 98.25 384 ILE A O 1
ATOM 2992 N N . LYS A 1 385 ? 9.697 18.763 -18.992 1.00 98.38 385 LYS A N 1
ATOM 2993 C CA . LYS A 1 385 ? 11.094 18.550 -18.589 1.00 98.38 385 LYS A CA 1
ATOM 2994 C C . LYS A 1 385 ? 11.338 17.112 -18.135 1.00 98.38 385 LYS A C 1
ATOM 2996 O O . LYS A 1 385 ? 12.283 16.486 -18.593 1.00 98.38 385 LYS A O 1
ATOM 3001 N N . PHE A 1 386 ? 10.446 16.578 -17.305 1.00 98.75 386 PHE A N 1
ATOM 3002 C CA . PHE A 1 386 ? 10.529 15.200 -16.826 1.00 98.75 386 PHE A CA 1
ATOM 3003 C C . PHE A 1 386 ? 10.423 14.164 -17.953 1.00 98.75 386 PHE A C 1
ATOM 3005 O O . PHE A 1 386 ? 11.165 13.186 -17.956 1.00 98.75 386 PHE A O 1
ATOM 3012 N N . PHE A 1 387 ? 9.551 14.383 -18.940 1.00 98.62 387 PHE A N 1
ATOM 3013 C CA . PHE A 1 387 ? 9.486 13.523 -20.122 1.00 98.62 387 PHE A CA 1
ATOM 3014 C C . PHE A 1 387 ? 10.816 13.503 -20.882 1.00 98.62 387 PHE A C 1
ATOM 3016 O O . PHE A 1 387 ? 11.295 12.433 -21.242 1.00 98.62 387 PHE A O 1
ATOM 3023 N N . TRP A 1 388 ? 11.435 14.667 -21.096 1.00 98.31 388 TRP A N 1
ATOM 3024 C CA . TRP A 1 388 ? 12.715 14.747 -21.802 1.00 98.31 388 TRP A CA 1
ATOM 3025 C C . TRP A 1 388 ? 13.902 14.218 -20.995 1.00 98.31 388 TRP A C 1
ATOM 3027 O O . TRP A 1 388 ? 14.847 13.722 -21.606 1.00 98.31 388 TRP A O 1
ATOM 3037 N N . ALA A 1 389 ? 13.840 14.253 -19.660 1.00 98.31 389 ALA A N 1
ATOM 3038 C CA . ALA A 1 389 ? 14.875 13.687 -18.797 1.00 98.31 389 ALA A CA 1
ATOM 3039 C C . ALA A 1 389 ? 15.116 12.198 -19.100 1.00 98.31 389 ALA A C 1
ATOM 3041 O O . ALA A 1 389 ? 16.264 11.781 -19.190 1.00 98.31 389 ALA A O 1
ATOM 3042 N N . TRP A 1 390 ? 14.066 11.424 -19.404 1.00 98.38 390 TRP A N 1
ATOM 3043 C CA . TRP A 1 390 ? 14.189 10.015 -19.807 1.00 98.38 390 TRP A CA 1
ATOM 3044 C C . TRP A 1 390 ? 15.034 9.779 -21.067 1.00 98.38 390 TRP A C 1
ATOM 3046 O O . TRP A 1 390 ? 15.543 8.681 -21.242 1.00 98.38 390 TRP A O 1
ATOM 3056 N N . PHE A 1 391 ? 15.220 10.776 -21.935 1.00 97.94 391 PHE A N 1
ATOM 3057 C CA . PHE A 1 391 ? 16.041 10.660 -23.151 1.00 97.94 391 PHE A CA 1
ATOM 3058 C C . PHE A 1 391 ? 17.472 11.181 -22.953 1.00 97.94 391 PHE A C 1
ATOM 3060 O O . PHE A 1 391 ? 18.235 11.314 -23.912 1.00 97.94 391 PHE A O 1
ATOM 3067 N N . ALA A 1 392 ? 17.859 11.503 -21.716 1.00 97.12 392 ALA A N 1
ATOM 3068 C CA . ALA A 1 392 ? 19.246 11.782 -21.385 1.00 97.12 392 ALA A CA 1
ATOM 3069 C C . ALA A 1 392 ? 20.103 10.523 -21.586 1.00 97.12 392 ALA A C 1
ATOM 3071 O O . ALA A 1 392 ? 19.660 9.402 -21.350 1.00 97.12 392 ALA A O 1
ATOM 3072 N N . GLY A 1 393 ? 21.376 10.696 -21.958 1.00 96.06 393 GLY A N 1
ATOM 3073 C CA . GLY A 1 393 ? 22.260 9.572 -22.308 1.00 96.06 393 GLY A CA 1
ATOM 3074 C C . GLY A 1 393 ? 22.571 8.586 -21.171 1.00 96.06 393 GLY A C 1
ATOM 3075 O O . GLY A 1 393 ? 23.223 7.574 -21.410 1.00 96.06 393 GLY A O 1
ATOM 3076 N N . ILE A 1 394 ? 22.157 8.887 -19.939 1.00 94.56 394 ILE A N 1
ATOM 3077 C CA . ILE A 1 394 ? 22.230 7.955 -18.807 1.00 94.56 394 ILE A CA 1
ATOM 3078 C C . ILE A 1 394 ? 21.081 6.936 -18.812 1.00 94.56 394 ILE A C 1
ATOM 3080 O O . ILE A 1 394 ? 21.270 5.845 -18.281 1.00 94.56 394 ILE A O 1
ATOM 3084 N N . HIS A 1 395 ? 19.951 7.276 -19.438 1.00 96.81 395 HIS A N 1
ATOM 3085 C CA . HIS A 1 395 ? 18.745 6.456 -19.560 1.00 96.81 395 HIS A CA 1
ATOM 3086 C C . HIS A 1 395 ? 18.549 5.933 -20.992 1.00 96.81 395 HIS A C 1
ATOM 3088 O O . HIS A 1 395 ? 17.973 4.873 -21.163 1.00 96.81 395 HIS A O 1
ATOM 3094 N N . ASP A 1 396 ? 19.060 6.639 -22.005 1.00 97.12 396 ASP A N 1
ATOM 3095 C CA . ASP A 1 396 ? 19.176 6.209 -23.408 1.00 97.12 396 ASP A CA 1
ATOM 3096 C C . ASP A 1 396 ? 20.662 5.974 -23.731 1.00 97.12 396 ASP A C 1
ATOM 3098 O O . ASP A 1 396 ? 21.380 6.844 -24.246 1.00 97.12 396 ASP A O 1
ATOM 3102 N N . ARG A 1 397 ? 21.178 4.815 -23.308 1.00 95.88 397 ARG A N 1
ATOM 3103 C CA . ARG A 1 397 ? 22.633 4.579 -23.232 1.00 95.88 397 ARG A CA 1
ATOM 3104 C C . ARG A 1 397 ? 23.273 4.362 -24.594 1.00 95.88 397 ARG A C 1
ATOM 3106 O O . ARG A 1 397 ? 24.448 4.693 -24.779 1.00 95.88 397 ARG A O 1
ATOM 3113 N N . ASN A 1 398 ? 22.529 3.795 -25.540 1.00 94.94 398 ASN A N 1
ATOM 3114 C CA . ASN A 1 398 ? 22.979 3.615 -26.920 1.00 94.94 398 ASN A CA 1
ATOM 3115 C C . ASN A 1 398 ? 22.678 4.854 -27.799 1.00 94.94 398 ASN A C 1
ATOM 3117 O O . ASN A 1 398 ? 23.189 4.927 -28.920 1.00 94.94 398 ASN A O 1
ATOM 3121 N N . ARG A 1 399 ? 21.948 5.852 -27.269 1.00 95.62 399 ARG A N 1
ATOM 3122 C CA . ARG A 1 399 ? 21.537 7.093 -27.948 1.00 95.62 399 ARG A CA 1
ATOM 3123 C C . ARG A 1 399 ? 20.696 6.834 -29.188 1.00 95.62 399 ARG A C 1
ATOM 3125 O O . ARG A 1 399 ? 20.766 7.588 -30.167 1.00 95.62 399 ARG A O 1
ATOM 3132 N N . ASP A 1 400 ? 19.934 5.751 -29.171 1.00 95.50 400 ASP A N 1
ATOM 3133 C CA . ASP A 1 400 ? 19.028 5.413 -30.252 1.00 95.50 400 ASP A CA 1
ATOM 3134 C C . ASP A 1 400 ? 17.670 6.095 -30.093 1.00 95.50 400 ASP A C 1
ATOM 3136 O O . ASP A 1 400 ? 16.843 5.965 -30.990 1.00 95.50 400 ASP A O 1
ATOM 3140 N N . GLY A 1 401 ? 17.456 6.883 -29.034 1.00 96.00 401 GLY A N 1
ATOM 3141 C CA . GLY A 1 401 ? 16.214 7.574 -28.711 1.00 96.00 401 GLY A CA 1
ATOM 3142 C C . GLY A 1 401 ? 15.154 6.698 -28.053 1.00 96.00 401 GLY A C 1
ATOM 3143 O O . GLY A 1 401 ? 14.002 7.132 -28.031 1.00 96.00 401 GLY A O 1
ATOM 3144 N N . ILE A 1 402 ? 15.496 5.503 -27.568 1.00 97.62 402 ILE A N 1
ATOM 3145 C CA . ILE A 1 402 ? 14.617 4.565 -26.866 1.00 97.62 402 ILE A CA 1
ATOM 3146 C C . ILE A 1 402 ? 15.229 4.250 -25.492 1.00 97.62 402 ILE A C 1
ATOM 3148 O O . ILE A 1 402 ? 16.086 3.377 -25.379 1.00 97.62 402 ILE A O 1
ATOM 3152 N N . PRO A 1 403 ? 14.765 4.920 -24.424 1.00 97.81 403 PRO A N 1
ATOM 3153 C CA . PRO A 1 403 ? 15.316 4.735 -23.087 1.00 97.81 403 PRO A CA 1
ATOM 3154 C C . PRO A 1 403 ? 15.155 3.314 -22.531 1.00 97.81 403 PRO A C 1
ATOM 3156 O O . PRO A 1 403 ? 14.245 2.568 -22.906 1.00 97.81 403 PRO A O 1
ATOM 3159 N N . GLU A 1 404 ? 15.989 2.981 -21.549 1.00 97.50 404 GLU A N 1
ATOM 3160 C CA . GLU A 1 404 ? 15.945 1.751 -20.765 1.00 97.50 404 GLU A CA 1
ATOM 3161 C C . GLU A 1 404 ? 15.692 2.044 -19.283 1.00 97.50 404 GLU A C 1
ATOM 3163 O O . GLU A 1 404 ? 15.989 3.126 -18.777 1.00 97.50 404 GLU A O 1
ATOM 3168 N N . TRP A 1 405 ? 15.185 1.049 -18.553 1.00 96.88 405 TRP A N 1
ATOM 3169 C CA . TRP A 1 405 ? 15.134 1.132 -17.095 1.00 96.88 405 TRP A CA 1
ATOM 3170 C C . TRP A 1 405 ? 16.554 1.180 -16.509 1.00 96.88 405 TRP A C 1
ATOM 3172 O O . TRP A 1 405 ? 17.460 0.497 -16.989 1.00 96.88 405 TRP A O 1
ATOM 3182 N N . ASP A 1 406 ? 16.737 1.918 -15.417 1.00 93.62 406 ASP A N 1
ATOM 3183 C CA . ASP A 1 406 ? 17.991 1.933 -14.652 1.00 93.62 406 ASP A CA 1
ATOM 3184 C C . ASP A 1 406 ? 17.980 0.922 -13.509 1.00 93.62 406 ASP A C 1
ATOM 3186 O O . ASP A 1 406 ? 19.025 0.429 -13.085 1.00 93.62 406 ASP A O 1
ATOM 3190 N N . HIS A 1 407 ? 16.797 0.655 -12.956 1.00 91.88 407 HIS A N 1
ATOM 3191 C CA . HIS A 1 407 ? 16.636 -0.124 -11.741 1.00 91.88 407 HIS A CA 1
ATOM 319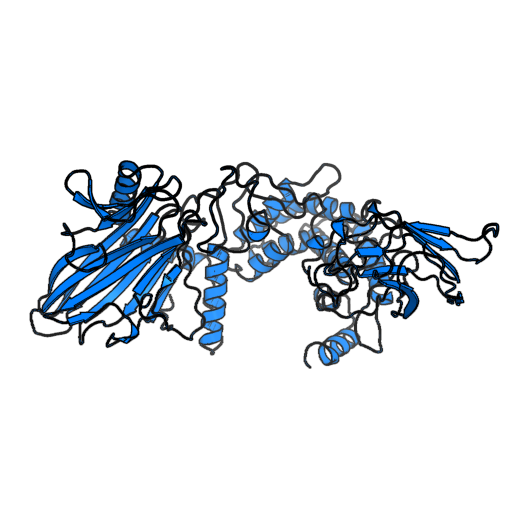2 C C . HIS A 1 407 ? 15.333 -0.927 -11.758 1.00 91.88 407 HIS A C 1
ATOM 3194 O O . HIS A 1 407 ? 14.280 -0.422 -12.138 1.00 91.88 407 HIS A O 1
ATOM 3200 N N . VAL A 1 408 ? 15.367 -2.166 -11.258 1.00 91.56 408 VAL A N 1
ATOM 3201 C CA . VAL A 1 408 ? 14.203 -3.077 -11.256 1.00 91.56 408 VAL A CA 1
ATOM 3202 C C . VAL A 1 408 ? 13.003 -2.483 -10.507 1.00 91.56 408 VAL A C 1
ATOM 3204 O O . VAL A 1 408 ? 11.872 -2.598 -10.970 1.00 91.56 408 VAL A O 1
ATOM 3207 N N . LEU A 1 409 ? 13.238 -1.758 -9.407 1.00 90.81 409 LEU A N 1
ATOM 3208 C CA . LEU A 1 409 ? 12.183 -1.041 -8.666 1.00 90.81 409 LEU A CA 1
ATOM 3209 C C . LEU A 1 409 ? 11.395 -0.028 -9.517 1.00 90.81 409 LEU A C 1
ATOM 3211 O O . LEU A 1 409 ? 10.236 0.236 -9.208 1.00 90.81 409 LEU A O 1
ATOM 3215 N N . GLN A 1 410 ? 11.981 0.534 -10.582 1.00 92.81 410 GLN A N 1
ATOM 3216 C CA . GLN A 1 410 ? 11.263 1.454 -11.473 1.00 92.81 410 GLN A CA 1
ATOM 3217 C C . GLN A 1 410 ? 10.184 0.745 -12.292 1.00 92.81 410 GLN A C 1
ATOM 3219 O O . GLN A 1 410 ? 9.249 1.401 -12.733 1.00 92.81 410 GLN A O 1
ATOM 3224 N N . THR A 1 411 ? 10.292 -0.572 -12.490 1.00 92.50 411 THR A N 1
ATOM 3225 C CA . THR A 1 411 ? 9.344 -1.340 -13.309 1.00 92.50 411 THR A CA 1
ATOM 3226 C C . THR A 1 411 ? 7.978 -1.496 -12.637 1.00 92.50 411 THR A C 1
ATOM 3228 O O . THR A 1 411 ? 6.981 -1.726 -13.317 1.00 92.50 411 THR A O 1
ATOM 3231 N N . GLY A 1 412 ? 7.922 -1.393 -11.302 1.00 90.25 412 GLY A N 1
ATOM 3232 C CA . GLY A 1 412 ? 6.729 -1.713 -10.514 1.00 90.25 412 GLY A CA 1
ATOM 3233 C C . GLY A 1 412 ? 6.357 -3.203 -10.505 1.00 90.25 412 GLY A C 1
ATOM 3234 O O . GLY A 1 412 ? 5.281 -3.549 -10.023 1.00 90.25 412 GLY A O 1
ATOM 3235 N N . PHE A 1 413 ? 7.219 -4.079 -11.033 1.00 92.12 413 PHE A N 1
ATOM 3236 C CA . PHE A 1 413 ? 7.028 -5.526 -11.066 1.00 92.12 413 PHE A CA 1
ATOM 3237 C C . PHE A 1 413 ? 8.357 -6.228 -10.754 1.00 92.12 413 PHE A C 1
ATOM 3239 O O . PHE A 1 413 ? 9.065 -6.691 -11.643 1.00 92.12 413 PHE A O 1
ATOM 3246 N N . GLU A 1 414 ? 8.722 -6.246 -9.471 1.00 88.31 414 GLU A N 1
ATOM 3247 C CA . GLU A 1 414 ? 10.021 -6.755 -9.005 1.00 88.31 414 GLU A CA 1
ATOM 3248 C C . GLU A 1 414 ? 10.203 -8.254 -9.266 1.00 88.31 414 GLU A C 1
ATOM 3250 O O . GLU A 1 414 ? 11.303 -8.675 -9.612 1.00 88.31 414 GLU A O 1
ATOM 3255 N N . ASP A 1 415 ? 9.115 -9.028 -9.207 1.00 89.62 415 ASP A N 1
ATOM 3256 C CA . ASP A 1 415 ? 9.067 -10.453 -9.558 1.00 89.62 415 ASP A CA 1
ATOM 3257 C C . ASP A 1 415 ? 8.997 -10.666 -11.089 1.00 89.62 415 ASP A C 1
ATOM 3259 O O . ASP A 1 415 ? 8.219 -11.474 -11.600 1.00 89.62 415 ASP A O 1
ATOM 3263 N N . ASN A 1 416 ? 9.788 -9.915 -11.860 1.00 93.00 416 ASN A N 1
ATOM 3264 C CA . ASN A 1 416 ? 9.845 -10.058 -13.313 1.00 93.00 416 ASN A CA 1
ATOM 3265 C C . ASN A 1 416 ? 10.718 -11.268 -13.724 1.00 93.00 416 ASN A C 1
ATOM 3267 O O . ASN A 1 416 ? 11.844 -11.391 -13.238 1.00 93.00 416 ASN A O 1
ATOM 3271 N N . PRO A 1 417 ? 10.278 -12.126 -14.671 1.00 92.31 417 PRO A N 1
ATOM 3272 C CA . PRO A 1 417 ? 11.014 -13.331 -15.088 1.00 92.31 417 PRO A CA 1
ATOM 3273 C C . PRO A 1 417 ? 12.354 -13.089 -15.788 1.00 92.31 417 PRO A C 1
ATOM 3275 O O . PRO A 1 417 ? 13.167 -14.014 -15.903 1.00 92.31 417 PRO A O 1
ATOM 3278 N N . LEU A 1 418 ? 12.609 -11.876 -16.271 1.00 94.12 418 LEU A N 1
ATOM 3279 C CA . LEU A 1 418 ? 13.898 -11.495 -16.828 1.00 94.12 418 LEU A CA 1
ATOM 3280 C C . LEU A 1 418 ? 14.800 -10.910 -15.743 1.00 94.12 418 LEU A C 1
ATOM 3282 O O . LEU A 1 418 ? 15.965 -11.293 -15.680 1.00 94.12 418 LEU A O 1
ATOM 3286 N N . PHE A 1 419 ? 14.290 -10.012 -14.899 1.00 94.00 419 PHE A N 1
ATOM 3287 C CA . PHE A 1 419 ? 15.136 -9.136 -14.077 1.00 94.00 419 PHE A CA 1
ATOM 3288 C C . PHE A 1 419 ? 15.297 -9.572 -12.623 1.00 94.00 419 PHE A C 1
ATOM 3290 O O . PHE A 1 419 ? 16.287 -9.206 -11.991 1.00 94.00 419 PHE A O 1
ATOM 3297 N N . ASP A 1 420 ? 14.358 -10.349 -12.082 1.00 91.50 420 ASP A N 1
ATOM 3298 C CA . ASP A 1 420 ? 14.405 -10.735 -10.676 1.00 91.50 420 ASP A CA 1
ATOM 3299 C C . ASP A 1 420 ? 15.649 -11.587 -10.364 1.00 91.50 420 ASP A C 1
ATOM 3301 O O . ASP A 1 420 ? 16.031 -12.483 -11.121 1.00 91.50 420 ASP A O 1
ATOM 3305 N N . VAL A 1 421 ? 16.276 -11.323 -9.223 1.00 89.75 421 VAL A N 1
ATOM 3306 C CA . VAL A 1 421 ? 17.444 -12.059 -8.721 1.00 89.75 421 VAL A CA 1
ATOM 3307 C C . VAL A 1 421 ? 17.097 -12.953 -7.528 1.00 89.75 421 VAL A C 1
ATOM 3309 O O . VAL A 1 421 ? 17.888 -13.817 -7.137 1.00 89.75 421 VAL A O 1
ATOM 3312 N N . TRP A 1 422 ? 15.915 -12.798 -6.940 1.00 86.88 422 TRP A N 1
ATOM 3313 C CA . TRP A 1 422 ? 15.515 -13.524 -5.741 1.00 86.88 422 TRP A CA 1
ATOM 3314 C C . TRP A 1 422 ? 14.893 -14.873 -6.066 1.00 86.88 422 TRP A C 1
ATOM 3316 O O . TRP A 1 422 ? 15.122 -15.841 -5.336 1.00 86.88 422 TRP A O 1
ATOM 3326 N N . ASN A 1 423 ? 14.183 -14.997 -7.180 1.00 87.69 423 ASN A N 1
ATOM 3327 C CA . ASN A 1 423 ? 13.564 -16.251 -7.554 1.00 87.69 423 ASN A CA 1
ATOM 3328 C C . ASN A 1 423 ? 14.455 -17.109 -8.473 1.00 87.69 423 ASN A C 1
ATOM 3330 O O . ASN A 1 423 ? 15.012 -16.635 -9.468 1.00 87.69 423 ASN A O 1
ATOM 3334 N N . PRO A 1 424 ? 14.568 -18.429 -8.214 1.00 84.25 424 PRO A N 1
ATOM 3335 C CA . PRO A 1 424 ? 15.342 -19.335 -9.065 1.00 84.25 424 PRO A CA 1
ATOM 3336 C C . PRO A 1 424 ? 14.836 -19.452 -10.510 1.00 84.25 424 PRO A C 1
ATOM 3338 O O . PRO A 1 424 ? 15.611 -19.826 -11.387 1.00 84.25 424 PRO A O 1
ATOM 3341 N N . TRP A 1 425 ? 13.551 -19.174 -10.753 1.00 87.88 425 TRP A N 1
ATOM 3342 C CA . TRP A 1 425 ? 12.940 -19.247 -12.083 1.00 87.88 425 TRP A CA 1
ATOM 3343 C C . TRP A 1 425 ? 13.261 -18.037 -12.970 1.00 87.88 425 TRP A C 1
ATOM 3345 O O . TRP A 1 425 ? 13.149 -18.157 -14.187 1.00 87.88 425 TRP A O 1
ATOM 3355 N N . SER A 1 426 ? 13.711 -16.917 -12.394 1.00 91.94 426 SER A N 1
ATOM 3356 C CA . SER A 1 426 ? 14.109 -15.730 -13.153 1.00 91.94 426 SER A CA 1
ATOM 3357 C C . SER A 1 426 ? 15.542 -15.829 -13.696 1.00 91.94 426 SER A C 1
ATOM 3359 O O . SER A 1 426 ? 16.409 -16.547 -13.166 1.00 91.94 426 SER A O 1
ATOM 3361 N N . GLN A 1 427 ? 15.809 -15.093 -14.776 1.00 93.06 427 GLN A N 1
ATOM 3362 C CA . GLN A 1 427 ? 17.136 -14.990 -15.376 1.00 93.06 427 GLN A CA 1
ATOM 3363 C C . GLN A 1 427 ? 18.099 -14.163 -14.514 1.00 93.06 427 GLN A C 1
ATOM 3365 O O . GLN A 1 427 ? 19.234 -14.605 -14.316 1.00 93.06 427 GLN A O 1
ATOM 3370 N N . GLY A 1 428 ? 17.658 -13.030 -13.962 1.00 93.62 428 GLY A N 1
ATOM 3371 C CA . GLY A 1 428 ? 18.538 -12.039 -13.328 1.00 93.62 428 GLY A CA 1
ATOM 3372 C C . GLY A 1 428 ? 19.350 -11.248 -14.361 1.00 93.62 428 GLY A C 1
ATOM 3373 O O . GLY A 1 428 ? 20.542 -10.999 -14.175 1.00 93.62 428 GLY A O 1
ATOM 3374 N N . LEU A 1 429 ? 18.720 -10.955 -15.499 1.00 95.06 429 LEU A N 1
ATOM 3375 C CA . LEU A 1 429 ? 19.218 -10.073 -16.544 1.00 95.06 429 LEU A CA 1
ATOM 3376 C C . LEU A 1 429 ? 19.298 -8.644 -16.005 1.00 95.06 429 LEU A C 1
ATOM 3378 O O . LEU A 1 429 ? 18.384 -8.171 -15.334 1.00 95.06 429 LEU A O 1
ATOM 3382 N N . ASP A 1 430 ? 20.374 -7.941 -16.340 1.00 95.12 430 ASP A N 1
ATOM 3383 C CA . ASP A 1 430 ? 20.479 -6.519 -16.034 1.00 95.12 430 ASP A CA 1
ATOM 3384 C C . ASP A 1 430 ? 19.483 -5.734 -16.902 1.00 95.12 430 ASP A C 1
ATOM 3386 O O . ASP A 1 430 ? 19.513 -5.798 -18.135 1.00 95.12 430 ASP A O 1
ATOM 3390 N N . VAL A 1 431 ? 18.577 -5.025 -16.225 1.00 95.31 431 VAL A N 1
ATOM 3391 C CA . VAL A 1 431 ? 17.414 -4.353 -16.817 1.00 95.31 431 VAL A CA 1
ATOM 3392 C C . VAL A 1 431 ? 17.798 -3.278 -17.845 1.00 95.31 431 VAL A C 1
ATOM 3394 O O . VAL A 1 431 ? 17.014 -2.996 -18.748 1.00 95.31 431 VAL A O 1
ATOM 3397 N N . SER A 1 432 ? 19.019 -2.736 -17.768 1.00 96.00 432 SER A N 1
ATOM 3398 C CA . SER A 1 432 ? 19.501 -1.651 -18.636 1.00 96.00 432 SER A CA 1
ATOM 3399 C C . SER A 1 432 ? 19.926 -2.094 -20.043 1.00 96.00 432 SER A C 1
ATOM 3401 O O . SER A 1 432 ? 20.289 -1.260 -20.874 1.00 96.00 432 SER A O 1
ATOM 3403 N N . TYR A 1 433 ? 19.921 -3.400 -20.327 1.00 96.56 433 TYR A N 1
ATOM 3404 C CA . TYR A 1 433 ? 20.352 -3.964 -21.613 1.00 96.56 433 TYR A CA 1
ATOM 3405 C C . TYR A 1 433 ? 19.205 -4.383 -22.532 1.00 96.56 433 TYR A C 1
ATOM 3407 O O . TYR A 1 433 ? 19.444 -5.025 -23.560 1.00 96.56 433 TYR A O 1
ATOM 3415 N N . VAL A 1 434 ? 17.967 -4.045 -22.178 1.00 96.25 434 VAL A N 1
ATOM 3416 C CA . VAL A 1 434 ? 16.801 -4.370 -22.995 1.00 96.25 434 VAL A CA 1
ATOM 3417 C C . VAL A 1 434 ? 15.891 -3.172 -23.186 1.00 96.25 434 VAL A C 1
ATOM 3419 O O . VAL A 1 434 ? 15.615 -2.421 -22.252 1.00 96.25 434 VAL A O 1
ATOM 3422 N N . HIS A 1 435 ? 15.340 -3.064 -24.388 1.00 97.00 435 HIS A N 1
ATOM 3423 C CA . HIS A 1 435 ? 14.154 -2.259 -24.614 1.00 97.00 435 HIS A CA 1
ATOM 3424 C C . HIS A 1 435 ? 12.952 -2.990 -24.015 1.00 97.00 435 HIS A C 1
ATOM 3426 O O . HIS A 1 435 ? 12.693 -4.167 -24.307 1.00 97.00 435 HIS A O 1
ATOM 3432 N N . SER A 1 436 ? 12.258 -2.301 -23.111 1.00 96.81 436 SER A N 1
ATOM 3433 C CA . SER A 1 436 ? 11.124 -2.836 -22.369 1.00 96.81 436 SER A CA 1
ATOM 3434 C C . SER A 1 436 ? 9.816 -2.355 -22.992 1.00 96.81 436 SER A C 1
ATOM 3436 O O . SER A 1 436 ? 9.545 -1.150 -22.950 1.00 96.81 436 SER A O 1
ATOM 3438 N N . PRO A 1 437 ? 8.932 -3.272 -23.439 1.00 96.38 437 PRO A N 1
ATOM 3439 C CA . PRO A 1 437 ? 7.608 -2.895 -23.926 1.00 96.38 437 PRO A CA 1
ATOM 3440 C C . PRO A 1 437 ? 6.803 -2.072 -22.912 1.00 96.38 437 PRO A C 1
ATOM 3442 O O . PRO A 1 437 ? 6.014 -1.213 -23.302 1.00 96.38 437 PRO A O 1
ATOM 3445 N N . ALA A 1 438 ? 7.025 -2.297 -21.613 1.00 96.50 438 ALA A N 1
ATOM 3446 C CA . ALA A 1 438 ? 6.411 -1.538 -20.531 1.00 96.50 438 ALA A CA 1
ATOM 3447 C C . ALA A 1 438 ? 6.854 -0.066 -20.519 1.00 96.50 438 ALA A C 1
ATOM 3449 O O . ALA A 1 438 ? 6.000 0.822 -20.535 1.00 96.50 438 ALA A O 1
ATOM 3450 N N . LEU A 1 439 ? 8.168 0.193 -20.531 1.00 98.00 439 LEU A N 1
ATOM 3451 C CA . LEU A 1 439 ? 8.722 1.553 -20.513 1.00 98.00 439 LEU A CA 1
ATOM 3452 C C . LEU A 1 439 ? 8.323 2.332 -21.764 1.00 98.00 439 LEU A C 1
ATOM 3454 O O . LEU A 1 439 ? 7.817 3.448 -21.667 1.00 98.00 439 LEU A O 1
ATOM 3458 N N . GLU A 1 440 ? 8.488 1.712 -22.933 1.00 98.31 440 GLU A N 1
ATOM 3459 C CA . GLU A 1 440 ? 8.121 2.301 -24.222 1.00 98.31 440 GLU A CA 1
ATOM 3460 C C . GLU A 1 440 ? 6.627 2.665 -24.257 1.00 98.31 440 GLU A C 1
ATOM 3462 O O . GLU A 1 440 ? 6.254 3.772 -24.645 1.00 98.31 440 GLU A O 1
ATOM 3467 N N . SER A 1 441 ? 5.757 1.780 -23.759 1.00 98.12 441 SER A N 1
ATOM 3468 C CA . SER A 1 441 ? 4.316 2.047 -23.656 1.00 98.12 441 SER A CA 1
ATOM 3469 C C . SER A 1 441 ? 3.999 3.231 -22.744 1.00 98.12 441 SER A C 1
ATOM 3471 O O . SER A 1 441 ? 3.139 4.053 -23.070 1.00 98.12 441 SER A O 1
ATOM 3473 N N . MET A 1 442 ? 4.683 3.329 -21.603 1.00 98.38 442 MET A N 1
ATOM 3474 C CA . MET A 1 442 ? 4.514 4.435 -20.663 1.00 98.38 442 MET A CA 1
ATOM 3475 C C . MET A 1 442 ? 4.977 5.761 -21.267 1.00 98.38 442 MET A C 1
ATOM 3477 O O . MET A 1 442 ? 4.196 6.709 -21.293 1.00 98.38 442 MET A O 1
ATOM 3481 N N . LEU A 1 443 ? 6.172 5.819 -21.858 1.00 98.62 443 LEU A N 1
ATOM 3482 C CA . LEU A 1 443 ? 6.677 7.026 -22.521 1.00 98.62 443 LEU A CA 1
ATOM 3483 C C . LEU A 1 443 ? 5.793 7.451 -23.699 1.00 98.62 443 LEU A C 1
ATOM 3485 O O . LEU A 1 443 ? 5.469 8.633 -23.828 1.00 98.62 443 LEU A O 1
ATOM 3489 N N . TYR A 1 444 ? 5.326 6.504 -24.519 1.00 98.69 444 TYR A N 1
ATOM 3490 C CA . TYR A 1 444 ? 4.363 6.796 -25.581 1.00 98.69 444 TYR A CA 1
ATOM 3491 C C . TYR A 1 444 ? 3.081 7.417 -25.014 1.00 98.69 444 TYR A C 1
ATOM 3493 O O . TYR A 1 444 ? 2.597 8.441 -25.507 1.00 98.69 444 TYR A O 1
ATOM 3501 N N . LYS A 1 445 ? 2.530 6.831 -23.944 1.00 98.44 445 LYS A N 1
ATOM 3502 C CA . LYS A 1 445 ? 1.314 7.335 -23.301 1.00 98.44 445 LYS A CA 1
ATOM 3503 C C . LYS A 1 445 ? 1.512 8.721 -22.693 1.00 98.44 445 LYS A C 1
ATOM 3505 O O . LYS A 1 445 ? 0.614 9.559 -22.809 1.00 98.44 445 LYS A O 1
ATOM 3510 N N . GLU A 1 446 ? 2.658 8.973 -22.073 1.00 98.69 446 GLU A N 1
ATOM 3511 C CA . GLU A 1 446 ? 3.010 10.279 -21.517 1.00 98.69 446 GLU A CA 1
ATOM 3512 C C . GLU A 1 446 ? 3.123 11.332 -22.615 1.00 98.69 446 GLU A C 1
ATOM 3514 O O . GLU A 1 446 ? 2.504 12.385 -22.489 1.00 98.69 446 GLU A O 1
ATOM 3519 N N . ALA A 1 447 ? 3.784 11.023 -23.734 1.00 98.50 447 ALA A N 1
ATOM 3520 C CA . ALA A 1 447 ? 3.859 11.912 -24.891 1.00 98.50 447 ALA A CA 1
ATOM 3521 C C . ALA A 1 447 ? 2.460 12.280 -25.416 1.00 98.50 447 ALA A C 1
ATOM 3523 O O . ALA A 1 447 ? 2.123 13.456 -25.557 1.00 98.50 447 ALA A O 1
ATOM 3524 N N . GLN A 1 448 ? 1.593 11.278 -25.609 1.00 98.19 448 GLN A N 1
ATOM 3525 C CA . GLN A 1 448 ? 0.204 11.499 -26.023 1.00 98.19 448 GLN A CA 1
ATOM 3526 C C . GLN A 1 448 ? -0.588 12.330 -25.004 1.00 98.19 448 GLN A C 1
ATOM 3528 O O . GLN A 1 448 ? -1.449 13.133 -25.369 1.00 98.19 448 GLN A O 1
ATOM 3533 N N . THR A 1 449 ? -0.323 12.139 -23.715 1.00 98.44 449 THR A N 1
ATOM 3534 C CA . THR A 1 449 ? -0.999 12.869 -22.641 1.00 98.44 449 THR A CA 1
ATOM 3535 C C . THR A 1 449 ? -0.520 14.317 -22.554 1.00 98.44 449 THR A C 1
ATOM 3537 O O . THR A 1 449 ? -1.348 15.213 -22.403 1.00 98.44 449 THR A O 1
ATOM 3540 N N . LEU A 1 450 ? 0.773 14.575 -22.740 1.00 98.56 450 LEU A N 1
ATOM 3541 C CA . LEU A 1 450 ? 1.330 15.924 -22.831 1.00 98.56 450 LEU A CA 1
ATOM 3542 C C . LEU A 1 450 ? 0.740 16.694 -24.012 1.00 98.56 450 LEU A C 1
ATOM 3544 O O . LEU A 1 450 ? 0.299 17.825 -23.826 1.00 98.56 450 LEU A O 1
ATOM 3548 N N . THR A 1 451 ? 0.620 16.072 -25.189 1.00 97.75 451 THR A N 1
ATOM 3549 C CA . THR A 1 451 ? -0.051 16.692 -26.344 1.00 97.75 451 THR A CA 1
ATOM 3550 C C . THR A 1 451 ? -1.520 17.010 -26.044 1.00 97.75 451 THR A C 1
ATOM 3552 O O . THR A 1 451 ? -2.013 18.080 -26.402 1.00 97.75 451 THR A O 1
ATOM 3555 N N . LYS A 1 452 ? -2.235 16.138 -25.316 1.00 97.19 452 LYS A N 1
ATOM 3556 C CA . LYS A 1 452 ? -3.609 16.429 -24.862 1.00 97.19 452 LYS A CA 1
ATOM 3557 C C . LYS A 1 452 ? -3.669 17.617 -23.907 1.00 97.19 452 LYS A C 1
ATOM 3559 O O . LYS A 1 452 ? -4.548 18.460 -24.070 1.00 97.19 452 LYS A O 1
ATOM 3564 N N . ILE A 1 453 ? -2.752 17.695 -22.941 1.00 98.31 453 ILE A N 1
ATOM 3565 C CA . ILE A 1 453 ? -2.666 18.824 -22.007 1.00 98.31 453 ILE A CA 1
ATOM 3566 C C . ILE A 1 453 ? -2.365 20.118 -22.774 1.00 98.31 453 ILE A C 1
ATOM 3568 O O . ILE A 1 453 ? -3.069 21.104 -22.586 1.00 98.31 453 ILE A O 1
ATOM 3572 N N . ALA A 1 454 ? -1.393 20.103 -23.688 1.00 97.88 454 ALA A N 1
ATOM 3573 C CA . ALA A 1 454 ? -1.025 21.251 -24.515 1.00 97.88 454 ALA A CA 1
ATOM 3574 C C . ALA A 1 454 ? -2.223 21.790 -25.310 1.00 97.88 454 ALA A C 1
ATOM 3576 O O . ALA A 1 454 ? -2.561 22.969 -25.204 1.00 97.88 454 ALA A O 1
ATOM 3577 N N . ASN A 1 455 ? -2.927 20.903 -26.021 1.00 96.62 455 ASN A N 1
ATOM 3578 C CA . ASN A 1 455 ? -4.138 21.244 -26.768 1.00 96.62 455 ASN A CA 1
ATOM 3579 C C . ASN A 1 455 ? -5.219 21.824 -25.855 1.00 96.62 455 ASN A C 1
ATOM 3581 O O . ASN A 1 455 ? -5.867 22.814 -26.193 1.00 96.62 455 ASN A O 1
ATOM 3585 N N . LYS A 1 456 ? -5.407 21.221 -24.676 1.00 97.69 456 LYS A N 1
ATOM 3586 C CA . LYS A 1 456 ? -6.394 21.670 -23.696 1.00 97.69 456 LYS A CA 1
ATOM 3587 C C . LYS A 1 456 ? -6.080 23.066 -23.148 1.00 97.69 456 LYS A C 1
ATOM 3589 O O . LYS A 1 456 ? -7.011 23.825 -22.905 1.00 97.69 456 LYS A O 1
ATOM 3594 N N . LEU A 1 457 ? -4.800 23.402 -23.005 1.00 97.19 457 LEU A N 1
ATOM 3595 C CA . LEU A 1 457 ? -4.306 24.711 -22.569 1.00 97.19 457 LEU A CA 1
ATOM 3596 C C . LEU A 1 457 ? -4.168 25.731 -23.717 1.00 97.19 457 LEU A C 1
ATOM 3598 O O . LEU A 1 457 ? -3.688 26.840 -23.487 1.00 97.19 457 LEU A O 1
ATOM 3602 N N . GLY A 1 458 ? -4.546 25.372 -24.951 1.00 95.94 458 GLY A N 1
ATOM 3603 C CA . GLY A 1 458 ? -4.425 26.248 -26.120 1.00 95.94 458 GLY A CA 1
ATOM 3604 C C . GLY A 1 458 ? -2.978 26.557 -26.516 1.00 95.94 458 GLY A C 1
ATOM 3605 O O . GLY A 1 458 ? -2.708 27.626 -27.065 1.00 95.94 458 GLY A O 1
ATOM 3606 N N . LYS A 1 459 ? -2.037 25.657 -26.207 1.00 94.94 459 LYS A N 1
ATOM 3607 C CA . LYS A 1 459 ? -0.633 25.798 -26.601 1.00 94.94 459 LYS A CA 1
ATOM 3608 C C . LYS A 1 459 ? -0.459 25.599 -28.112 1.00 94.94 459 LYS A C 1
ATOM 3610 O O . LYS A 1 459 ? -1.173 24.778 -28.690 1.00 94.94 459 LYS A O 1
ATOM 3615 N N . PRO A 1 460 ? 0.480 26.311 -28.762 1.00 89.56 460 PRO A N 1
ATOM 3616 C CA . PRO A 1 460 ? 0.802 26.074 -30.165 1.00 89.56 460 PRO A CA 1
ATOM 3617 C C . PRO A 1 460 ? 1.282 24.637 -30.399 1.00 89.56 460 PRO A C 1
ATOM 3619 O O . PRO A 1 460 ? 1.986 24.064 -29.564 1.00 89.56 460 PRO A O 1
ATOM 3622 N N . ASN A 1 461 ? 0.947 24.064 -31.556 1.00 86.00 461 ASN A N 1
ATOM 3623 C CA . ASN A 1 461 ? 1.332 22.692 -31.903 1.00 86.00 461 ASN A CA 1
ATOM 3624 C C . ASN A 1 461 ? 2.859 22.506 -31.914 1.00 86.00 461 ASN A C 1
ATOM 3626 O O . ASN A 1 461 ? 3.358 21.424 -31.607 1.00 86.00 461 ASN A O 1
ATOM 3630 N N . GLU A 1 462 ? 3.609 23.564 -32.222 1.00 87.12 462 GLU A N 1
ATOM 3631 C CA . GLU A 1 462 ? 5.070 23.583 -32.222 1.00 87.12 462 GLU A CA 1
ATOM 3632 C C . GLU A 1 462 ? 5.665 23.233 -30.847 1.00 87.12 462 GLU A C 1
ATOM 3634 O O . GLU A 1 462 ? 6.731 22.622 -30.791 1.00 87.12 462 GLU A O 1
ATOM 3639 N N . GLU A 1 463 ? 4.964 23.539 -29.746 1.00 85.69 463 GLU A N 1
ATOM 3640 C CA . GLU A 1 463 ? 5.414 23.256 -28.371 1.00 85.69 463 GLU A CA 1
ATOM 3641 C C . GLU A 1 463 ? 5.462 21.745 -28.073 1.00 85.69 463 GLU A C 1
ATOM 3643 O O . GLU A 1 463 ? 6.199 21.306 -27.193 1.00 85.69 463 GLU A O 1
ATOM 3648 N N . THR A 1 464 ? 4.725 20.929 -28.840 1.00 91.75 464 THR A N 1
ATOM 3649 C CA . THR A 1 464 ? 4.683 19.462 -28.686 1.00 91.75 464 THR A CA 1
ATOM 3650 C C . THR A 1 464 ? 5.091 18.696 -29.944 1.00 91.75 464 THR A C 1
ATOM 3652 O O . THR A 1 464 ? 5.100 17.466 -29.937 1.00 91.75 464 THR A O 1
ATOM 3655 N N . ALA A 1 465 ? 5.510 19.384 -31.011 1.00 94.44 465 ALA A N 1
ATOM 3656 C CA . ALA A 1 465 ? 5.887 18.751 -32.275 1.00 94.44 465 ALA A CA 1
ATOM 3657 C C . ALA A 1 465 ? 7.032 17.734 -32.108 1.00 94.44 465 ALA A C 1
ATOM 3659 O O . ALA A 1 465 ? 6.958 16.623 -32.632 1.00 94.44 465 ALA A O 1
ATOM 3660 N N . LEU A 1 466 ? 8.059 18.081 -31.323 1.00 96.56 466 LEU A N 1
ATOM 3661 C CA . LEU A 1 466 ? 9.167 17.169 -31.009 1.00 96.56 466 LEU A CA 1
ATOM 3662 C C . LEU A 1 466 ? 8.718 15.984 -30.144 1.00 96.56 466 LEU A C 1
ATOM 3664 O O . LEU A 1 466 ? 9.184 14.869 -30.356 1.00 96.56 466 LEU A O 1
ATOM 3668 N N . ILE A 1 467 ? 7.783 16.206 -29.215 1.00 97.00 467 ILE A N 1
ATOM 3669 C CA . ILE A 1 467 ? 7.210 15.144 -28.375 1.00 97.00 467 ILE A CA 1
ATOM 3670 C C . ILE A 1 467 ? 6.443 14.145 -29.249 1.00 97.00 467 ILE A C 1
ATOM 3672 O O . ILE A 1 467 ? 6.602 12.939 -29.085 1.00 97.00 467 ILE A O 1
ATOM 3676 N N . GLN A 1 468 ? 5.659 14.625 -30.219 1.00 96.88 468 GLN A N 1
ATOM 3677 C CA . GLN A 1 468 ? 4.931 13.750 -31.138 1.00 96.88 468 GLN A CA 1
ATOM 3678 C C . GLN A 1 468 ? 5.877 12.975 -32.063 1.00 96.88 468 GLN A C 1
ATOM 3680 O O . GLN A 1 468 ? 5.680 11.779 -32.257 1.00 96.88 468 GLN A O 1
ATOM 3685 N N . ALA A 1 469 ? 6.919 13.618 -32.599 1.00 97.38 469 ALA A N 1
ATOM 3686 C CA . ALA A 1 469 ? 7.926 12.930 -33.408 1.00 97.38 469 ALA A CA 1
ATOM 3687 C C . ALA A 1 469 ? 8.639 11.825 -32.607 1.00 97.38 469 ALA A C 1
ATOM 3689 O O . ALA A 1 469 ? 8.832 10.716 -33.104 1.00 97.38 469 ALA A O 1
ATOM 3690 N N . GLN A 1 470 ? 8.965 12.102 -31.343 1.00 98.19 470 GLN A N 1
ATOM 3691 C CA . GLN A 1 470 ? 9.552 11.118 -30.439 1.00 98.19 470 GLN A CA 1
ATOM 3692 C C . GLN A 1 470 ? 8.569 9.984 -30.095 1.00 98.19 470 GLN A C 1
ATOM 3694 O O . GLN A 1 470 ? 8.975 8.827 -30.010 1.00 98.19 470 GLN A O 1
ATOM 3699 N N . ALA A 1 471 ? 7.273 10.280 -29.954 1.00 97.94 471 ALA A N 1
ATOM 3700 C CA . ALA A 1 471 ? 6.241 9.266 -29.741 1.00 97.94 471 ALA A CA 1
ATOM 3701 C C . ALA A 1 471 ? 6.131 8.286 -30.921 1.00 97.94 471 ALA A C 1
ATOM 3703 O O . ALA A 1 471 ? 5.993 7.086 -30.694 1.00 97.94 471 ALA A O 1
ATOM 3704 N N . GLU A 1 472 ? 6.223 8.763 -32.167 1.00 97.62 472 GLU A N 1
ATOM 3705 C CA . GLU A 1 472 ? 6.223 7.872 -33.339 1.00 97.62 472 GLU A CA 1
ATOM 3706 C C . GLU A 1 472 ? 7.455 6.961 -33.357 1.00 97.62 472 GLU A C 1
ATOM 3708 O O . GLU A 1 472 ? 7.324 5.767 -33.605 1.00 97.62 472 GLU A O 1
ATOM 3713 N N . LYS A 1 473 ? 8.630 7.477 -32.984 1.00 97.44 473 LYS A N 1
ATOM 3714 C CA . LYS A 1 473 ? 9.851 6.670 -32.869 1.00 97.44 473 LYS A CA 1
ATOM 3715 C C . LYS A 1 473 ? 9.726 5.555 -31.822 1.00 97.44 473 LYS A C 1
ATOM 3717 O O . LYS A 1 473 ? 10.085 4.410 -32.086 1.00 97.44 473 LYS A O 1
ATOM 3722 N N . ILE A 1 474 ? 9.167 5.874 -30.652 1.00 98.00 474 ILE A N 1
ATOM 3723 C CA . ILE A 1 474 ? 8.875 4.877 -29.609 1.00 98.00 474 ILE A CA 1
ATOM 3724 C C . ILE A 1 474 ? 7.876 3.839 -30.118 1.00 98.00 474 ILE A C 1
ATOM 3726 O O . ILE A 1 474 ? 8.040 2.645 -29.890 1.00 98.00 474 ILE A O 1
ATOM 3730 N N . LYS A 1 475 ? 6.843 4.276 -30.840 1.00 97.25 475 LYS A N 1
ATOM 3731 C CA . LYS A 1 475 ? 5.852 3.374 -31.421 1.00 97.25 475 LYS A CA 1
ATOM 3732 C C . LYS A 1 475 ? 6.474 2.420 -32.442 1.00 97.25 475 LYS A C 1
ATOM 3734 O O . LYS A 1 475 ? 6.179 1.232 -32.393 1.00 97.25 475 LYS A O 1
ATOM 3739 N N . GLU A 1 476 ? 7.324 2.906 -33.344 1.00 96.00 476 GLU A N 1
ATOM 3740 C CA . GLU A 1 476 ? 8.039 2.067 -34.318 1.00 96.00 476 GLU A CA 1
ATOM 3741 C C . GLU A 1 476 ? 8.891 0.996 -33.627 1.00 96.00 476 GLU A C 1
ATOM 3743 O O . GLU A 1 476 ? 8.851 -0.177 -34.006 1.00 96.00 476 GLU A O 1
ATOM 3748 N N . SER A 1 477 ? 9.610 1.394 -32.577 1.00 95.56 477 SER A N 1
ATOM 3749 C CA . SER A 1 477 ? 10.388 0.499 -31.724 1.00 95.56 477 SER A CA 1
ATOM 3750 C C . SER A 1 477 ? 9.499 -0.571 -31.071 1.00 95.56 477 SER A C 1
ATOM 3752 O O . SER A 1 477 ? 9.747 -1.769 -31.231 1.00 95.56 477 SER A O 1
ATOM 3754 N N . LEU A 1 478 ? 8.395 -0.173 -30.437 1.00 94.31 478 LEU A N 1
ATOM 3755 C CA . LEU A 1 478 ? 7.466 -1.103 -29.802 1.00 94.31 478 LEU A CA 1
ATOM 3756 C C . LEU A 1 478 ? 6.873 -2.096 -30.814 1.00 94.31 478 LEU A C 1
ATOM 3758 O O . LEU A 1 478 ? 6.844 -3.300 -30.566 1.00 94.31 478 LEU A O 1
ATOM 3762 N N . GLU A 1 479 ? 6.445 -1.615 -31.984 1.00 93.69 479 GLU A N 1
ATOM 3763 C CA . GLU A 1 479 ? 5.866 -2.441 -33.049 1.00 93.69 479 GLU A CA 1
ATOM 3764 C C . GLU A 1 479 ? 6.853 -3.473 -33.616 1.00 93.69 479 GLU A C 1
ATOM 3766 O O . GLU A 1 479 ? 6.425 -4.560 -34.017 1.00 93.69 479 GLU A O 1
ATOM 3771 N N . ALA A 1 480 ? 8.160 -3.189 -33.589 1.00 93.44 480 ALA A N 1
ATOM 3772 C CA . ALA A 1 480 ? 9.201 -4.157 -33.939 1.00 93.44 480 ALA A CA 1
ATOM 3773 C C . ALA A 1 480 ? 9.305 -5.320 -32.931 1.00 93.44 480 ALA A C 1
ATOM 3775 O O . ALA A 1 480 ? 9.784 -6.399 -33.281 1.00 93.44 480 ALA A O 1
ATOM 3776 N N . GLY A 1 481 ? 8.818 -5.136 -31.700 1.00 92.56 481 GLY A N 1
ATOM 3777 C CA . GLY A 1 481 ? 8.727 -6.177 -30.673 1.00 92.56 481 GLY A CA 1
ATOM 3778 C C . GLY A 1 481 ? 7.495 -7.077 -30.769 1.00 92.56 481 GLY A C 1
ATOM 3779 O O . GLY A 1 481 ? 7.367 -7.994 -29.961 1.00 92.56 481 GLY A O 1
ATOM 3780 N N . TRP A 1 482 ? 6.574 -6.848 -31.712 1.00 93.62 482 TRP A N 1
ATOM 3781 C CA . TRP A 1 482 ? 5.369 -7.671 -31.838 1.00 93.62 482 TRP A CA 1
ATOM 3782 C C . TRP A 1 482 ? 5.673 -9.078 -32.367 1.00 93.62 482 TRP A C 1
ATOM 3784 O O . TRP A 1 482 ? 6.103 -9.269 -33.507 1.00 93.62 482 TRP A O 1
ATOM 3794 N N . ASN A 1 483 ? 5.323 -10.093 -31.579 1.00 91.00 483 ASN A N 1
ATOM 3795 C CA . ASN A 1 483 ? 5.407 -11.489 -31.967 1.00 91.00 483 ASN A CA 1
ATOM 3796 C C . ASN A 1 483 ? 4.024 -12.031 -32.352 1.00 91.00 483 ASN A C 1
ATOM 3798 O O . ASN A 1 483 ? 3.202 -12.396 -31.512 1.00 91.00 483 ASN A O 1
ATOM 3802 N N . ALA A 1 484 ? 3.771 -12.165 -33.656 1.00 89.44 484 ALA A N 1
ATOM 3803 C CA . ALA A 1 484 ? 2.489 -12.659 -34.163 1.00 89.44 484 ALA A CA 1
ATOM 3804 C C . ALA A 1 484 ? 2.157 -14.105 -33.733 1.00 89.44 484 ALA A C 1
ATOM 3806 O O . ALA A 1 484 ? 0.982 -14.482 -33.721 1.00 89.44 484 ALA A O 1
ATOM 3807 N N . ARG A 1 485 ? 3.161 -14.925 -33.380 1.00 87.50 485 ARG A N 1
ATOM 3808 C CA . ARG A 1 485 ? 2.942 -16.324 -32.976 1.00 87.50 485 ARG A CA 1
ATOM 3809 C C . ARG A 1 485 ? 2.294 -16.406 -31.599 1.00 87.50 485 ARG A C 1
ATOM 3811 O O . ARG A 1 485 ? 1.298 -17.109 -31.458 1.00 87.50 485 ARG A O 1
ATOM 3818 N N . THR A 1 486 ? 2.823 -15.661 -30.633 1.00 88.12 486 THR A N 1
ATOM 3819 C CA . THR A 1 486 ? 2.307 -15.596 -29.253 1.00 88.12 486 THR A CA 1
ATOM 3820 C C . THR A 1 486 ? 1.271 -14.487 -29.065 1.00 88.12 486 THR A C 1
ATOM 3822 O O . THR A 1 486 ? 0.535 -14.477 -28.087 1.00 88.12 486 THR A O 1
ATOM 3825 N N . SER A 1 487 ? 1.137 -13.580 -30.040 1.00 90.88 487 SER A N 1
ATOM 3826 C CA . SER A 1 487 ? 0.253 -12.408 -29.946 1.00 90.88 487 SER A CA 1
ATOM 3827 C C . SER A 1 487 ? 0.578 -11.527 -28.733 1.00 90.88 487 SER A C 1
ATOM 3829 O O . SER A 1 487 ? -0.315 -10.956 -28.109 1.00 90.88 487 SER A O 1
ATOM 3831 N N . PHE A 1 488 ? 1.872 -11.422 -28.431 1.00 88.94 488 PHE A N 1
ATOM 3832 C CA . PHE A 1 488 ? 2.449 -10.576 -27.394 1.00 88.94 488 PHE A CA 1
ATOM 3833 C C . PHE A 1 488 ? 3.594 -9.738 -27.956 1.00 88.94 488 PHE A C 1
ATOM 3835 O O . PHE A 1 488 ? 4.176 -10.066 -28.992 1.00 88.94 488 PHE A O 1
ATOM 3842 N N . TYR A 1 489 ? 3.924 -8.665 -27.244 1.00 92.56 489 TYR A N 1
ATOM 3843 C CA . TYR A 1 489 ? 5.191 -7.966 -27.424 1.00 92.56 489 TYR A CA 1
ATOM 3844 C C . TYR A 1 489 ? 6.301 -8.717 -26.690 1.00 92.56 489 TYR A C 1
ATOM 3846 O O . TYR A 1 489 ? 6.030 -9.453 -25.748 1.00 92.56 489 TYR A O 1
ATOM 3854 N N . SER A 1 490 ? 7.547 -8.540 -27.107 1.00 93.69 490 SER A N 1
ATOM 3855 C CA . SER A 1 490 ? 8.705 -9.148 -26.452 1.00 93.69 490 SER A CA 1
ATOM 3856 C C . SER A 1 490 ? 9.766 -8.103 -26.153 1.00 93.69 490 SER A C 1
ATOM 3858 O O . SER A 1 490 ? 9.853 -7.071 -26.822 1.00 93.69 490 SER A O 1
ATOM 3860 N N . TYR A 1 491 ? 10.592 -8.397 -25.155 1.00 96.12 491 TYR A N 1
ATOM 3861 C CA . TYR A 1 491 ? 11.796 -7.626 -24.895 1.00 96.12 491 TYR A CA 1
ATOM 3862 C C . TYR A 1 491 ? 12.768 -7.776 -26.065 1.00 96.12 491 TYR A C 1
ATOM 3864 O O . TYR A 1 491 ? 12.824 -8.816 -26.737 1.00 96.12 491 TYR A O 1
ATOM 3872 N N . ARG A 1 492 ? 13.562 -6.736 -26.300 1.00 96.12 492 ARG A N 1
ATOM 3873 C CA . ARG A 1 492 ? 14.584 -6.727 -27.348 1.00 96.12 492 ARG A CA 1
ATOM 3874 C C . ARG A 1 492 ? 15.897 -6.263 -26.759 1.00 96.12 492 ARG A C 1
ATOM 3876 O O . ARG A 1 492 ? 15.909 -5.401 -25.887 1.00 96.12 492 ARG A O 1
ATOM 3883 N N . ASP A 1 493 ? 16.989 -6.859 -27.207 1.00 96.69 493 ASP A N 1
ATOM 3884 C CA . ASP A 1 493 ? 18.317 -6.426 -26.792 1.00 96.69 493 ASP A CA 1
ATOM 3885 C C . ASP A 1 493 ? 18.569 -4.983 -27.251 1.00 96.69 493 ASP A C 1
ATOM 3887 O O . ASP A 1 493 ? 18.284 -4.646 -28.399 1.00 96.69 493 ASP A O 1
ATOM 3891 N N . ARG A 1 494 ? 19.104 -4.144 -26.359 1.00 95.94 494 ARG A N 1
ATOM 3892 C CA . ARG A 1 494 ? 19.280 -2.706 -26.607 1.00 95.94 494 ARG A CA 1
ATOM 3893 C C . ARG A 1 494 ? 20.200 -2.401 -27.799 1.00 95.94 494 ARG A C 1
ATOM 3895 O O . ARG A 1 494 ? 20.019 -1.424 -28.510 1.00 95.94 494 ARG A O 1
ATOM 3902 N N . GLU A 1 495 ? 21.215 -3.216 -28.057 1.00 95.38 495 GLU A N 1
ATOM 3903 C CA . GLU A 1 495 ? 22.240 -2.890 -29.055 1.00 95.38 495 GLU A CA 1
ATOM 3904 C C . GLU A 1 495 ? 21.865 -3.409 -30.437 1.00 95.38 495 GLU A C 1
ATOM 3906 O O . GLU A 1 495 ? 22.260 -2.837 -31.453 1.00 95.38 495 GLU A O 1
ATOM 3911 N N . THR A 1 496 ? 21.144 -4.525 -30.479 1.00 93.94 496 THR A N 1
ATOM 3912 C CA . THR A 1 496 ? 20.745 -5.169 -31.731 1.00 93.94 496 THR A CA 1
ATOM 3913 C C . THR A 1 496 ? 19.314 -4.846 -32.135 1.00 93.94 496 THR A C 1
ATOM 3915 O O . THR A 1 496 ? 19.000 -4.937 -33.319 1.00 93.94 496 THR A O 1
ATOM 3918 N N . GLY A 1 497 ? 18.450 -4.480 -31.186 1.00 93.62 497 GLY A N 1
ATOM 3919 C CA . GLY A 1 497 ? 17.016 -4.323 -31.406 1.00 93.62 497 GLY A CA 1
ATOM 3920 C C . GLY A 1 497 ? 16.305 -5.642 -31.725 1.00 93.62 497 GLY A C 1
ATOM 3921 O O . GLY A 1 497 ? 15.177 -5.612 -32.211 1.00 93.62 497 GLY A O 1
ATOM 3922 N N . GLU A 1 498 ? 16.950 -6.786 -31.475 1.00 93.00 498 GLU A N 1
ATOM 3923 C CA . GLU A 1 498 ? 16.480 -8.120 -31.856 1.00 93.00 498 GLU A CA 1
ATOM 3924 C C . GLU A 1 498 ? 15.947 -8.905 -30.651 1.00 93.00 498 GLU A C 1
ATOM 3926 O O . GLU A 1 498 ? 16.369 -8.718 -29.506 1.00 93.00 498 GLU A O 1
ATOM 3931 N N . MET A 1 499 ? 15.033 -9.838 -30.927 1.00 93.25 499 MET A N 1
ATOM 3932 C CA . MET A 1 499 ? 14.577 -10.829 -29.951 1.00 93.25 499 MET A CA 1
ATOM 3933 C C . MET A 1 499 ? 15.497 -12.051 -29.964 1.00 93.25 499 MET A C 1
ATOM 3935 O O . MET A 1 499 ? 15.806 -12.594 -31.029 1.00 93.25 499 MET A O 1
ATOM 3939 N N . THR A 1 500 ? 15.871 -12.559 -28.791 1.00 93.31 500 THR A N 1
ATOM 3940 C CA . THR A 1 500 ? 16.708 -13.759 -28.671 1.00 93.31 500 THR A CA 1
ATOM 3941 C C . THR A 1 500 ? 16.038 -14.825 -27.818 1.00 93.31 500 THR A C 1
ATOM 3943 O O . THR A 1 500 ? 15.615 -14.566 -26.699 1.00 93.31 500 THR A O 1
ATOM 3946 N N . ALA A 1 501 ? 15.976 -16.056 -28.333 1.00 92.31 501 ALA A N 1
ATOM 3947 C CA . ALA A 1 501 ? 15.533 -17.212 -27.558 1.00 92.31 501 ALA A CA 1
ATOM 3948 C C . ALA A 1 501 ? 16.687 -17.774 -26.715 1.00 92.31 501 ALA A C 1
ATOM 3950 O O . ALA A 1 501 ? 17.825 -17.895 -27.191 1.00 92.31 501 ALA A O 1
ATOM 3951 N N . GLY A 1 502 ? 16.384 -18.179 -25.482 1.00 93.44 502 GLY A N 1
ATOM 3952 C CA . GLY A 1 502 ? 17.371 -18.690 -24.541 1.00 93.44 502 GLY A CA 1
ATOM 3953 C C . GLY A 1 502 ? 18.064 -19.963 -25.030 1.00 93.44 502 GLY A C 1
ATOM 3954 O O . GLY A 1 502 ? 17.436 -20.925 -25.476 1.00 93.44 502 GLY A O 1
ATOM 3955 N N . LYS A 1 503 ? 19.396 -20.013 -24.907 1.00 95.06 503 LYS A N 1
ATOM 3956 C CA . LYS A 1 503 ? 20.185 -21.210 -25.245 1.00 95.06 503 LYS A CA 1
ATOM 3957 C C . LYS A 1 503 ? 21.407 -21.344 -24.358 1.00 95.06 503 LYS A C 1
ATOM 3959 O O . LYS A 1 503 ? 22.247 -20.453 -24.312 1.00 95.06 503 LYS A O 1
ATOM 3964 N N . ILE A 1 504 ? 21.576 -22.497 -23.712 1.00 96.69 504 ILE A N 1
ATOM 3965 C CA . ILE A 1 504 ? 22.815 -22.789 -22.983 1.00 96.69 504 ILE A CA 1
ATOM 3966 C C . ILE A 1 504 ? 23.910 -23.149 -23.986 1.00 96.69 504 ILE A C 1
ATOM 3968 O O . ILE A 1 504 ? 23.780 -24.127 -24.722 1.00 96.69 504 ILE A O 1
ATOM 3972 N N . ILE A 1 505 ? 24.995 -22.378 -23.998 1.00 96.75 505 ILE A N 1
ATOM 3973 C CA . ILE A 1 505 ? 26.110 -22.561 -24.937 1.00 96.75 505 ILE A CA 1
ATOM 3974 C C . ILE A 1 505 ? 27.331 -23.204 -24.279 1.00 96.75 505 ILE A C 1
ATOM 3976 O O . ILE A 1 505 ? 28.157 -23.804 -24.963 1.00 96.75 505 ILE A O 1
ATOM 3980 N N . ALA A 1 506 ? 27.445 -23.122 -22.951 1.00 96.44 506 ALA A N 1
ATOM 3981 C CA . ALA A 1 506 ? 28.487 -23.810 -22.203 1.00 96.44 506 ALA A CA 1
ATOM 3982 C C . ALA A 1 506 ? 28.049 -24.118 -20.770 1.00 96.44 506 ALA A C 1
ATOM 3984 O O . ALA A 1 506 ? 27.274 -23.374 -20.168 1.00 96.44 506 ALA A O 1
ATOM 3985 N N . LYS A 1 507 ? 28.577 -25.213 -20.218 1.00 96.88 507 LYS A N 1
ATOM 3986 C CA . LYS A 1 507 ? 28.431 -25.587 -18.809 1.00 96.88 507 LYS A CA 1
ATOM 3987 C C . LYS A 1 507 ? 29.758 -26.096 -18.276 1.00 96.88 507 LYS A C 1
ATOM 3989 O O . LYS A 1 507 ? 30.478 -26.794 -18.995 1.00 96.88 507 LYS A O 1
ATOM 3994 N N . LYS A 1 508 ? 30.057 -25.811 -17.013 1.00 95.62 508 LYS A N 1
ATOM 3995 C CA . LYS A 1 508 ? 31.252 -26.332 -16.344 1.00 95.62 508 LYS A CA 1
ATOM 3996 C C . LYS A 1 508 ? 31.066 -26.401 -14.827 1.00 95.62 508 LYS A C 1
ATOM 3998 O O . LYS A 1 508 ? 30.187 -25.750 -14.272 1.00 95.62 508 LYS A O 1
ATOM 4003 N N . LYS A 1 509 ? 31.888 -27.225 -14.176 1.00 96.12 509 LYS A N 1
ATOM 4004 C CA . LYS A 1 509 ? 32.095 -27.223 -12.725 1.00 96.12 509 LYS A CA 1
ATOM 4005 C C . LYS A 1 509 ? 33.483 -26.677 -12.395 1.00 96.12 509 LYS A C 1
ATOM 4007 O O . LYS A 1 509 ? 34.448 -27.112 -13.031 1.00 96.12 509 LYS A O 1
ATOM 4012 N N . GLY A 1 510 ? 33.550 -25.767 -11.427 1.00 93.62 510 GLY A N 1
ATOM 4013 C CA . GLY A 1 510 ? 34.763 -25.066 -11.010 1.00 93.62 510 GLY A CA 1
ATOM 4014 C C . GLY A 1 510 ? 35.494 -24.327 -12.133 1.00 93.62 510 GLY A C 1
ATOM 4015 O O . GLY A 1 510 ? 34.974 -24.122 -13.235 1.00 93.62 510 GLY A O 1
ATOM 4016 N N . ASP A 1 511 ? 36.735 -23.957 -11.838 1.00 95.50 511 ASP A N 1
ATOM 4017 C CA . ASP A 1 511 ? 37.592 -23.159 -12.712 1.00 95.50 511 ASP A CA 1
ATOM 4018 C C . ASP A 1 511 ? 38.020 -23.850 -14.013 1.00 95.50 511 ASP A C 1
ATOM 4020 O O . ASP A 1 511 ? 38.110 -25.080 -14.142 1.00 95.50 511 ASP A O 1
ATOM 4024 N N . GLY A 1 512 ? 38.345 -23.017 -15.004 1.00 93.94 512 GLY A N 1
ATOM 4025 C CA . GLY A 1 512 ? 39.063 -23.386 -16.219 1.00 93.94 512 GLY A CA 1
ATOM 4026 C C . GLY A 1 512 ? 38.396 -22.919 -17.512 1.00 93.94 512 GLY A C 1
ATOM 4027 O O . GLY A 1 512 ? 37.512 -22.070 -17.530 1.00 93.94 512 GLY A O 1
ATOM 4028 N N . ASN A 1 513 ? 38.834 -23.513 -18.622 1.00 93.75 513 ASN A N 1
ATOM 4029 C CA . ASN A 1 513 ? 38.414 -23.118 -19.967 1.00 93.75 513 ASN A CA 1
ATOM 4030 C C . ASN A 1 513 ? 37.255 -23.978 -20.495 1.00 93.75 513 ASN A C 1
ATOM 4032 O O . ASN A 1 513 ? 37.236 -25.197 -20.315 1.00 93.75 513 ASN A O 1
ATOM 4036 N N . MET A 1 514 ? 36.347 -23.346 -21.231 1.00 95.06 514 MET A N 1
ATOM 4037 C CA . MET A 1 514 ? 35.277 -23.947 -22.027 1.00 95.06 514 MET A CA 1
ATOM 4038 C C . MET A 1 514 ? 35.480 -23.603 -23.507 1.00 95.06 514 MET A C 1
ATOM 4040 O O . MET A 1 514 ? 36.036 -22.553 -23.836 1.00 95.06 514 MET A O 1
ATOM 4044 N N . LYS A 1 515 ? 35.016 -24.480 -24.408 1.00 94.12 515 LYS A N 1
ATOM 4045 C CA . LYS A 1 515 ? 35.058 -24.281 -25.869 1.00 94.12 515 LYS A CA 1
ATOM 4046 C C . LYS A 1 515 ? 33.642 -24.389 -26.451 1.00 94.12 515 LYS A C 1
ATOM 4048 O O . LYS A 1 515 ? 33.304 -25.454 -26.964 1.00 94.12 515 LYS A O 1
ATOM 4053 N N . PRO A 1 516 ? 32.811 -23.336 -26.348 1.00 91.62 516 PRO A N 1
ATOM 4054 C CA . PRO A 1 516 ? 31.402 -23.403 -26.744 1.00 91.62 516 PRO A CA 1
ATOM 4055 C C . PRO A 1 516 ? 31.218 -23.716 -28.235 1.00 91.62 516 PRO A C 1
ATOM 4057 O O . PRO A 1 516 ? 30.262 -24.391 -28.598 1.00 91.62 516 PRO A O 1
ATOM 4060 N N . LYS A 1 517 ? 32.149 -23.246 -29.089 1.00 90.00 517 LYS A N 1
ATOM 4061 C CA . LYS A 1 517 ? 32.042 -23.293 -30.562 1.00 90.00 517 LYS A CA 1
ATOM 4062 C C . LYS A 1 517 ? 30.690 -22.747 -31.041 1.00 90.00 517 LYS A C 1
ATOM 4064 O O . LYS A 1 517 ? 30.042 -23.329 -31.905 1.00 90.00 517 LYS A O 1
ATOM 4069 N N . PHE A 1 518 ? 30.251 -21.661 -30.414 1.00 93.31 518 PHE A N 1
ATOM 4070 C CA . PHE A 1 518 ? 28.966 -21.043 -30.701 1.00 93.31 518 PHE A CA 1
ATOM 4071 C C . PHE A 1 518 ? 29.115 -20.036 -31.840 1.00 93.31 518 PHE A C 1
ATOM 4073 O O . PHE A 1 518 ? 30.060 -19.248 -31.836 1.00 93.31 518 PHE A O 1
ATOM 4080 N N . GLU A 1 519 ? 28.168 -20.054 -32.776 1.00 93.44 519 GLU A N 1
ATOM 4081 C CA . GLU A 1 519 ? 28.009 -19.053 -33.829 1.00 93.44 519 GLU A CA 1
ATOM 4082 C C . GLU A 1 519 ? 26.522 -18.692 -33.968 1.00 93.44 519 GLU A C 1
ATOM 4084 O O . GLU A 1 519 ? 25.653 -19.556 -33.814 1.00 93.44 519 GLU A O 1
ATOM 4089 N N . SER A 1 520 ? 26.242 -17.424 -34.261 1.00 91.81 520 SER A N 1
ATOM 4090 C CA . SER A 1 520 ? 24.905 -16.873 -34.490 1.00 91.81 520 SER A CA 1
ATOM 4091 C C . SER A 1 520 ? 24.923 -15.905 -35.678 1.00 91.81 520 SER A C 1
ATOM 4093 O O . SER A 1 520 ? 25.933 -15.247 -35.937 1.00 91.81 520 SER A O 1
ATOM 4095 N N . GLY A 1 521 ? 23.808 -15.828 -36.413 1.00 88.06 521 GLY A N 1
ATOM 4096 C CA . GLY A 1 521 ? 23.653 -14.899 -37.541 1.00 88.06 521 GLY A CA 1
ATOM 4097 C C . GLY A 1 521 ? 23.560 -13.437 -37.094 1.00 88.06 521 GLY A C 1
ATOM 4098 O O . GLY A 1 521 ? 24.152 -12.554 -37.717 1.00 88.06 521 GLY A O 1
ATOM 4099 N N . ALA A 1 522 ? 22.883 -13.202 -35.970 1.00 89.88 522 ALA A N 1
ATOM 4100 C CA . ALA A 1 522 ? 22.834 -11.922 -35.276 1.00 89.88 522 ALA A CA 1
ATOM 4101 C C . ALA A 1 522 ? 23.743 -11.949 -34.044 1.00 89.88 522 ALA A C 1
ATOM 4103 O O . ALA A 1 522 ? 24.089 -13.016 -33.523 1.00 89.88 522 ALA A O 1
ATOM 4104 N N . GLY A 1 523 ? 24.147 -10.767 -33.593 1.00 92.81 523 GLY A N 1
ATOM 4105 C CA . GLY A 1 523 ? 24.846 -10.650 -32.326 1.00 92.81 523 GLY A CA 1
ATOM 4106 C C . GLY A 1 523 ? 23.924 -11.038 -31.166 1.00 92.81 523 GLY A C 1
ATOM 4107 O O . GLY A 1 523 ? 22.750 -10.694 -31.193 1.00 92.81 523 G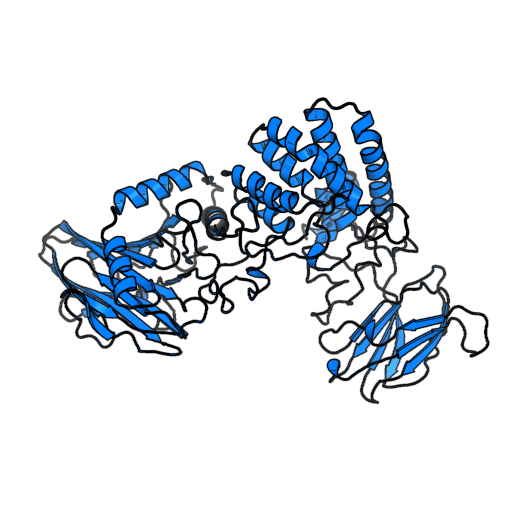LY A O 1
ATOM 4108 N N . VAL A 1 524 ? 24.437 -11.763 -30.169 1.00 95.25 524 VAL A N 1
ATOM 4109 C CA . VAL A 1 524 ? 23.668 -12.133 -28.972 1.00 95.25 524 VAL A CA 1
ATOM 4110 C C . VAL A 1 524 ? 24.341 -11.680 -27.683 1.00 95.25 524 VAL A C 1
ATOM 4112 O O . VAL A 1 524 ? 25.571 -11.706 -27.569 1.00 95.25 524 VAL A O 1
ATOM 4115 N N . ARG A 1 525 ? 23.525 -11.331 -26.691 1.00 96.50 525 ARG A N 1
ATOM 4116 C CA . ARG A 1 525 ? 23.968 -11.078 -25.320 1.00 96.50 525 ARG A CA 1
ATOM 4117 C C . ARG A 1 525 ? 24.047 -12.372 -24.525 1.00 96.50 525 ARG A C 1
ATOM 4119 O O . ARG A 1 525 ? 23.262 -13.301 -24.741 1.00 96.50 525 ARG A O 1
ATOM 4126 N N . LEU A 1 526 ? 24.998 -12.438 -23.599 1.00 97.38 526 LEU A N 1
ATOM 4127 C CA . LEU A 1 526 ? 25.208 -13.600 -22.751 1.00 97.38 526 LEU A CA 1
ATOM 4128 C C . LEU A 1 526 ? 24.829 -13.324 -21.302 1.00 97.38 526 LEU A C 1
ATOM 4130 O O . LEU A 1 526 ? 25.062 -12.245 -20.769 1.00 97.38 526 LEU A O 1
ATOM 4134 N N . LEU A 1 527 ? 24.322 -14.367 -20.660 1.00 97.06 527 LEU A N 1
ATOM 4135 C CA . LEU A 1 527 ? 24.081 -14.444 -19.233 1.00 97.06 527 LEU A CA 1
ATOM 4136 C C . LEU A 1 527 ? 25.010 -15.499 -18.632 1.00 97.06 527 LEU A C 1
ATOM 4138 O O . LEU A 1 527 ? 25.048 -16.655 -19.076 1.00 97.06 527 LEU A O 1
ATOM 4142 N N . ILE A 1 528 ? 25.763 -15.096 -17.617 1.00 96.88 528 ILE A N 1
ATOM 4143 C CA . ILE A 1 528 ? 26.659 -15.957 -16.859 1.00 96.88 528 ILE A CA 1
ATOM 4144 C C . ILE A 1 528 ? 25.999 -16.264 -15.524 1.00 96.88 528 ILE A C 1
ATOM 4146 O O . ILE A 1 528 ? 25.902 -15.398 -14.665 1.00 96.88 528 ILE A O 1
ATOM 4150 N N . GLU A 1 529 ? 25.569 -17.505 -15.336 1.00 95.50 529 GLU A N 1
ATOM 4151 C CA . GLU A 1 529 ? 24.944 -17.965 -14.098 1.00 95.50 529 GLU A CA 1
ATOM 4152 C C . GLU A 1 529 ? 25.908 -18.893 -13.360 1.00 95.50 529 GLU A C 1
ATOM 4154 O O . GLU A 1 529 ? 26.341 -19.911 -13.905 1.00 95.50 529 GLU A O 1
ATOM 4159 N N . ILE A 1 530 ? 26.221 -18.568 -12.111 1.00 94.94 530 ILE A N 1
ATOM 4160 C CA . ILE A 1 530 ? 27.083 -19.366 -11.242 1.00 94.94 530 ILE A CA 1
ATOM 4161 C C . ILE A 1 530 ? 26.253 -19.837 -10.056 1.00 94.94 530 ILE A C 1
ATOM 4163 O O . ILE A 1 530 ? 25.784 -19.026 -9.273 1.00 94.94 530 ILE A O 1
ATOM 4167 N N . GLN A 1 531 ? 26.112 -21.145 -9.882 1.00 94.06 531 GLN A N 1
ATOM 4168 C CA . GLN A 1 531 ? 25.453 -21.760 -8.733 1.00 94.06 531 GLN A CA 1
ATOM 4169 C C . GLN A 1 531 ? 26.509 -22.150 -7.701 1.00 94.06 531 GLN A C 1
ATOM 4171 O O . GLN A 1 531 ? 27.406 -22.947 -7.995 1.00 94.06 531 GLN A O 1
ATOM 4176 N N . THR A 1 532 ? 26.395 -21.606 -6.491 1.00 91.69 532 THR A N 1
ATOM 4177 C CA . THR A 1 532 ? 27.364 -21.813 -5.409 1.00 91.69 532 THR A CA 1
ATOM 4178 C C . THR A 1 532 ? 26.685 -21.753 -4.044 1.00 91.69 532 THR A C 1
ATOM 4180 O O . THR A 1 532 ? 25.699 -21.045 -3.854 1.00 91.69 532 THR A O 1
ATOM 4183 N N . LYS A 1 533 ? 27.221 -22.497 -3.068 1.00 87.81 533 LYS A N 1
ATOM 4184 C CA . LYS A 1 533 ? 26.730 -22.481 -1.679 1.00 87.81 533 LYS A CA 1
ATOM 4185 C C . LYS A 1 533 ? 27.207 -21.265 -0.880 1.00 87.81 533 LYS A C 1
ATOM 4187 O O . LYS A 1 533 ? 26.630 -20.981 0.163 1.00 87.81 533 LYS A O 1
ATOM 4192 N N . SER A 1 534 ? 28.231 -20.560 -1.365 1.00 84.00 534 SER A N 1
ATOM 4193 C CA . SER A 1 534 ? 28.883 -19.466 -0.634 1.00 84.00 534 SER A CA 1
ATOM 4194 C C . SER A 1 534 ? 29.078 -18.225 -1.516 1.00 84.00 534 SER A C 1
ATOM 4196 O O . SER A 1 534 ? 30.215 -17.772 -1.653 1.00 84.00 534 SER A O 1
ATOM 4198 N N . PRO A 1 535 ? 28.014 -17.656 -2.123 1.00 80.19 535 PRO A N 1
ATOM 4199 C CA . PRO A 1 535 ? 28.131 -16.568 -3.106 1.00 80.19 535 PRO A CA 1
ATOM 4200 C C . PRO A 1 535 ? 28.893 -15.351 -2.565 1.00 80.19 535 PRO A C 1
ATOM 4202 O O . PRO A 1 535 ? 29.727 -14.785 -3.268 1.00 80.19 535 PRO A O 1
ATOM 4205 N N . ALA A 1 536 ? 28.714 -15.026 -1.280 1.00 79.00 536 ALA A N 1
ATOM 4206 C CA . ALA A 1 536 ? 29.380 -13.905 -0.618 1.00 79.00 536 ALA A CA 1
ATOM 4207 C C . ALA A 1 536 ? 30.915 -13.971 -0.633 1.00 79.00 536 ALA A C 1
ATOM 4209 O O . ALA A 1 536 ? 31.591 -12.940 -0.715 1.00 79.00 536 ALA A O 1
ATOM 4210 N N . ALA A 1 537 ? 31.463 -15.186 -0.574 1.00 77.06 537 ALA A N 1
ATOM 4211 C CA . ALA A 1 537 ? 32.897 -15.439 -0.510 1.00 77.06 537 ALA A CA 1
ATOM 4212 C C . ALA A 1 537 ? 33.556 -15.534 -1.898 1.00 77.06 537 ALA A C 1
ATOM 4214 O O . ALA A 1 537 ? 34.774 -15.677 -1.984 1.00 77.06 537 ALA A O 1
ATOM 4215 N N . LYS A 1 538 ? 32.779 -15.473 -2.989 1.00 81.81 538 LYS A N 1
ATOM 4216 C CA . LYS A 1 538 ? 33.295 -15.646 -4.353 1.00 81.81 538 LYS A CA 1
ATOM 4217 C C . LYS A 1 538 ? 33.599 -14.308 -5.009 1.00 81.81 538 LYS A C 1
ATOM 4219 O O . LYS A 1 538 ? 32.879 -13.327 -4.833 1.00 81.81 538 LYS A O 1
ATOM 4224 N N . ARG A 1 539 ? 34.667 -14.282 -5.801 1.00 88.75 539 ARG A N 1
ATOM 4225 C CA . ARG A 1 539 ? 35.026 -13.174 -6.696 1.00 88.75 539 ARG A CA 1
ATOM 4226 C C . ARG A 1 539 ? 35.395 -13.770 -8.055 1.00 88.75 539 ARG A C 1
ATOM 4228 O O . ARG A 1 539 ? 36.581 -13.849 -8.366 1.00 88.75 539 ARG A O 1
ATOM 4235 N N . PRO A 1 540 ? 34.408 -14.289 -8.805 1.00 94.06 540 PRO A N 1
ATOM 4236 C CA . PRO A 1 540 ? 34.691 -14.942 -10.069 1.00 94.06 540 PRO A CA 1
ATOM 4237 C C . PRO A 1 540 ? 35.161 -13.926 -11.107 1.00 94.06 540 PRO A C 1
ATOM 4239 O O . PRO A 1 540 ? 34.733 -12.773 -11.099 1.00 94.06 540 PRO A O 1
ATOM 4242 N N . GLU A 1 541 ? 36.002 -14.373 -12.026 1.00 97.00 541 GLU A N 1
ATOM 4243 C CA . GLU A 1 541 ? 36.313 -13.641 -13.248 1.00 97.00 541 GLU A CA 1
ATOM 4244 C C . GLU A 1 541 ? 35.977 -14.529 -14.443 1.00 97.00 541 GLU A C 1
ATOM 4246 O O . GLU A 1 541 ? 36.339 -15.710 -14.487 1.00 97.00 541 GLU A O 1
ATOM 4251 N N . VAL A 1 542 ? 35.249 -13.964 -15.407 1.00 97.06 542 VAL A N 1
ATOM 4252 C CA . VAL A 1 542 ? 34.839 -14.669 -16.622 1.00 97.06 542 VAL A CA 1
ATOM 4253 C C . VAL A 1 542 ? 35.322 -13.910 -17.845 1.00 97.06 542 VAL A C 1
ATOM 4255 O O . VAL A 1 542 ? 34.902 -12.787 -18.094 1.00 97.06 542 VAL A O 1
ATOM 4258 N N . ILE A 1 543 ? 36.192 -14.544 -18.629 1.00 96.38 543 ILE A N 1
ATOM 4259 C CA . ILE A 1 543 ? 36.719 -13.991 -19.878 1.00 96.38 543 ILE A CA 1
ATOM 4260 C C . ILE A 1 543 ? 36.040 -14.693 -21.048 1.00 96.38 543 ILE A C 1
ATOM 4262 O O . ILE A 1 543 ? 36.219 -15.897 -21.245 1.00 96.38 543 ILE A O 1
ATOM 4266 N N . ILE A 1 544 ? 35.301 -13.940 -21.853 1.00 95.44 544 ILE A N 1
ATOM 4267 C CA . ILE A 1 544 ? 34.633 -14.406 -23.069 1.00 95.44 544 ILE A CA 1
ATOM 4268 C C . ILE A 1 544 ? 35.488 -13.974 -24.264 1.00 95.44 544 ILE A C 1
ATOM 4270 O O . ILE A 1 544 ? 35.973 -12.845 -24.312 1.00 95.44 544 ILE A O 1
ATOM 4274 N N . SER A 1 545 ? 35.744 -14.871 -25.217 1.00 92.56 545 SER A N 1
ATOM 4275 C CA . SER A 1 545 ? 36.538 -14.565 -26.416 1.00 92.56 545 SER A CA 1
ATOM 4276 C C . SER A 1 545 ? 35.946 -15.213 -27.665 1.00 92.56 545 SER A C 1
ATOM 4278 O O . SER A 1 545 ? 35.586 -16.398 -27.656 1.00 92.56 545 SER A O 1
ATOM 4280 N N . GLU A 1 546 ? 35.933 -14.467 -28.771 1.00 88.12 546 GLU A N 1
ATOM 4281 C CA . GLU A 1 546 ? 35.456 -14.959 -30.070 1.00 88.12 546 GLU A CA 1
ATOM 4282 C C . GLU A 1 546 ? 36.252 -16.164 -30.575 1.00 88.12 546 GLU A C 1
ATOM 4284 O O . GLU A 1 546 ? 35.685 -17.118 -31.106 1.00 88.12 546 GLU A O 1
ATOM 4289 N N . PHE A 1 547 ? 37.568 -16.167 -30.358 1.00 84.00 547 PHE A N 1
ATOM 4290 C CA . PHE A 1 547 ? 38.461 -17.226 -30.820 1.00 84.00 547 PHE A CA 1
ATOM 4291 C C . PHE A 1 547 ? 39.123 -17.976 -29.665 1.00 84.00 547 PHE A C 1
ATOM 4293 O O . PHE A 1 547 ? 39.340 -17.461 -28.569 1.00 84.00 547 PHE A O 1
ATOM 4300 N N . PHE A 1 548 ? 39.494 -19.231 -29.933 1.00 73.38 548 PHE A N 1
ATOM 4301 C CA . PHE A 1 548 ? 40.136 -20.083 -28.933 1.00 73.38 548 PHE A CA 1
ATOM 4302 C C . PHE A 1 548 ? 41.607 -19.718 -28.665 1.00 73.38 548 PHE A C 1
ATOM 4304 O O . PHE A 1 548 ? 42.092 -19.874 -27.538 1.00 73.38 548 PHE A O 1
ATOM 4311 N N . ALA A 1 549 ? 42.332 -19.242 -29.682 1.00 73.00 549 ALA A N 1
ATOM 4312 C CA . ALA A 1 549 ? 43.747 -18.900 -29.568 1.00 73.00 549 ALA A CA 1
ATOM 4313 C C . ALA A 1 549 ? 43.940 -17.603 -28.763 1.00 73.00 549 ALA A C 1
ATOM 4315 O O . ALA A 1 549 ? 43.309 -16.593 -29.054 1.00 73.00 549 ALA A O 1
ATOM 4316 N N . LYS A 1 550 ? 44.841 -17.615 -27.765 1.00 60.62 550 LYS A N 1
ATOM 4317 C CA . LYS A 1 550 ? 45.125 -16.449 -26.897 1.00 60.62 550 LYS A CA 1
ATOM 4318 C C . LYS A 1 550 ? 45.608 -15.200 -27.656 1.00 60.62 550 LYS A C 1
ATOM 4320 O O . LYS A 1 550 ? 45.405 -14.110 -27.146 1.00 60.62 550 LYS A O 1
ATOM 4325 N N . ASN A 1 551 ? 46.183 -15.361 -28.851 1.00 60.50 551 ASN A N 1
ATOM 4326 C CA . ASN A 1 551 ? 46.756 -14.271 -29.654 1.00 60.50 551 ASN A CA 1
ATOM 4327 C C . ASN A 1 551 ? 45.910 -13.921 -30.896 1.00 60.50 551 ASN A C 1
ATOM 4329 O O . ASN A 1 551 ? 46.389 -13.224 -31.788 1.00 60.50 551 ASN A O 1
ATOM 4333 N N . ALA A 1 552 ? 44.689 -14.453 -31.012 1.00 64.44 552 ALA A N 1
ATOM 4334 C CA . ALA A 1 552 ? 43.811 -14.108 -32.124 1.00 64.44 552 ALA A CA 1
ATOM 4335 C C . ALA A 1 552 ? 43.255 -12.687 -31.936 1.00 64.44 552 ALA A C 1
ATOM 4337 O O . ALA A 1 552 ? 42.787 -12.351 -30.851 1.00 64.44 552 ALA A O 1
ATOM 4338 N N . LYS A 1 553 ? 43.281 -11.871 -32.998 1.00 64.75 553 LYS A N 1
ATOM 4339 C CA . LYS A 1 553 ? 42.637 -10.546 -33.050 1.00 64.75 553 LYS A CA 1
ATOM 4340 C C . LYS A 1 553 ? 41.110 -10.699 -33.154 1.00 64.75 553 LYS A C 1
ATOM 4342 O O . LYS A 1 553 ? 40.548 -10.446 -34.212 1.00 64.75 553 LYS A O 1
ATOM 4347 N N . GLY A 1 554 ? 40.469 -11.188 -32.098 1.00 71.69 554 GLY A N 1
ATOM 4348 C CA . GLY A 1 554 ? 39.010 -11.214 -31.968 1.00 71.69 554 GLY A CA 1
ATOM 4349 C C . GLY A 1 554 ? 38.558 -10.431 -30.752 1.00 71.69 554 GLY A C 1
ATOM 4350 O O . GLY A 1 554 ? 39.367 -10.106 -29.879 1.00 71.69 554 GLY A O 1
ATOM 4351 N N . GLU A 1 555 ? 37.268 -10.142 -30.689 1.00 80.44 555 GLU A N 1
ATOM 4352 C CA . GLU A 1 555 ? 36.702 -9.457 -29.540 1.00 80.44 555 GLU A CA 1
ATOM 4353 C C . GLU A 1 555 ? 36.774 -10.331 -28.282 1.00 80.44 555 GLU A C 1
ATOM 4355 O O . GLU A 1 555 ? 36.573 -11.553 -28.296 1.00 80.44 555 GLU A O 1
ATOM 4360 N N . SER A 1 556 ? 37.089 -9.682 -27.164 1.00 90.25 556 SER A N 1
ATOM 4361 C CA . SER A 1 556 ? 37.032 -10.284 -25.840 1.00 90.25 556 SER A CA 1
ATOM 4362 C C . SER A 1 556 ? 36.394 -9.339 -24.835 1.00 90.25 556 SER A C 1
ATOM 4364 O O . SER A 1 556 ? 36.498 -8.113 -24.957 1.00 90.25 556 SER A O 1
ATOM 4366 N N . GLU A 1 557 ? 35.770 -9.922 -23.824 1.00 95.00 557 GLU A N 1
ATOM 4367 C CA . GLU A 1 557 ? 35.207 -9.235 -22.668 1.00 95.00 557 GLU A CA 1
ATOM 4368 C C . GLU A 1 557 ? 35.660 -9.952 -21.400 1.00 95.00 557 GLU A C 1
ATOM 4370 O O . GLU A 1 557 ? 35.690 -11.184 -21.365 1.00 95.00 557 GLU A O 1
ATOM 4375 N N . THR A 1 558 ? 35.994 -9.179 -20.371 1.00 96.50 558 THR A N 1
ATOM 4376 C CA . THR A 1 558 ? 36.248 -9.690 -19.026 1.00 96.50 558 THR A CA 1
ATOM 4377 C C . THR A 1 558 ? 35.151 -9.172 -18.111 1.00 96.50 558 THR A C 1
ATOM 4379 O O . THR A 1 558 ? 35.015 -7.964 -17.948 1.00 96.50 558 THR A O 1
ATOM 4382 N N . ILE A 1 559 ? 34.400 -10.089 -17.510 1.00 96.44 559 ILE A N 1
ATOM 4383 C CA . ILE A 1 559 ? 33.414 -9.805 -16.472 1.00 96.44 559 ILE A CA 1
ATOM 4384 C C . ILE A 1 559 ? 34.090 -10.065 -15.128 1.00 96.44 559 ILE A C 1
ATOM 4386 O O . ILE A 1 559 ? 34.372 -11.213 -14.769 1.00 96.44 559 ILE A O 1
ATOM 4390 N N . ALA A 1 560 ? 34.386 -8.990 -14.407 1.00 94.81 560 ALA A N 1
ATOM 4391 C CA . ALA A 1 560 ? 35.026 -9.037 -13.103 1.00 94.81 560 ALA A CA 1
ATOM 4392 C C . ALA A 1 560 ? 34.018 -9.330 -11.981 1.00 94.81 560 ALA A C 1
ATOM 4394 O O . ALA A 1 560 ? 32.822 -9.074 -12.105 1.00 94.81 560 ALA A O 1
ATOM 4395 N N . GLY A 1 561 ? 34.513 -9.791 -10.829 1.00 91.88 561 GLY A N 1
ATOM 4396 C CA . GLY A 1 561 ? 33.666 -10.230 -9.713 1.00 91.88 561 GLY A CA 1
ATOM 4397 C C . GLY A 1 561 ? 32.697 -9.178 -9.162 1.00 91.88 561 GLY A C 1
ATOM 4398 O O . GLY A 1 561 ? 31.658 -9.550 -8.632 1.00 91.88 561 GLY A O 1
ATOM 4399 N N . HIS A 1 562 ? 32.997 -7.882 -9.298 1.00 91.06 562 HIS A N 1
ATOM 4400 C CA . HIS A 1 562 ? 32.106 -6.799 -8.855 1.00 91.06 562 HIS A CA 1
ATOM 4401 C C . HIS A 1 562 ? 30.917 -6.556 -9.800 1.00 91.06 562 HIS A C 1
ATOM 4403 O O . HIS A 1 562 ? 29.977 -5.872 -9.418 1.00 91.06 562 HIS A O 1
ATOM 4409 N N . GLN A 1 563 ? 30.954 -7.109 -11.016 1.00 93.06 563 GLN A N 1
ATOM 4410 C CA . GLN A 1 563 ? 29.858 -7.039 -11.988 1.00 93.06 563 GLN A CA 1
ATOM 4411 C C . GLN A 1 563 ? 28.837 -8.168 -11.800 1.00 93.06 563 GLN A C 1
ATOM 4413 O O . GLN A 1 563 ? 27.816 -8.195 -12.482 1.00 93.06 563 GLN A O 1
ATOM 4418 N N . PHE A 1 564 ? 29.117 -9.122 -10.907 1.00 93.62 564 PHE A N 1
ATOM 4419 C CA . PHE A 1 564 ? 28.181 -10.184 -10.569 1.00 93.62 564 PHE A CA 1
ATOM 4420 C C . PHE A 1 564 ? 27.205 -9.712 -9.497 1.00 93.62 564 PHE A C 1
ATOM 4422 O O . PHE A 1 564 ? 27.601 -9.310 -8.402 1.00 93.62 564 PHE A O 1
ATOM 4429 N N . GLN A 1 565 ? 25.921 -9.842 -9.800 1.00 91.81 565 GLN A N 1
ATOM 4430 C CA . GLN A 1 565 ? 24.839 -9.635 -8.855 1.00 91.81 565 GLN A CA 1
ATOM 4431 C C . GLN A 1 565 ? 24.597 -10.913 -8.055 1.00 91.81 565 GLN A C 1
ATOM 4433 O O . GLN A 1 565 ? 24.756 -12.035 -8.553 1.00 91.81 565 GLN A O 1
ATOM 4438 N N . TRP A 1 566 ? 24.230 -10.746 -6.788 1.00 90.12 566 TRP A N 1
ATOM 4439 C CA . TRP A 1 566 ? 23.857 -11.871 -5.941 1.00 90.12 566 TRP A CA 1
ATOM 4440 C C . TRP A 1 566 ? 22.451 -12.316 -6.296 1.00 90.12 566 TRP A C 1
ATOM 4442 O O . TRP A 1 566 ? 21.559 -11.491 -6.456 1.00 90.12 566 TRP A O 1
ATOM 4452 N N . ARG A 1 567 ? 22.265 -13.631 -6.377 1.00 87.81 567 ARG A N 1
ATOM 4453 C CA . ARG A 1 567 ? 20.953 -14.240 -6.565 1.00 87.81 567 ARG A CA 1
ATOM 4454 C C . ARG A 1 567 ? 20.759 -15.400 -5.609 1.00 87.81 567 ARG A C 1
ATOM 4456 O O . ARG A 1 567 ? 21.728 -15.967 -5.092 1.00 87.81 567 ARG A O 1
ATOM 4463 N N . THR A 1 568 ? 19.516 -15.819 -5.419 1.00 84.06 568 THR A N 1
ATOM 4464 C CA . THR A 1 568 ? 19.231 -17.020 -4.628 1.00 84.06 568 THR A CA 1
ATOM 4465 C C . THR A 1 568 ? 19.963 -18.227 -5.216 1.00 84.06 568 THR A C 1
ATOM 4467 O O . THR A 1 568 ? 19.762 -18.605 -6.370 1.00 84.06 568 THR A O 1
ATOM 4470 N N . GLY A 1 569 ? 20.847 -18.824 -4.412 1.00 83.94 569 GLY A N 1
ATOM 4471 C CA . GLY A 1 569 ? 21.649 -19.985 -4.802 1.00 83.94 569 GLY A CA 1
ATOM 4472 C C . GLY A 1 569 ? 22.901 -19.682 -5.636 1.00 83.94 569 GLY A C 1
ATOM 4473 O O . GLY A 1 569 ? 23.523 -20.633 -6.123 1.00 83.94 569 GLY A O 1
ATOM 4474 N N . GLY A 1 570 ? 23.303 -18.413 -5.806 1.00 92.62 570 GLY A N 1
ATOM 4475 C CA . GLY A 1 570 ? 24.534 -18.110 -6.531 1.00 92.62 570 GLY A CA 1
ATOM 4476 C C . GLY A 1 570 ? 24.760 -16.658 -6.959 1.00 92.62 570 GLY A C 1
ATOM 4477 O O . GLY A 1 570 ? 24.484 -15.720 -6.218 1.00 92.62 570 GLY A O 1
ATOM 4478 N N . LEU A 1 571 ? 25.326 -16.492 -8.155 1.00 94.12 571 LEU A N 1
ATOM 4479 C CA . LEU A 1 571 ? 25.685 -15.217 -8.772 1.00 94.12 571 LEU A CA 1
ATOM 4480 C C . LEU A 1 571 ? 25.222 -15.185 -10.231 1.00 94.12 571 LEU A C 1
ATOM 4482 O O . LEU A 1 571 ? 25.190 -16.223 -10.899 1.00 94.12 571 LEU A O 1
ATOM 4486 N N . VAL A 1 572 ? 24.920 -13.997 -10.741 1.00 95.38 572 VAL A N 1
ATOM 4487 C CA . VAL A 1 572 ? 24.595 -13.783 -12.154 1.00 95.38 572 VAL A CA 1
ATOM 4488 C C . VAL A 1 572 ? 25.280 -12.533 -12.691 1.00 95.38 572 VAL A C 1
ATOM 4490 O O . VAL A 1 572 ? 25.452 -11.562 -11.961 1.00 95.38 572 VAL A O 1
ATOM 4493 N N . ALA A 1 573 ? 25.701 -12.561 -13.951 1.00 96.25 573 ALA A N 1
ATOM 4494 C CA . ALA A 1 573 ? 26.185 -11.383 -14.659 1.00 96.25 573 ALA A CA 1
ATOM 4495 C C . ALA A 1 573 ? 25.703 -11.384 -16.109 1.00 96.25 573 ALA A C 1
ATOM 4497 O O . ALA A 1 573 ? 25.626 -12.434 -16.752 1.00 96.25 573 ALA A O 1
ATOM 4498 N N . THR A 1 574 ? 25.434 -10.191 -16.621 1.00 97.06 574 THR A N 1
ATOM 4499 C CA . THR A 1 574 ? 25.078 -9.948 -18.019 1.00 97.06 574 THR A CA 1
ATOM 4500 C C . THR A 1 574 ? 26.321 -9.462 -18.760 1.00 97.06 574 THR A C 1
ATOM 4502 O O . THR A 1 574 ? 27.054 -8.623 -18.236 1.00 97.06 574 THR A O 1
ATOM 4505 N N . SER A 1 575 ? 26.596 -9.995 -19.953 1.00 96.88 575 SER A N 1
ATOM 4506 C CA . SER A 1 575 ? 27.697 -9.488 -20.776 1.00 96.88 575 SER A CA 1
ATOM 4507 C C . SER A 1 575 ? 27.391 -8.073 -21.246 1.00 96.88 575 SER A C 1
ATOM 4509 O O . SER A 1 575 ? 26.266 -7.780 -21.645 1.00 96.88 575 SER A O 1
ATOM 4511 N N . GLN A 1 576 ? 28.393 -7.202 -21.238 1.00 94.25 576 GLN A N 1
ATOM 4512 C CA . GLN A 1 576 ? 28.270 -5.843 -21.753 1.00 94.25 576 GLN A CA 1
ATOM 4513 C C . GLN A 1 576 ? 28.286 -5.830 -23.281 1.00 94.25 576 GLN A C 1
ATOM 4515 O O . GLN A 1 576 ? 27.577 -5.032 -23.891 1.00 94.25 576 GLN A O 1
ATOM 4520 N N . LYS A 1 577 ? 29.073 -6.720 -23.900 1.00 94.56 577 LYS A N 1
ATOM 4521 C CA . LYS A 1 577 ? 29.167 -6.843 -25.354 1.00 94.56 577 LYS A CA 1
ATOM 4522 C C . LYS A 1 577 ? 28.173 -7.852 -25.906 1.00 94.56 577 LYS A C 1
ATOM 4524 O O . LYS A 1 577 ? 27.650 -8.728 -25.209 1.00 94.56 577 LYS A O 1
ATOM 4529 N N . ILE A 1 578 ? 27.997 -7.733 -27.213 1.00 94.88 578 ILE A N 1
ATOM 4530 C CA . ILE A 1 578 ? 27.236 -8.632 -28.059 1.00 94.88 578 ILE A CA 1
ATOM 4531 C C . ILE A 1 578 ? 28.206 -9.525 -28.837 1.00 94.88 578 ILE A C 1
ATOM 4533 O O . ILE A 1 578 ? 29.201 -9.048 -29.373 1.00 94.88 578 ILE A O 1
ATOM 4537 N N . PHE A 1 579 ? 27.902 -10.817 -28.950 1.00 94.38 579 PHE A N 1
ATOM 4538 C CA . PHE A 1 579 ? 28.774 -11.794 -29.602 1.00 94.38 579 PHE A CA 1
ATOM 4539 C C . PHE A 1 579 ? 28.077 -12.474 -30.775 1.00 94.38 579 PHE A C 1
ATOM 4541 O O . PHE A 1 579 ? 26.986 -13.015 -30.630 1.00 94.38 579 PHE A O 1
ATOM 4548 N N . LYS A 1 580 ? 28.735 -12.537 -31.937 1.00 93.88 580 LYS A N 1
ATOM 4549 C CA . LYS A 1 580 ? 28.311 -13.425 -33.039 1.00 93.88 580 LYS A CA 1
ATOM 4550 C C . LYS A 1 580 ? 28.978 -14.792 -32.967 1.00 93.88 580 LYS A C 1
ATOM 4552 O O . LYS A 1 580 ? 28.419 -15.776 -33.446 1.00 93.88 580 LYS A O 1
ATOM 4557 N N . LYS A 1 581 ? 30.177 -14.861 -32.384 1.00 93.94 581 LYS A N 1
ATOM 4558 C CA . LYS A 1 581 ? 30.971 -16.087 -32.256 1.00 93.94 581 LYS A CA 1
ATOM 4559 C C . LYS A 1 581 ? 31.600 -16.182 -30.877 1.00 93.94 581 LYS A C 1
ATOM 4561 O O . LYS A 1 581 ? 32.039 -15.180 -30.328 1.00 93.94 581 LYS A O 1
ATOM 4566 N N . ILE A 1 582 ? 31.661 -17.392 -30.322 1.00 94.81 582 ILE A N 1
ATOM 4567 C CA . ILE A 1 582 ? 32.301 -17.651 -29.026 1.00 94.81 582 ILE A CA 1
ATOM 4568 C C . ILE A 1 582 ? 33.113 -18.941 -29.105 1.00 94.81 582 ILE A C 1
ATOM 4570 O O . ILE A 1 582 ? 32.594 -20.064 -29.060 1.00 94.81 582 ILE A O 1
ATOM 4574 N N . GLY A 1 583 ? 34.426 -18.767 -29.202 1.00 92.62 583 GLY A N 1
ATOM 4575 C CA . GLY A 1 583 ? 35.404 -19.842 -29.278 1.00 92.62 583 GLY A CA 1
ATOM 4576 C C . GLY A 1 583 ? 35.928 -20.273 -27.913 1.00 92.62 583 GLY A C 1
ATOM 4577 O O . GLY A 1 583 ? 36.309 -21.438 -27.752 1.00 92.62 583 GLY A O 1
ATOM 4578 N N . ARG A 1 584 ? 35.941 -19.372 -26.921 1.00 94.50 584 ARG A N 1
ATOM 4579 C CA . ARG A 1 584 ? 36.443 -19.663 -25.573 1.00 94.50 584 ARG A CA 1
ATOM 4580 C C . ARG A 1 584 ? 35.715 -18.870 -24.496 1.00 94.50 584 ARG A C 1
ATOM 4582 O O . ARG A 1 584 ? 35.474 -17.681 -24.657 1.00 94.50 584 ARG A O 1
ATOM 4589 N N . VAL A 1 585 ? 35.462 -19.536 -23.373 1.00 96.44 585 VAL A N 1
ATOM 4590 C CA . VAL A 1 585 ? 35.114 -18.884 -22.105 1.00 96.44 585 VAL A CA 1
ATOM 4591 C C . VAL A 1 585 ? 36.055 -19.408 -21.027 1.00 96.44 585 VAL A C 1
ATOM 4593 O O . VAL A 1 585 ? 36.176 -20.622 -20.863 1.00 96.44 585 VAL A O 1
ATOM 4596 N N . THR A 1 586 ? 36.739 -18.518 -20.323 1.00 96.06 586 THR A N 1
ATOM 4597 C CA . THR A 1 586 ? 37.635 -18.843 -19.208 1.00 96.06 586 THR A CA 1
ATOM 4598 C C . THR A 1 586 ? 36.990 -18.384 -17.917 1.00 96.06 586 THR A C 1
ATOM 4600 O O . THR A 1 586 ? 36.486 -17.270 -17.869 1.00 96.06 586 THR A O 1
ATOM 4603 N N . VAL A 1 587 ? 37.017 -19.225 -16.889 1.00 96.06 587 VAL A N 1
ATOM 4604 C CA . VAL A 1 587 ? 36.454 -18.912 -15.574 1.00 96.06 587 VAL A CA 1
ATOM 4605 C C . VAL A 1 587 ? 37.507 -19.161 -14.507 1.00 96.06 587 VAL A C 1
ATOM 4607 O O . VAL A 1 587 ? 38.162 -20.208 -14.534 1.00 96.06 587 VAL A O 1
ATOM 4610 N N . THR A 1 588 ? 37.658 -18.215 -13.589 1.00 95.69 588 THR A N 1
ATOM 4611 C CA . THR A 1 588 ? 38.515 -18.324 -12.404 1.00 95.69 588 THR A CA 1
ATOM 4612 C C . THR A 1 588 ? 37.760 -17.880 -11.149 1.00 95.69 588 THR A C 1
ATOM 4614 O O . THR A 1 588 ? 36.773 -17.147 -11.239 1.00 95.69 588 THR A O 1
ATOM 4617 N N . GLY A 1 589 ? 38.217 -18.314 -9.971 1.00 92.69 589 GLY A N 1
ATOM 4618 C CA . GLY A 1 589 ? 37.654 -17.893 -8.682 1.00 92.69 589 GLY A CA 1
ATOM 4619 C C . GLY A 1 589 ? 36.475 -18.739 -8.183 1.00 92.69 589 GLY A C 1
ATOM 4620 O O . GLY A 1 589 ? 35.736 -18.293 -7.302 1.00 92.69 589 GLY A O 1
ATOM 4621 N N . LEU A 1 590 ? 36.299 -19.949 -8.724 1.00 93.56 590 LEU A N 1
ATOM 4622 C CA . LEU A 1 590 ? 35.277 -20.927 -8.349 1.00 93.56 590 LEU A CA 1
ATOM 4623 C C . LEU A 1 590 ? 35.874 -22.193 -7.720 1.00 93.56 590 LEU A C 1
ATOM 4625 O O . LEU A 1 590 ? 36.934 -22.685 -8.101 1.00 93.56 590 LEU A O 1
ATOM 4629 N N . GLU A 1 591 ? 35.136 -22.787 -6.783 1.00 92.94 591 GLU A N 1
ATOM 4630 C CA . GLU A 1 591 ? 35.456 -24.105 -6.233 1.00 92.94 591 GLU A CA 1
ATOM 4631 C C . GLU A 1 591 ? 34.975 -25.228 -7.155 1.00 92.94 591 GLU A C 1
ATOM 4633 O O . GLU A 1 591 ? 34.059 -25.068 -7.957 1.00 92.94 591 GLU A O 1
ATOM 4638 N N . PHE A 1 592 ? 35.535 -26.425 -6.977 1.00 91.19 592 PHE A N 1
ATOM 4639 C CA . PHE A 1 592 ? 35.211 -27.605 -7.784 1.00 91.19 592 PHE A CA 1
ATOM 4640 C C . PHE A 1 592 ? 33.709 -27.946 -7.850 1.00 91.19 592 PHE A C 1
ATOM 4642 O O . PHE A 1 592 ? 33.238 -28.474 -8.857 1.00 91.19 592 PHE A O 1
ATOM 4649 N N . ASN A 1 593 ? 32.949 -27.657 -6.789 1.00 93.12 593 ASN A N 1
ATOM 4650 C CA . ASN A 1 593 ? 31.517 -27.958 -6.721 1.00 93.12 593 ASN A CA 1
ATOM 4651 C C . ASN A 1 593 ? 30.616 -26.842 -7.265 1.00 93.12 593 ASN A C 1
ATOM 4653 O O . ASN A 1 593 ? 29.427 -27.096 -7.483 1.00 93.12 593 ASN A O 1
ATOM 4657 N N . ASP A 1 594 ? 31.161 -25.648 -7.503 1.00 94.50 594 ASP A N 1
ATOM 4658 C CA . ASP A 1 594 ? 30.414 -24.539 -8.086 1.00 94.50 594 ASP A CA 1
ATOM 4659 C C . ASP A 1 594 ? 30.109 -24.859 -9.555 1.00 94.50 594 ASP A C 1
ATOM 4661 O O . ASP A 1 594 ? 30.951 -25.401 -10.277 1.00 94.50 594 ASP A O 1
ATOM 4665 N N . LYS A 1 595 ? 28.892 -24.561 -10.010 1.00 95.69 595 LYS A N 1
ATOM 4666 C CA . LYS A 1 595 ? 28.473 -24.808 -11.398 1.00 95.69 595 LYS A CA 1
ATOM 4667 C C . LYS A 1 595 ? 28.344 -23.486 -12.123 1.00 95.69 595 LYS A C 1
ATOM 4669 O O . LYS A 1 595 ? 27.723 -22.578 -11.596 1.00 95.69 595 LYS A O 1
ATOM 4674 N N . ILE A 1 596 ? 28.842 -23.411 -13.347 1.00 95.94 596 ILE A N 1
ATOM 4675 C CA . ILE A 1 596 ? 28.639 -22.265 -14.227 1.00 95.94 596 ILE A CA 1
ATOM 4676 C C . ILE A 1 596 ? 27.866 -22.685 -15.473 1.00 95.94 596 ILE A C 1
ATOM 4678 O O . ILE A 1 596 ? 28.184 -23.698 -16.104 1.00 95.94 596 ILE A O 1
ATOM 4682 N N . ASN A 1 597 ? 26.866 -21.886 -15.829 1.00 96.19 597 ASN A N 1
ATOM 4683 C CA . ASN A 1 597 ? 26.159 -21.937 -17.097 1.00 96.19 597 ASN A CA 1
ATOM 4684 C C . ASN A 1 597 ? 26.407 -20.625 -17.846 1.00 96.19 597 ASN A C 1
ATOM 4686 O O . ASN A 1 597 ? 26.175 -19.546 -17.309 1.00 96.19 597 ASN A O 1
ATOM 4690 N N . VAL A 1 598 ? 26.829 -20.730 -19.102 1.00 97.38 598 VAL A N 1
ATOM 4691 C CA . VAL A 1 598 ? 26.882 -19.604 -20.038 1.00 97.38 598 VAL A CA 1
ATOM 4692 C C . VAL A 1 598 ? 25.718 -19.771 -20.997 1.00 97.38 598 VAL A C 1
ATOM 4694 O O . VAL A 1 598 ? 25.608 -20.808 -21.666 1.00 97.38 598 VAL A O 1
ATOM 4697 N N . LYS A 1 599 ? 24.837 -18.778 -21.043 1.00 96.69 599 LYS A N 1
ATOM 4698 C CA . LYS A 1 599 ? 23.593 -18.823 -21.809 1.00 96.69 599 LYS A CA 1
ATOM 4699 C C . LYS A 1 599 ? 23.487 -17.604 -22.713 1.00 96.69 599 LYS A C 1
ATOM 4701 O O . LYS A 1 599 ? 23.993 -16.549 -22.363 1.00 96.69 599 LYS A O 1
ATOM 4706 N N . VAL A 1 600 ? 22.824 -17.753 -23.850 1.00 97.12 600 VAL A N 1
ATOM 4707 C CA . VAL A 1 600 ? 22.230 -16.622 -24.568 1.00 97.12 600 VAL A CA 1
ATOM 4708 C C . VAL A 1 600 ? 21.052 -16.117 -23.741 1.00 97.12 600 VAL A C 1
ATOM 4710 O O . VAL A 1 600 ? 20.280 -16.947 -23.251 1.00 97.12 600 VAL A O 1
ATOM 4713 N N . VAL A 1 601 ? 20.954 -14.798 -23.569 1.00 96.62 601 VAL A N 1
ATOM 4714 C CA . VAL A 1 601 ? 19.828 -14.146 -22.885 1.00 96.62 601 VAL A CA 1
ATOM 4715 C C . VAL A 1 601 ? 18.524 -14.487 -23.602 1.00 96.62 601 VAL A C 1
ATOM 4717 O O . VAL A 1 601 ? 18.457 -14.445 -24.831 1.00 96.62 601 VAL A O 1
ATOM 4720 N N . ASP A 1 602 ? 17.496 -14.836 -22.835 1.00 95.00 602 ASP A N 1
ATOM 4721 C CA . ASP A 1 602 ? 16.157 -15.054 -23.361 1.00 95.00 602 ASP A CA 1
ATOM 4722 C C . ASP A 1 602 ? 15.321 -13.779 -23.218 1.00 95.00 602 ASP A C 1
ATOM 4724 O O . ASP A 1 602 ? 14.953 -13.396 -22.110 1.00 95.00 602 ASP A O 1
ATOM 4728 N N . THR A 1 603 ? 15.015 -13.110 -24.325 1.00 94.56 603 THR A N 1
ATOM 4729 C CA . THR A 1 603 ? 14.140 -11.929 -24.329 1.00 94.56 603 THR A CA 1
ATOM 4730 C C . THR A 1 603 ? 12.700 -12.270 -24.727 1.00 94.56 603 THR A C 1
ATOM 4732 O O . THR A 1 603 ? 11.862 -11.380 -24.857 1.00 94.56 603 THR A O 1
ATOM 4735 N N . THR A 1 604 ? 12.394 -13.562 -24.899 1.00 91.06 604 THR A N 1
ATOM 4736 C CA . THR A 1 604 ? 11.051 -14.058 -25.243 1.00 91.06 604 THR A CA 1
ATOM 4737 C C . THR A 1 604 ? 10.188 -14.370 -24.022 1.00 91.06 604 THR A C 1
ATOM 4739 O O . THR A 1 604 ? 9.049 -14.800 -24.185 1.00 91.06 604 THR A O 1
ATOM 4742 N N . GLY A 1 605 ? 10.716 -14.160 -22.809 1.00 87.56 605 GLY A N 1
ATOM 4743 C CA . GLY A 1 605 ? 9.975 -14.362 -21.567 1.00 87.56 605 GLY A CA 1
ATOM 4744 C C . GLY A 1 605 ? 8.701 -13.518 -21.523 1.00 87.56 605 GLY A C 1
ATOM 4745 O O . GLY A 1 605 ? 8.724 -12.333 -21.853 1.00 87.56 605 GLY A O 1
ATOM 4746 N N . GLU A 1 606 ? 7.599 -14.154 -21.131 1.00 89.56 606 GLU A N 1
ATOM 4747 C CA . GLU A 1 606 ? 6.282 -13.530 -21.048 1.00 89.56 606 GLU A CA 1
ATOM 4748 C C . GLU A 1 606 ? 5.983 -13.076 -19.616 1.00 89.56 606 GLU A C 1
ATOM 4750 O O . GLU A 1 606 ? 6.231 -13.811 -18.657 1.00 89.56 606 GLU A O 1
ATOM 4755 N N . ASP A 1 607 ? 5.413 -11.880 -19.474 1.00 91.50 607 ASP A N 1
ATOM 4756 C CA . ASP A 1 607 ? 4.904 -11.367 -18.207 1.00 91.50 607 ASP A CA 1
ATOM 4757 C C . ASP A 1 607 ? 3.746 -10.376 -18.394 1.00 91.50 607 ASP A C 1
ATOM 4759 O O . ASP A 1 607 ? 3.412 -9.955 -19.503 1.00 91.50 607 ASP A O 1
ATOM 4763 N N . ILE A 1 608 ? 3.120 -9.998 -17.278 1.00 90.88 608 ILE A N 1
ATOM 4764 C CA . ILE A 1 608 ? 1.928 -9.145 -17.258 1.00 90.88 608 ILE A CA 1
ATOM 4765 C C . ILE A 1 608 ? 2.173 -7.732 -17.810 1.00 90.88 608 ILE A C 1
ATOM 4767 O O . ILE A 1 608 ? 1.243 -7.096 -18.312 1.00 90.88 608 ILE A O 1
ATOM 4771 N N . THR A 1 609 ? 3.406 -7.223 -17.755 1.00 92.88 609 THR A N 1
ATOM 4772 C CA . THR A 1 609 ? 3.745 -5.869 -18.215 1.00 92.88 609 THR A CA 1
ATOM 4773 C C . THR A 1 609 ? 3.738 -5.767 -19.741 1.00 92.88 609 THR A C 1
ATOM 4775 O O . THR A 1 609 ? 3.513 -4.686 -20.285 1.00 92.88 609 THR A O 1
ATOM 4778 N N . LEU A 1 610 ? 3.838 -6.899 -20.446 1.00 92.81 610 LEU A N 1
ATOM 4779 C CA . LEU A 1 610 ? 3.696 -6.991 -21.904 1.00 92.81 610 LEU A CA 1
ATOM 4780 C C . LEU A 1 610 ? 2.272 -6.675 -22.395 1.00 92.81 610 LEU A C 1
ATOM 4782 O O . LEU A 1 610 ? 2.053 -6.521 -23.597 1.00 92.81 610 LEU A O 1
ATOM 4786 N N . GLY A 1 611 ? 1.304 -6.542 -21.479 1.00 91.94 611 GLY A N 1
ATOM 4787 C CA . GLY A 1 611 ? -0.035 -6.020 -21.753 1.00 91.94 611 GLY A CA 1
ATOM 4788 C C . GLY A 1 611 ? -0.132 -4.487 -21.769 1.00 91.94 611 GLY A C 1
ATOM 4789 O O . GLY A 1 611 ? -1.120 -3.951 -22.271 1.00 91.94 611 GLY A O 1
ATOM 4790 N N . LEU A 1 612 ? 0.870 -3.748 -21.275 1.00 94.19 612 LEU A N 1
ATOM 4791 C CA . LEU A 1 612 ? 0.848 -2.276 -21.228 1.00 94.19 612 LEU A CA 1
ATOM 4792 C C . LEU A 1 612 ? 0.712 -1.562 -22.584 1.00 94.19 612 LEU A C 1
ATOM 4794 O O . LEU A 1 612 ? 0.075 -0.503 -22.602 1.00 94.19 612 LEU A O 1
ATOM 4798 N N . PRO A 1 613 ? 1.181 -2.113 -23.719 1.00 95.38 613 PRO A N 1
ATOM 4799 C CA . PRO A 1 613 ? 0.875 -1.561 -25.037 1.00 95.38 613 PRO A CA 1
ATOM 4800 C C . PRO A 1 613 ? -0.637 -1.366 -25.283 1.00 95.38 613 PRO A C 1
ATOM 4802 O O . PRO A 1 613 ? -1.046 -0.398 -25.936 1.00 95.38 613 PRO A O 1
ATOM 4805 N N . LEU A 1 614 ? -1.493 -2.228 -24.704 1.00 93.62 614 LEU A N 1
ATOM 4806 C CA . LEU A 1 614 ? -2.956 -2.093 -24.758 1.00 93.62 614 LEU A CA 1
ATOM 4807 C C . LEU A 1 614 ? -3.444 -0.873 -23.964 1.00 93.62 614 LEU A C 1
ATOM 4809 O O . LEU A 1 614 ? -4.268 -0.106 -24.458 1.00 93.62 614 LEU A O 1
ATOM 4813 N N . TRP A 1 615 ? -2.915 -0.662 -22.756 1.00 92.94 615 TRP A N 1
ATOM 4814 C CA . TRP A 1 615 ? -3.236 0.495 -21.908 1.00 92.94 615 TRP A CA 1
ATOM 4815 C C . TRP A 1 615 ? -2.745 1.824 -22.513 1.00 92.94 615 TRP A C 1
ATOM 4817 O O . TRP A 1 615 ? -3.431 2.858 -22.452 1.00 92.94 615 TRP A O 1
ATOM 4827 N N . ALA A 1 616 ? -1.574 1.799 -23.150 1.00 95.44 616 ALA A N 1
ATOM 4828 C CA . ALA A 1 616 ? -1.022 2.948 -23.852 1.00 95.44 616 ALA A CA 1
ATOM 4829 C C . ALA A 1 616 ? -1.864 3.332 -25.082 1.00 95.44 616 ALA A C 1
ATOM 4831 O O . ALA A 1 616 ? -1.923 4.510 -25.439 1.00 95.44 616 ALA A O 1
ATOM 4832 N N . GLY A 1 617 ? -2.603 2.373 -25.652 1.00 92.81 617 GLY A N 1
ATOM 4833 C CA . GLY A 1 617 ? -3.423 2.567 -26.846 1.00 92.81 617 GLY A CA 1
ATOM 4834 C C . GLY A 1 617 ? -2.605 2.526 -28.135 1.00 92.81 617 GLY A C 1
ATOM 4835 O O . GLY A 1 617 ? -2.975 3.189 -29.098 1.00 92.81 617 GLY A O 1
ATOM 4836 N N . VAL A 1 618 ? -1.489 1.785 -28.138 1.00 91.12 618 VAL A N 1
ATOM 4837 C CA . VAL A 1 618 ? -0.598 1.675 -29.304 1.00 91.12 618 VAL A CA 1
ATOM 4838 C C . VAL A 1 618 ? -1.144 0.694 -30.345 1.00 91.12 618 VAL A C 1
ATOM 4840 O O . VAL A 1 618 ? -1.032 0.949 -31.543 1.00 91.12 618 VAL A O 1
ATOM 4843 N N . LEU A 1 619 ? -1.759 -0.410 -29.898 1.00 89.31 619 LEU A N 1
ATOM 4844 C CA . LEU A 1 619 ? -2.175 -1.495 -30.788 1.00 89.31 619 LEU A CA 1
ATOM 4845 C C . LEU A 1 619 ? -3.290 -1.088 -31.749 1.00 89.31 619 LEU A C 1
ATOM 4847 O O . LEU A 1 619 ? -4.317 -0.522 -31.368 1.00 89.31 619 LEU A O 1
ATOM 4851 N N . GLU A 1 620 ? -3.168 -1.582 -32.976 1.00 89.62 620 GLU A N 1
ATOM 4852 C CA . GLU A 1 620 ? -4.302 -1.701 -33.880 1.00 89.62 620 GLU A CA 1
ATOM 4853 C C . GLU A 1 620 ? -5.343 -2.699 -33.353 1.00 89.62 620 GLU A C 1
ATOM 4855 O O . GLU A 1 620 ? -5.031 -3.709 -32.712 1.00 89.62 620 GLU A O 1
ATOM 4860 N N . LYS A 1 621 ? -6.608 -2.463 -33.712 1.00 90.25 621 LYS A N 1
ATOM 4861 C CA . LYS A 1 621 ? -7.765 -3.228 -33.225 1.00 90.25 621 LYS A CA 1
ATOM 4862 C C . LYS A 1 621 ? -7.607 -4.750 -33.377 1.00 90.25 621 LYS A C 1
ATOM 4864 O O . LYS A 1 621 ? -7.989 -5.495 -32.481 1.00 90.25 621 LYS A O 1
ATOM 4869 N N . GLN A 1 622 ? -7.042 -5.223 -34.491 1.00 90.00 622 GLN A N 1
ATOM 4870 C CA . GLN A 1 622 ? -6.848 -6.659 -34.736 1.00 90.00 622 GLN A CA 1
ATOM 4871 C C . GLN A 1 622 ? -5.813 -7.284 -33.789 1.00 90.00 622 GLN A C 1
ATOM 4873 O O . GLN A 1 622 ? -6.069 -8.354 -33.236 1.00 90.00 622 GLN A O 1
ATOM 4878 N N . ARG A 1 623 ? -4.676 -6.611 -33.561 1.00 91.75 623 ARG A N 1
ATOM 4879 C CA . ARG A 1 623 ? -3.645 -7.075 -32.618 1.00 91.75 623 ARG A CA 1
ATOM 4880 C C . ARG A 1 623 ? -4.171 -7.066 -31.187 1.00 91.75 623 ARG A C 1
ATOM 4882 O O . ARG A 1 623 ? -3.936 -8.022 -30.456 1.00 91.75 623 ARG A O 1
ATOM 4889 N N . ALA A 1 624 ? -4.956 -6.050 -30.820 1.00 91.50 624 ALA A N 1
ATOM 4890 C CA . ALA A 1 624 ? -5.596 -5.977 -29.509 1.00 91.50 624 ALA A CA 1
ATOM 4891 C C . ALA A 1 624 ? -6.528 -7.174 -29.254 1.00 91.50 624 ALA A C 1
ATOM 4893 O O . ALA A 1 624 ? -6.441 -7.798 -28.200 1.00 91.50 624 ALA A O 1
ATOM 4894 N N . TYR A 1 625 ? -7.364 -7.555 -30.229 1.00 91.75 625 TYR A N 1
ATOM 4895 C CA . TYR A 1 625 ? -8.199 -8.755 -30.101 1.00 91.75 625 TYR A CA 1
ATOM 4896 C C . TYR A 1 625 ? -7.376 -10.036 -29.962 1.00 91.75 625 TYR A C 1
ATOM 4898 O O . TYR A 1 625 ? -7.735 -10.897 -29.161 1.00 91.75 625 TYR A O 1
ATOM 4906 N N . ALA A 1 626 ? -6.286 -10.168 -30.723 1.00 91.00 626 ALA A N 1
ATOM 4907 C CA . ALA A 1 626 ? -5.421 -11.340 -30.648 1.00 91.00 626 ALA A CA 1
ATOM 4908 C C . ALA A 1 626 ? -4.745 -11.461 -29.273 1.00 91.00 626 ALA A C 1
ATOM 4910 O O . ALA A 1 626 ? -4.776 -12.540 -28.685 1.00 91.00 626 ALA A O 1
ATOM 4911 N N . LEU A 1 627 ? -4.205 -10.355 -28.745 1.00 90.38 627 LEU A N 1
ATOM 4912 C CA . LEU A 1 627 ? -3.568 -10.305 -27.427 1.00 90.38 627 LEU A CA 1
ATOM 4913 C C . LEU A 1 627 ? -4.568 -10.654 -26.319 1.00 90.38 627 LEU A C 1
ATOM 4915 O O . LEU A 1 627 ? -4.323 -11.559 -25.528 1.00 90.38 627 LEU A O 1
ATOM 4919 N N . VAL A 1 628 ? -5.729 -9.994 -26.284 1.00 90.19 628 VAL A N 1
ATOM 4920 C CA . VAL A 1 628 ? -6.736 -10.221 -25.231 1.00 90.19 628 VAL A CA 1
ATOM 4921 C C . VAL A 1 628 ? -7.310 -11.641 -25.307 1.00 90.19 628 VAL A C 1
ATOM 4923 O O . VAL A 1 628 ? -7.421 -12.325 -24.290 1.00 90.19 628 VAL A O 1
ATOM 4926 N N . GLY A 1 629 ? -7.662 -12.098 -26.512 1.00 87.69 629 GLY A N 1
ATOM 4927 C CA . GLY A 1 629 ? -8.317 -13.387 -26.721 1.00 87.69 629 GLY A CA 1
ATOM 4928 C C . GLY A 1 629 ? -7.426 -14.598 -26.458 1.00 87.69 629 GLY A C 1
ATOM 4929 O O . GLY A 1 629 ? -7.942 -15.631 -26.046 1.00 87.69 629 GLY A O 1
ATOM 4930 N N . ARG A 1 630 ? -6.113 -14.493 -26.698 1.00 85.06 630 ARG A N 1
ATOM 4931 C CA . ARG A 1 630 ? -5.180 -15.612 -26.494 1.00 85.06 630 ARG A CA 1
ATOM 4932 C C . ARG A 1 630 ? -4.534 -15.638 -25.120 1.00 85.06 630 ARG A C 1
ATOM 4934 O O . ARG A 1 630 ? -4.147 -16.717 -24.697 1.00 85.06 630 ARG A O 1
ATOM 4941 N N . ASN A 1 631 ? -4.410 -14.480 -24.471 1.00 83.44 631 ASN A N 1
ATOM 4942 C CA . ASN A 1 631 ? -3.500 -14.346 -23.339 1.00 83.44 631 ASN A CA 1
ATOM 4943 C C . ASN A 1 631 ? -4.126 -13.768 -22.061 1.00 83.44 631 ASN A C 1
ATOM 4945 O O . ASN A 1 631 ? -3.494 -13.825 -21.013 1.00 83.44 631 ASN A O 1
ATOM 4949 N N . ILE A 1 632 ? -5.324 -13.170 -22.126 1.00 79.19 632 ILE A N 1
ATOM 4950 C CA . ILE A 1 632 ? -5.975 -12.545 -20.955 1.00 79.19 632 ILE A CA 1
ATOM 4951 C C . ILE A 1 632 ? -7.255 -13.284 -20.552 1.00 79.19 632 ILE A C 1
ATOM 4953 O O . ILE A 1 632 ? -7.537 -13.417 -19.367 1.00 79.19 632 ILE A O 1
ATOM 4957 N N . MET A 1 633 ? -8.055 -13.732 -21.523 1.00 72.19 633 MET A N 1
ATOM 4958 C CA . MET A 1 633 ? -9.357 -14.376 -21.269 1.00 72.19 633 MET A CA 1
ATOM 4959 C C . MET A 1 633 ? -9.301 -15.913 -21.228 1.00 72.19 633 MET A C 1
ATOM 4961 O O . MET A 1 633 ? -10.347 -16.560 -21.274 1.00 72.19 633 MET A O 1
ATOM 4965 N N . THR A 1 634 ? -8.099 -16.486 -21.195 1.00 54.62 634 THR A N 1
ATOM 4966 C CA . THR A 1 634 ? -7.835 -17.927 -21.054 1.00 54.62 634 THR A CA 1
ATOM 4967 C C . THR A 1 634 ? -7.570 -18.272 -19.604 1.00 54.62 634 THR A C 1
ATOM 4969 O O . THR A 1 634 ? -8.127 -19.289 -19.139 1.00 54.62 634 THR A O 1
#

Secondary structure (DSSP, 8-state):
-PPP-B-BTBS---EE---TTTS---TTB---EEEEE--SSTTT-SEEEEE-TTTTEEEEEEEEEEEETTEEE--GGGSSEEEEEEEEETTEEEEEEESSTTEEEEEEEEEEETTEEEEEEEEEE-SSS-EEEEEEEEEEEEESSEEEEEEEEETTEEEEEEEETTBEEEEEESS-PEEP-SSS-EEEEEEEE-TT-EEEEEEEEEEESSHHHHHHHHHHHHTS-HHHHHHHHHHHHHTT------S-HHHHHHHHHHHHHHHHTEE---TTSSS-EE-S---TT-SB-SSSSSTT--GGGS---HHHHHHHHHHTTT-HHHHHHHHHHHHTT--SS---BSS--TTS----SBPPS-HHHHHHHHHHHH--HHHHHHHHHHHHHHHHHTTSTTTSTT-SS----S-GGGGT-SS-TTT-SSSTTS----GGGEE-HHHHHHHHHHHHHHHHHHHHTT--THHHHHHHHHHHHHHHHHHHTEETTTTEE--EETTT------EEEEEEESSEEE---EEEEEEE-EEEEEE-S-GGG---EEEEESSSSTT----EEEE-GGGPEEETTEEEEE-SS-EEEE-EEEEES--TT-EEEEEE-------GGGGHHHHHT-S-HHHHHHHHHHHT--

pLDDT: mean 93.89, std 6.0, range [54.62, 98.81]

Sequence (634 aa):
MREWSLRAGDPLYLTLAADARLTKTNYVNDHIWEVEIGSNDPERSAVGLYTNFGLRARSMRIFLRFTEGNSIITDPNTFVGKPTLKRFYPNFLTLEFVPFENLQVSTDFWIPESNAVAGRVTIVNKTNAVRQIKLEVCATLAHLNGQSIVPTQQQLVNILAGQTSGIAPVIFMTGGPKHGPGPHNSLLLDLELGPGATRILSFAEAARDSIPEAFDLARKTAARSWNAELARIQMTDTSQILDIRTGDNDWDAALAMSQRTANALFVNNGNHLPHASFVQSRHTDQGFSHAGDGTDYPPAWNGQFALDAYYLSSVLHGTPQITKNLLLNFLSTQDEDGEVDGKPGLAGQRGKFICMPILSSLAWKYYQTTGDENFLAEVFPKLIKFFWAWFAGIHDRNRDGIPEWDHVLQTGFEDNPLFDVWNPWSQGLDVSYVHSPALESMLYKEAQTLTKIANKLGKPNEETALIQAQAEKIKESLEAGWNARTSFYSYRDRETGEMTAGKIIAKKKGDGNMKPKFESGAGVRLLIEIQTKSPAAKRPEVIISEFFAKNAKGESETIAGHQFQWRTGGLVATSQKIFKKIGRVTVTGLEFNDKINVKVVDTTGEDITLGLPLWAGVLEKQRAYALVGRNIMT

Foldseek 3Di:
DAWFFDDPVFPDDFKAWAFVVQDAADQAFFFIKGFAQADPPPVRAFGWIWFCRLVLFPIKIKGKWKDFDPDIFGGQVQFPFGWTWTDDFRFKTKIWTGRDPQWTKIKMWGHNYRFKIKIKIKIWRQDQAKTKMKMKTFMWTRAPDWAIWAWDDDPNATWTWIDTNQKIKIKHKPDRFDFDPDPTTITMDTDTAHHGRMDMIMMMIGIDRDPVVRVVVRVVVRPDDPVVVVVVSVVVDVQFADQDDPVDPSVSSNLRVLLRQLSSQWHHAAPQFPDIDGFQDDDSSRSHDPVSLCPPPDPRSQFDAPVVLVVSCVSRVSHLVSLVRNLRRQLSQQDPQLFTFRGQHRSRGTNPFGHQLCSLVSVVSSCVSPVCLVSLVVCLVSSVSSLCSCQPCVQLVVSLLQGWGQDCVNLVCQVAQACHQADPNRQNHRRRFKRDLLSLLSSLLSLVSSCVSCVVNVHDPVVSVVSVVSSVSSLVLQVLQQDPVQLFGWIAGSPQSDADAKDFQDKAFAFFKDFSQDAAPGWFKKKKWKFDPCQVQFWKKKKWWQAPDPPDPTDIDIDTSVQWDHHVRHTMHITPDTDRGTGMMGMHRHDRHMMITMMTRHRRDDDPSRCSNVVSVSDDPVSNCVCCVNPPPD

Radius of gyration: 30.44 Å; chains: 1; bounding box: 86×54×80 Å